Protein AF-0000000076643222 (afdb_homodimer)

Sequence (524 aa):
MELQDGIPLHKQISDWLREQIQNGSLKVNEKLPSENELSDTFEVSRVTVRRALQTLENEQLIYRCQGLGSFVSDHRTHQSFAQLKDFNEELAGSGLQTSSKVISLGQEKVSEVVASYLNVKEGGIVVRLERIRLGNGQPIAYDITWLPVFYGQLIEGFDLEETTIFKVLENEFEIPVEKGCYRLEATLTDATLASHLEVEEHTPLLLINRISYTIGDKPIYFQKRFYRNDKIVFEVRTQRGGSDRKRPENAQVNEFTARINAMELQDGIPLHKQISDWLREQIQNGSLKVNEKLPSENELSDTFEVSRVTVRRALQTLENEQLIYRCQGLGSFVSDHRTHQSFAQLKDFNEELAGSGLQTSSKVISLGQEKVSEVVASYLNVKEGGIVVRLERIRLGNGQPIAYDITWLPVFYGQLIEGFDLEETTIFKVLENEFEIPVEKGCYRLEATLTDATLASHLEVEEHTPLLLINRISYTIGDKPIYFQKRFYRNDKIVFEVRTQRGGSDRKRPENAQVNEFTARINA

Nearest PDB structures (foldseek):
  4zs8-assembly1_A  TM=6.651E-01  e=9.289E-22  Streptomyces coelicolor A3(2)
  4zsk-assembly1_B  TM=9.022E-01  e=1.334E-16  Streptomyces coelicolor A3(2)
  2ikk-assembly1_A  TM=8.897E-01  e=3.517E-13  Bacillus subtilis
  2ikk-assembly1_B  TM=8.925E-01  e=2.307E-12  Bacillus subtilis
  3hfi-assembly1_A-2  TM=8.805E-01  e=2.519E-09  Escherichia coli O6

Solvent-accessible surface area (backbone atoms only — not comparable to full-atom values): 28118 Å² total; per-residue (Å²): 133,82,86,62,86,96,50,62,65,31,55,53,51,32,50,51,52,47,49,34,44,75,72,53,76,42,44,72,59,17,45,51,77,48,60,68,56,49,13,62,76,67,68,49,54,55,66,41,42,48,52,14,52,48,53,36,36,73,69,47,52,28,45,76,40,91,97,75,46,41,24,29,36,78,72,46,37,77,34,62,55,80,40,49,64,50,73,63,64,57,38,60,83,58,78,50,53,71,41,38,46,76,76,45,75,46,74,42,73,37,53,59,42,60,15,40,67,49,74,44,58,70,64,32,66,26,22,39,40,31,34,37,33,24,43,69,82,38,59,38,31,41,36,42,35,41,20,48,48,74,57,35,61,73,50,71,83,51,64,66,35,79,47,51,71,61,53,48,35,35,72,75,65,68,42,56,69,44,35,37,41,37,36,47,45,34,34,63,28,46,71,66,53,9,60,71,51,70,51,59,65,65,39,44,19,32,34,39,37,35,42,34,19,26,79,88,74,38,51,50,34,40,33,45,34,40,32,37,52,81,43,39,40,40,33,47,73,24,42,38,71,76,64,85,61,75,69,78,83,76,75,77,81,67,68,74,74,55,57,76,74,102,133,83,86,62,87,95,49,62,66,30,55,55,51,32,49,51,53,49,49,34,45,73,72,53,76,42,42,70,59,18,47,51,77,48,58,67,56,48,14,63,74,68,69,48,53,56,65,42,42,48,52,14,51,47,52,35,34,74,69,48,52,26,45,74,40,92,97,75,46,38,24,29,34,79,70,48,38,79,33,63,56,81,41,49,63,50,72,63,62,57,38,60,84,59,78,50,54,71,40,37,45,76,74,46,75,46,76,42,74,38,54,59,42,60,16,40,67,51,75,44,58,70,64,33,70,25,22,40,39,30,34,38,32,24,42,69,83,38,59,38,32,41,37,43,34,40,20,47,47,72,57,35,61,71,50,70,84,51,65,66,36,80,48,50,72,61,52,49,35,36,73,74,64,67,43,55,67,44,35,37,41,36,37,46,43,35,36,61,28,45,71,67,53,9,61,69,50,71,50,58,66,64,40,43,20,33,33,40,38,33,43,32,21,26,80,88,74,38,52,50,33,41,31,46,34,41,31,37,51,81,44,37,40,39,33,46,76,25,41,38,71,76,66,86,62,77,70,78,80,76,76,77,84,67,67,73,75,56,57,76,76,103

Foldseek 3Di:
DADDPPDQPLQVLLVVVVVCLVVCVADFFRFDDALVVSCVVHVHDSVSPVSNLVVCQQVQQWDADPPPHITGHLLAQEFEVPDDDDPCRRCVSSNWDKWKAWPDWDKDFDDPVQCVLQVHDHRDIWIWTWMFIDTNRAGFKIKIKTFHPVLSVQPVPDDCGNDPSQCSCCVVVNWHFDDKDKDKDKDWDDPVNCVSNVHDGRQIWIWIWMWIATPPRRTGMIMIMTGDPSHYDYDYDDDDDDPPPDPPDDDCPDDPVPPVVD/DADDPPDQPLQVLLVVVVVCLVVCVADFFRFDDALVVSCVVHVHDSVSPVSNVVVCQQVQQWDADPPPHITGHLLAQEFEVPDDDDPCRRCVSSNWDKWKAWPDKDKDFDDPVQCVLQVHDHRDIWIWTWMFIDTNRAGFKIKIKTFHPVLSVQPVPDDCGNDPSQCSCCVVVNWHFDDKDKDKDKDWDDPVNCVSNVHDGRQIWIWIWMWIATPPRRTGIIMIMTGDPSHYDYDYDDDDDDPPPDPPPDDCPDDPVPPVVD

Organism: NCBI:txid1194090

Secondary structure (DSSP, 8-state):
-PPPTTS-HHHHHHHHHHHHHHTTSSPTTPBPPPHHHHHHHHT--HHHHHHHHHHHHHTTSEEEETTTEEEE--SSEEEESSSB--HHHHHGGGTPPEEEEEEEEEEEE--HHHHHHHT--TT-EEEEEEEEEEETTEEEEEEEEEEEHHHHHHHTTS-TTTS-HHHIIIIIH-----EEEEEEEEEE--HHHHHHHT--TT-EEEEEEEEEEEGGGEEEEEEEEEEETTTEEEEEEEEB--------S-----SHHHHTT-/-PPPTTS-HHHHHHHHHHHHHHTTSSPTTPBPPPHHHHHHHHT--HHHHHHHHHHHHHTTSEEEETTTEEEE--SSEEEESSSB--HHHHHGGGTPPEEEEEEEEEEEE--HHHHHHHT--TT-EEEEEEEEEEETTEEEEEEEEEEEHHHHHHHTTS-TTTS-HHHIIIIIH-----EEEEEEEEEE--HHHHHHHT--TT-EEEEEEEEEEEGGGEEEEEEEEEEETTTEEEEEEEEB--------S-----SHHHHTT-

InterPro domains:
  IPR000524 Transcription regulator HTH, GntR [PF00392] (11-72)
  IPR000524 Transcription regulator HTH, GntR [PR00035] (32-46)
  IPR000524 Transcription regulator HTH, GntR [PR00035] (46-62)
  IPR000524 Transcription regulator HTH, GntR [PS50949] (7-75)
  IPR000524 Transcription regulator HTH, GntR [SM00345] (13-72)
  IPR000524 Transcription regulator HTH, GntR [cd07377] (8-73)
  IPR011663 UbiC transcription regulator-associated [PF07702] (94-232)
  IPR011663 UbiC transcription regulator-associated [SM00866] (93-233)
  IPR028978 Chorismate pyruvate-lyase/UbiC transcription regulator-associated domain superfamily [G3DSA:3.40.1410.10] (74-241)
  IPR028978 Chorismate pyruvate-lyase/UbiC transcription regulator-associated domain superfamily [SSF64288] (61-240)
  IPR036388 Winged helix-like DNA-binding domain superfamily [G3DSA:1.10.10.10] (1-73)
  IPR036390 Winged helix DNA-binding domain superfamily [SSF46785] (2-80)
  IPR050679 Bacterial HTH-type transcriptional regulator [PTHR44846] (5-240)

Structure (mmCIF, N/CA/C/O backbone):
data_AF-0000000076643222-model_v1
#
loop_
_entity.id
_entity.type
_entity.pdbx_description
1 polymer 'Transcriptional regulator, GntR family'
#
loop_
_atom_site.group_PDB
_atom_site.id
_atom_site.type_symbol
_atom_site.label_atom_id
_atom_site.label_alt_id
_atom_site.label_comp_id
_atom_site.label_asym_id
_atom_site.label_entity_id
_atom_site.label_seq_id
_atom_site.pdbx_PDB_ins_code
_atom_site.Cartn_x
_atom_site.Cartn_y
_atom_site.Cartn_z
_atom_site.occupancy
_atom_site.B_iso_or_equiv
_atom_site.auth_seq_id
_atom_site.auth_comp_id
_atom_site.auth_asym_id
_atom_site.auth_atom_id
_atom_site.pdbx_PDB_model_num
ATOM 1 N N . MET A 1 1 ? -8.625 -33.031 -20.516 1 67.62 1 MET A N 1
ATOM 2 C CA . ME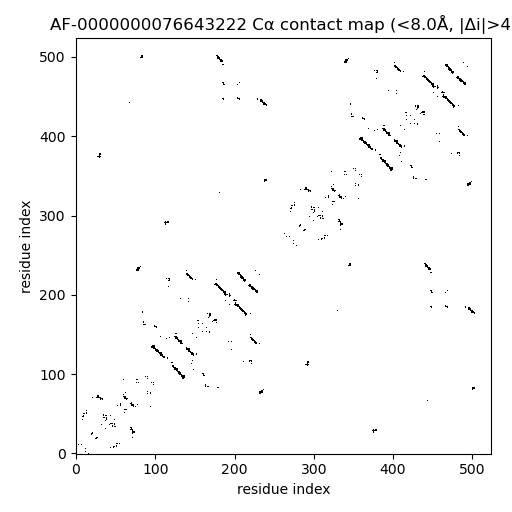T A 1 1 ? -10.078 -33.094 -20.484 1 67.62 1 MET A CA 1
ATOM 3 C C . MET A 1 1 ? -10.672 -32.938 -21.875 1 67.62 1 MET A C 1
ATOM 5 O O . MET A 1 1 ? -10.234 -32.062 -22.641 1 67.62 1 MET A O 1
ATOM 9 N N . GLU A 1 2 ? -11.43 -33.844 -22.203 1 77.12 2 GLU A N 1
ATOM 10 C CA . GLU A 1 2 ? -12.094 -33.75 -23.5 1 77.12 2 GLU A CA 1
ATOM 11 C C . GLU A 1 2 ? -13.453 -33.094 -23.375 1 77.12 2 GLU A C 1
ATOM 13 O O . GLU A 1 2 ? -14.25 -33.438 -22.5 1 77.12 2 GLU A O 1
ATOM 18 N N . LEU A 1 3 ? -13.586 -32.031 -24.219 1 82.75 3 LEU A N 1
ATOM 19 C CA . LEU A 1 3 ? -14.828 -31.281 -24.188 1 82.75 3 LEU A CA 1
ATOM 20 C C . LEU A 1 3 ? -15.953 -32.062 -24.859 1 82.75 3 LEU A C 1
ATOM 22 O O . LEU A 1 3 ? -15.711 -32.812 -25.812 1 82.75 3 LEU A O 1
ATOM 26 N N . GLN A 1 4 ? -17.062 -32.062 -24.266 1 84.56 4 GLN A N 1
ATOM 27 C CA . GLN A 1 4 ? -18.219 -32.812 -24.766 1 84.56 4 GLN A CA 1
ATOM 28 C C . GLN A 1 4 ? -19.141 -31.922 -25.578 1 84.56 4 GLN A C 1
ATOM 30 O O . GLN A 1 4 ? -19.266 -30.719 -25.312 1 84.56 4 GLN A O 1
ATOM 35 N N . ASP A 1 5 ? -19.828 -32.562 -26.469 1 84.12 5 ASP A N 1
ATOM 36 C CA . ASP A 1 5 ? -20.828 -31.859 -27.281 1 84.12 5 ASP A CA 1
ATOM 37 C C . ASP A 1 5 ? -22.109 -31.625 -26.484 1 84.12 5 ASP A C 1
ATOM 39 O O . ASP A 1 5 ? -22.422 -32.375 -25.578 1 84.12 5 ASP A O 1
ATOM 43 N N . GLY A 1 6 ? -22.859 -30.438 -26.828 1 88.06 6 GLY A N 1
ATOM 44 C CA . GLY A 1 6 ? -24.156 -30.172 -26.234 1 88.06 6 GLY A CA 1
ATOM 45 C C . GLY A 1 6 ? -24.062 -29.266 -25.016 1 88.06 6 GLY A C 1
ATOM 46 O O . GLY A 1 6 ? -25.094 -28.781 -24.531 1 88.06 6 GLY A O 1
ATOM 47 N N . ILE A 1 7 ? -22.969 -29.203 -24.469 1 89.56 7 ILE A N 1
ATOM 48 C CA . ILE A 1 7 ? -22.781 -28.297 -23.344 1 89.56 7 ILE A CA 1
ATOM 49 C C . ILE A 1 7 ? -21.922 -27.109 -23.781 1 89.56 7 ILE A C 1
ATOM 51 O O . ILE A 1 7 ? -20.906 -27.281 -24.453 1 89.56 7 ILE A O 1
ATOM 55 N N . PRO A 1 8 ? -22.344 -25.969 -23.406 1 93.62 8 PRO A N 1
ATOM 56 C CA . PRO A 1 8 ? -21.531 -24.797 -23.781 1 93.62 8 PRO A CA 1
ATOM 57 C C . PRO A 1 8 ? -20.078 -24.938 -23.359 1 93.62 8 PRO A C 1
ATOM 59 O O . PRO A 1 8 ? -19.797 -25.375 -22.234 1 93.62 8 PRO A O 1
ATOM 62 N N . LEU A 1 9 ? -19.219 -24.641 -24.234 1 94.5 9 LEU A N 1
ATOM 63 C CA . LEU A 1 9 ? -17.781 -24.828 -24.047 1 94.5 9 LEU A CA 1
ATOM 64 C C . LEU A 1 9 ? -17.297 -24.062 -22.812 1 94.5 9 LEU A C 1
ATOM 66 O O . LEU A 1 9 ? -16.484 -24.578 -22.031 1 94.5 9 LEU A O 1
ATOM 70 N N . HIS A 1 10 ? -17.734 -22.828 -22.609 1 95.25 10 HIS A N 1
ATOM 71 C CA . HIS A 1 10 ? -17.297 -22.031 -21.469 1 95.25 10 HIS A CA 1
ATOM 72 C C . HIS A 1 10 ? -17.703 -22.672 -20.156 1 95.25 10 HIS A C 1
ATOM 74 O O . HIS A 1 10 ? -16.953 -22.609 -19.172 1 95.25 10 HIS A O 1
ATOM 80 N N . LYS A 1 11 ? -18.797 -23.281 -20.141 1 95.75 11 LYS A N 1
ATOM 81 C CA . LYS A 1 11 ? -19.266 -23.953 -18.938 1 95.75 11 LYS A CA 1
ATOM 82 C C . LYS A 1 11 ? -18.391 -25.172 -18.594 1 95.75 11 LYS A C 1
ATOM 84 O O . LYS A 1 11 ? -18.078 -25.406 -17.438 1 95.75 11 LYS A O 1
ATOM 89 N N . GLN A 1 12 ? -18.047 -25.891 -19.609 1 95.25 12 GLN A N 1
ATOM 90 C CA . GLN A 1 12 ? -17.203 -27.047 -19.391 1 95.25 12 GLN A CA 1
ATOM 91 C C . GLN A 1 12 ? -15.844 -26.656 -18.828 1 95.25 12 GLN A C 1
ATOM 93 O O . GLN A 1 12 ? -15.32 -27.312 -17.922 1 95.25 12 GLN A O 1
ATOM 98 N N . ILE A 1 13 ? -15.336 -25.609 -19.359 1 95.56 13 ILE A N 1
ATOM 99 C CA . ILE A 1 13 ? -14.039 -25.141 -18.891 1 95.56 13 ILE A CA 1
ATOM 100 C C . ILE A 1 13 ? -14.156 -24.641 -17.453 1 95.56 13 ILE A C 1
ATOM 102 O O . ILE A 1 13 ? -13.32 -24.969 -16.609 1 95.56 13 ILE A O 1
ATOM 106 N N . SER A 1 14 ? -15.172 -23.844 -17.156 1 96.31 14 SER A N 1
ATOM 107 C CA . SER A 1 14 ? -15.375 -23.359 -15.789 1 96.31 14 SER A CA 1
ATOM 108 C C . SER A 1 14 ? -15.594 -24.516 -14.828 1 96.31 14 SER A C 1
ATOM 110 O O . SER A 1 14 ? -15.078 -24.516 -13.703 1 96.31 14 SER A O 1
ATOM 112 N N . ASP A 1 15 ? -16.344 -25.484 -15.289 1 95.5 15 ASP A N 1
ATOM 113 C CA . ASP A 1 15 ? -16.578 -26.641 -14.445 1 95.5 15 ASP A CA 1
ATOM 114 C C . ASP A 1 15 ? -15.281 -27.391 -14.164 1 95.5 15 ASP A C 1
ATOM 116 O O . ASP A 1 15 ? -15.047 -27.844 -13.039 1 95.5 15 ASP A O 1
ATOM 120 N N . TRP A 1 16 ? -14.586 -27.562 -15.18 1 94.62 16 TRP A N 1
ATOM 121 C CA . TRP A 1 16 ? -13.305 -28.234 -15.023 1 94.62 16 TRP A CA 1
ATOM 122 C C . TRP A 1 16 ? -12.406 -27.484 -14.047 1 94.62 16 TRP A C 1
ATOM 124 O O . TRP A 1 16 ? -11.836 -28.078 -13.125 1 94.62 16 TRP A O 1
ATOM 134 N N . LEU A 1 17 ? -12.211 -26.234 -14.18 1 95.56 17 LEU A N 1
ATOM 135 C CA . LEU A 1 17 ? -11.391 -25.406 -13.289 1 95.56 17 LEU A CA 1
ATOM 136 C C . LEU A 1 17 ? -11.938 -25.453 -11.859 1 95.56 17 LEU A C 1
ATOM 138 O O . LEU A 1 17 ? -11.164 -25.531 -10.906 1 95.56 17 LEU A O 1
ATOM 142 N N . ARG A 1 18 ? -13.227 -25.375 -11.758 1 95.75 18 ARG A N 1
ATOM 143 C CA . ARG A 1 18 ? -13.883 -25.469 -10.461 1 95.75 18 ARG A CA 1
ATOM 144 C C . ARG A 1 18 ? -13.484 -26.75 -9.742 1 95.75 18 ARG A C 1
ATOM 146 O O . ARG A 1 18 ? -13.172 -26.734 -8.547 1 95.75 18 ARG A O 1
ATOM 153 N N . GLU A 1 19 ? -13.539 -27.766 -10.438 1 95.12 19 GLU A N 1
ATOM 154 C CA . GLU A 1 19 ? -13.172 -29.062 -9.867 1 95.12 19 GLU A CA 1
ATOM 155 C C . GLU A 1 19 ? -11.719 -29.078 -9.406 1 95.12 19 GLU A C 1
ATOM 157 O O . GLU A 1 19 ? -11.406 -29.609 -8.336 1 95.12 19 GLU A O 1
ATOM 162 N N . GLN A 1 20 ? -10.836 -28.484 -10.234 1 94.69 20 GLN A N 1
ATOM 163 C CA . GLN A 1 20 ? -9.43 -28.422 -9.859 1 94.69 20 GLN A CA 1
ATOM 164 C C . GLN A 1 20 ? -9.234 -27.609 -8.578 1 94.69 20 GLN A C 1
ATOM 166 O O . GLN A 1 20 ? -8.391 -27.953 -7.75 1 94.69 20 GLN A O 1
ATOM 171 N N . ILE A 1 21 ? -9.992 -26.578 -8.359 1 94.5 21 ILE A N 1
ATOM 172 C CA . ILE A 1 21 ? -9.914 -25.719 -7.184 1 94.5 21 ILE A CA 1
ATOM 173 C C . ILE A 1 21 ? -10.477 -26.469 -5.969 1 94.5 21 ILE A C 1
ATOM 175 O O . ILE A 1 21 ? -9.859 -26.484 -4.906 1 94.5 21 ILE A O 1
ATOM 179 N N . GLN A 1 22 ? -11.609 -27.125 -6.164 1 93.75 22 GLN A N 1
ATOM 180 C CA . GLN A 1 22 ? -12.328 -27.766 -5.07 1 93.75 22 GLN A CA 1
ATOM 181 C C . GLN A 1 22 ? -11.57 -29 -4.574 1 93.75 22 GLN A C 1
ATOM 183 O O . GLN A 1 22 ? -11.602 -29.312 -3.381 1 93.75 22 GLN A O 1
ATOM 188 N N . ASN A 1 23 ? -10.945 -29.688 -5.48 1 94.38 23 ASN A N 1
ATOM 189 C CA . ASN A 1 23 ? -10.242 -30.891 -5.074 1 94.38 23 ASN A CA 1
ATOM 190 C C . ASN A 1 23 ? -8.82 -30.594 -4.609 1 94.38 23 ASN A C 1
ATOM 192 O O . ASN A 1 23 ? -8.078 -31.5 -4.254 1 94.38 23 ASN A O 1
ATOM 196 N N . GLY A 1 24 ? -8.391 -29.359 -4.738 1 92.31 24 GLY A N 1
ATOM 197 C CA . GLY A 1 24 ? -7.113 -28.938 -4.168 1 92.31 24 GLY A CA 1
ATOM 198 C C . GLY A 1 24 ? -5.965 -29.016 -5.156 1 92.31 24 GLY A C 1
ATOM 199 O O . GLY A 1 24 ? -4.816 -28.766 -4.801 1 92.31 24 GLY A O 1
ATOM 200 N N . SER A 1 25 ? -6.289 -29.484 -6.363 1 91.94 25 SER A N 1
ATOM 201 C CA . SER A 1 25 ? -5.246 -29.5 -7.387 1 91.94 25 SER A CA 1
ATOM 202 C C . SER A 1 25 ? -4.723 -28.094 -7.664 1 91.94 25 SER A C 1
ATOM 204 O O . SER A 1 25 ? -3.537 -27.922 -7.945 1 91.94 25 SER A O 1
ATOM 206 N N . LEU A 1 26 ? -5.582 -27.172 -7.648 1 93.31 26 LEU A N 1
ATOM 207 C CA . LEU A 1 26 ? -5.223 -25.75 -7.652 1 93.31 26 LEU A CA 1
ATOM 208 C C . LEU A 1 26 ? -5.355 -25.156 -6.254 1 93.31 26 LEU A C 1
ATOM 210 O O . LEU A 1 26 ? -6.43 -25.219 -5.652 1 93.31 26 LEU A O 1
ATOM 214 N N . LYS A 1 27 ? -4.312 -24.625 -5.82 1 93.94 27 LYS A N 1
ATOM 215 C CA . LYS A 1 27 ? -4.266 -24.156 -4.441 1 93.94 27 LYS A CA 1
ATOM 216 C C . LYS A 1 27 ? -4.648 -22.688 -4.348 1 93.94 27 LYS A C 1
ATOM 218 O O . LYS A 1 27 ? -4.551 -21.938 -5.332 1 93.94 27 LYS A O 1
ATOM 223 N N . VAL A 1 28 ? -4.965 -22.266 -3.166 1 93.56 28 VAL A N 1
ATOM 224 C CA . VAL A 1 28 ? -5.293 -20.875 -2.891 1 93.56 28 VAL A CA 1
ATOM 225 C C . VAL A 1 28 ? -4.125 -19.969 -3.283 1 93.56 28 VAL A C 1
ATOM 227 O O . VAL A 1 28 ? -2.971 -20.266 -2.961 1 93.56 28 VAL A O 1
ATOM 230 N N . ASN A 1 29 ? -4.414 -18.953 -4.074 1 91.94 29 ASN A N 1
ATOM 231 C CA . ASN A 1 29 ? -3.484 -17.938 -4.543 1 91.94 29 ASN A CA 1
ATOM 232 C C . ASN A 1 29 ? -2.6 -18.453 -5.676 1 91.94 29 ASN A C 1
ATOM 234 O O . ASN A 1 29 ? -1.712 -17.75 -6.152 1 91.94 29 ASN A O 1
ATOM 238 N N . GLU A 1 30 ? -2.865 -19.672 -6.074 1 93.69 30 GLU A N 1
ATOM 239 C CA . GLU A 1 30 ? -2.129 -20.172 -7.227 1 93.69 30 GLU A CA 1
ATOM 240 C C . GLU A 1 30 ? -2.576 -19.484 -8.508 1 93.69 30 GLU A C 1
ATOM 242 O O . GLU A 1 30 ? -3.77 -19.25 -8.719 1 93.69 30 GLU A O 1
ATOM 247 N N . LYS A 1 31 ? -1.592 -19.094 -9.328 1 93.38 31 LYS A N 1
ATOM 248 C CA . LYS A 1 31 ? -1.895 -18.484 -10.617 1 93.38 31 LYS A CA 1
ATOM 249 C C . LYS A 1 31 ? -2.436 -19.5 -11.609 1 93.38 31 LYS A C 1
ATOM 251 O O . LYS A 1 31 ? -1.865 -20.578 -11.766 1 93.38 31 LYS A O 1
ATOM 256 N N . LEU A 1 32 ? -3.523 -19.141 -12.211 1 94.12 32 LEU A N 1
ATOM 257 C CA . LEU A 1 32 ? -4.09 -19.984 -13.258 1 94.12 32 LEU A CA 1
ATOM 258 C C . LEU A 1 32 ? -3.322 -19.812 -14.57 1 94.12 32 LEU A C 1
ATOM 260 O O . LEU A 1 32 ? -2.68 -18.781 -14.789 1 94.12 32 LEU A O 1
ATOM 264 N N . PRO A 1 33 ? -3.439 -20.828 -15.406 1 90.06 33 PRO A N 1
ATOM 265 C CA . PRO A 1 33 ? -2.92 -20.609 -16.766 1 90.06 33 PRO A CA 1
ATOM 266 C C . PRO A 1 33 ? -3.549 -19.406 -17.453 1 90.06 33 PRO A C 1
ATOM 268 O O . PRO A 1 33 ? -4.695 -19.062 -17.156 1 90.06 33 PRO A O 1
ATOM 271 N N . SER A 1 34 ? -2.732 -18.812 -18.281 1 88.62 34 SER A N 1
ATOM 272 C CA . SER A 1 34 ? -3.223 -17.625 -19 1 88.62 34 SER A CA 1
ATOM 273 C C . SER A 1 34 ? -4.395 -17.984 -19.906 1 88.62 34 SER A C 1
ATOM 275 O O . SER A 1 34 ? -4.629 -19.156 -20.203 1 88.62 34 SER A O 1
ATOM 277 N N . GLU A 1 35 ? -5.086 -16.906 -20.281 1 91.31 35 GLU A N 1
ATOM 278 C CA . GLU A 1 35 ? -6.176 -17.109 -21.234 1 91.31 35 GLU A CA 1
ATOM 279 C C . GLU A 1 35 ? -5.684 -17.797 -22.5 1 91.31 35 GLU A C 1
ATOM 281 O O . GLU A 1 35 ? -6.348 -18.703 -23.031 1 91.31 35 GLU A O 1
ATOM 286 N N . ASN A 1 36 ? -4.504 -17.375 -22.953 1 90.56 36 ASN A N 1
ATOM 287 C CA . ASN A 1 36 ? -3.922 -17.984 -24.141 1 90.56 36 ASN A CA 1
ATOM 288 C C . ASN A 1 36 ? -3.598 -19.453 -23.922 1 90.56 36 ASN A C 1
ATOM 290 O O . ASN A 1 36 ? -3.887 -20.297 -24.781 1 90.56 36 ASN A O 1
ATOM 294 N N . GLU A 1 37 ? -3.014 -19.797 -22.859 1 91.19 37 GLU A N 1
ATOM 295 C CA . GLU A 1 37 ? -2.664 -21.188 -22.547 1 91.19 37 GLU A CA 1
ATOM 296 C C . GLU A 1 37 ? -3.91 -22.062 -22.453 1 91.19 37 GLU A C 1
ATOM 298 O O . GLU A 1 37 ? -3.918 -23.188 -22.953 1 91.19 37 GLU A O 1
ATOM 303 N N . LEU A 1 38 ? -4.922 -21.547 -21.781 1 93.94 38 LEU A N 1
ATOM 304 C CA . LEU A 1 38 ? -6.172 -22.297 -21.656 1 93.94 38 LEU A CA 1
ATOM 305 C C . LEU A 1 38 ? -6.828 -22.469 -23.031 1 93.94 38 LEU A C 1
ATOM 307 O O . LEU A 1 38 ? -7.375 -23.531 -23.312 1 93.94 38 LEU A O 1
ATOM 311 N N . SER A 1 39 ? -6.801 -21.391 -23.797 1 95.19 39 SER A N 1
ATOM 312 C CA . SER A 1 39 ? -7.324 -21.469 -25.156 1 95.19 39 SER A CA 1
ATOM 313 C C . SER A 1 39 ? -6.637 -22.578 -25.953 1 95.19 39 SER A C 1
ATOM 315 O O . SER A 1 39 ? -7.301 -23.375 -26.609 1 95.19 39 SER A O 1
ATOM 317 N N . ASP A 1 40 ? -5.352 -22.625 -25.906 1 94.06 40 ASP A N 1
ATOM 318 C CA . ASP A 1 40 ? -4.566 -23.641 -26.609 1 94.06 40 ASP A CA 1
ATOM 319 C C . ASP A 1 40 ? -4.859 -25.031 -26.062 1 94.06 40 ASP A C 1
ATOM 321 O O . ASP A 1 40 ? -5.043 -25.984 -26.844 1 94.06 40 ASP A O 1
ATOM 325 N N . THR A 1 41 ? -4.914 -25.188 -24.797 1 91.88 41 THR A N 1
ATOM 326 C CA . THR A 1 41 ? -5.117 -26.469 -24.125 1 91.88 41 THR A CA 1
ATOM 327 C C . THR A 1 41 ? -6.461 -27.078 -24.516 1 91.88 41 THR A C 1
ATOM 329 O O . THR A 1 41 ? -6.555 -28.281 -24.766 1 91.88 41 THR A O 1
ATOM 332 N N . PHE A 1 42 ? -7.453 -26.219 -24.562 1 93.88 42 PHE A N 1
ATOM 333 C CA . PHE A 1 42 ? -8.805 -26.734 -24.781 1 93.88 42 PHE A CA 1
ATOM 334 C C . PHE A 1 42 ? -9.227 -26.531 -26.234 1 93.88 42 PHE A C 1
ATOM 336 O O . PHE A 1 42 ? -10.32 -26.938 -26.641 1 93.88 42 PHE A O 1
ATOM 343 N N . GLU A 1 43 ? -8.375 -25.844 -26.984 1 94 43 GLU A N 1
ATOM 344 C CA . GLU A 1 43 ? -8.633 -25.578 -28.406 1 94 43 GLU A CA 1
ATOM 345 C C . GLU A 1 43 ? -9.945 -24.828 -28.594 1 94 43 GLU A C 1
ATOM 347 O O . GLU A 1 43 ? -10.797 -25.234 -29.391 1 94 43 GLU A O 1
ATOM 352 N N . VAL A 1 44 ? -10.07 -23.781 -27.875 1 95.38 44 VAL A N 1
ATOM 353 C CA . VAL A 1 44 ? -11.234 -22.906 -27.969 1 95.38 44 VAL A CA 1
ATOM 354 C C . VAL A 1 44 ? -10.781 -21.453 -28.094 1 95.38 44 VAL A C 1
ATOM 356 O O . VAL A 1 44 ? -9.594 -21.156 -27.953 1 95.38 44 VAL A O 1
ATOM 359 N N . SER A 1 45 ? -11.742 -20.578 -28.406 1 95.06 45 SER A N 1
ATOM 360 C CA . SER A 1 45 ? -11.422 -19.156 -28.547 1 95.06 45 SER A CA 1
ATOM 361 C C . SER A 1 45 ? -11.125 -18.516 -27.188 1 95.06 45 SER A C 1
ATOM 363 O O . SER A 1 45 ? -11.57 -19.016 -26.156 1 95.06 45 SER A O 1
ATOM 365 N N . ARG A 1 46 ? -10.414 -17.422 -27.234 1 94.69 46 ARG A N 1
ATOM 366 C CA . ARG A 1 46 ? -10.133 -16.656 -26.016 1 94.69 46 ARG A CA 1
ATOM 367 C C . ARG A 1 46 ? -11.422 -16.125 -25.406 1 94.69 46 ARG A C 1
ATOM 369 O O . ARG A 1 46 ? -11.523 -15.992 -24.172 1 94.69 46 ARG A O 1
ATOM 376 N N . VAL A 1 47 ? -12.305 -15.828 -26.203 1 95.69 47 VAL A N 1
ATOM 377 C CA . VAL A 1 47 ? -13.586 -15.312 -25.734 1 95.69 47 VAL A CA 1
ATOM 378 C C . VAL A 1 47 ? -14.281 -16.359 -24.859 1 95.69 47 VAL A C 1
ATOM 380 O O . VAL A 1 47 ? -14.828 -16.047 -23.812 1 95.69 47 VAL A O 1
ATOM 383 N N . THR A 1 48 ? -14.25 -17.531 -25.312 1 95.62 48 THR A N 1
ATOM 384 C CA . THR A 1 48 ? -14.828 -18.641 -24.578 1 95.62 48 THR A CA 1
ATOM 385 C C . THR A 1 48 ? -14.133 -18.812 -23.219 1 95.62 48 THR A C 1
ATOM 387 O O . THR A 1 48 ? -14.797 -18.984 -22.203 1 95.62 48 THR A O 1
ATOM 390 N N . VAL A 1 49 ? -12.82 -18.766 -23.25 1 96.12 49 VAL A N 1
ATOM 391 C CA . VAL A 1 49 ? -12.047 -18.891 -22.016 1 96.12 49 VAL A CA 1
ATOM 392 C C . VAL A 1 49 ? -12.383 -17.75 -21.078 1 96.12 49 VAL A C 1
ATOM 394 O O . VAL A 1 49 ? -12.586 -17.953 -19.875 1 96.12 49 VAL A O 1
ATOM 397 N N . ARG A 1 50 ? -12.453 -16.609 -21.656 1 94.75 50 ARG A N 1
ATOM 398 C CA . ARG A 1 50 ? -12.758 -15.43 -20.859 1 94.75 50 ARG A CA 1
ATOM 399 C C . ARG A 1 50 ? -14.109 -15.562 -20.172 1 94.75 50 ARG A C 1
ATOM 401 O O . ARG A 1 50 ? -14.258 -15.203 -19 1 94.75 50 ARG A O 1
ATOM 408 N N . ARG A 1 51 ? -15.008 -16.031 -20.844 1 95.81 51 ARG A N 1
ATOM 409 C CA . ARG A 1 51 ? -16.328 -16.25 -20.266 1 95.81 51 ARG A CA 1
ATOM 410 C C . ARG A 1 51 ? -16.266 -17.25 -19.125 1 95.81 51 ARG A C 1
ATOM 412 O O . ARG A 1 51 ? -16.938 -17.078 -18.094 1 95.81 51 ARG A O 1
ATOM 419 N N . ALA A 1 52 ? -15.531 -18.266 -19.312 1 96.31 52 ALA A N 1
ATOM 420 C CA . ALA A 1 52 ? -15.352 -19.266 -18.266 1 96.31 52 ALA A CA 1
ATOM 421 C C . ALA A 1 52 ? -14.734 -18.656 -17.016 1 96.31 52 ALA A C 1
ATOM 423 O O . ALA A 1 52 ? -15.203 -18.891 -15.898 1 96.31 52 ALA A O 1
ATOM 424 N N . LEU A 1 53 ? -13.719 -17.844 -17.234 1 95.19 53 LEU A N 1
ATOM 425 C CA . LEU A 1 53 ? -13.023 -17.203 -16.125 1 95.19 53 LEU A CA 1
ATOM 426 C C . LEU A 1 53 ? -13.922 -16.188 -15.43 1 95.19 53 LEU A C 1
ATOM 428 O O . LEU A 1 53 ? -13.875 -16.031 -14.211 1 95.19 53 LEU A O 1
ATOM 432 N N . GLN A 1 54 ? -14.664 -15.562 -16.219 1 93.31 54 GLN A N 1
ATOM 433 C CA . GL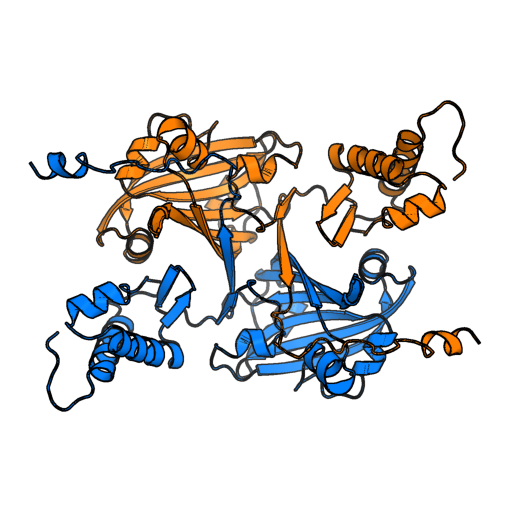N A 1 54 ? -15.609 -14.602 -15.656 1 93.31 54 GLN A CA 1
ATOM 434 C C . GLN A 1 54 ? -16.609 -15.281 -14.734 1 93.31 54 GLN A C 1
ATOM 436 O O . GLN A 1 54 ? -16.953 -14.75 -13.68 1 93.31 54 GLN A O 1
ATOM 441 N N . THR A 1 55 ? -17.094 -16.359 -15.18 1 94.19 55 THR A N 1
ATOM 442 C CA . THR A 1 55 ? -18.016 -17.141 -14.352 1 94.19 55 THR A CA 1
ATOM 443 C C . THR A 1 55 ? -17.391 -17.469 -13 1 94.19 55 THR A C 1
ATOM 445 O O . THR A 1 55 ? -18 -17.266 -11.953 1 94.19 55 THR A O 1
ATOM 448 N N . LEU A 1 56 ? -16.172 -17.922 -13.016 1 94.75 56 LEU A N 1
ATOM 449 C CA . LEU A 1 56 ? -15.484 -18.312 -11.789 1 94.75 56 LEU A CA 1
ATOM 450 C C . LEU A 1 56 ? -15.219 -17.078 -10.914 1 94.75 56 LEU A C 1
ATOM 452 O O . LEU A 1 56 ? -15.266 -17.172 -9.688 1 94.75 56 LEU A O 1
ATOM 456 N N . GLU A 1 57 ? -14.906 -15.969 -11.508 1 89.75 57 GLU A N 1
ATOM 457 C CA . GLU A 1 57 ? -14.703 -14.727 -10.789 1 89.75 57 GLU A CA 1
ATOM 458 C C . GLU A 1 57 ? -15.977 -14.281 -10.07 1 89.75 57 GLU A C 1
ATOM 460 O O . GLU A 1 57 ? -15.938 -13.898 -8.898 1 89.75 57 GLU A O 1
ATOM 465 N N . ASN A 1 58 ? -17.047 -14.422 -10.797 1 85.75 58 ASN A N 1
ATOM 466 C CA . ASN A 1 58 ? -18.328 -14.062 -10.227 1 85.75 58 ASN A CA 1
ATOM 467 C C . ASN A 1 58 ? -18.672 -14.953 -9.031 1 85.75 58 ASN A C 1
ATOM 469 O O . ASN A 1 58 ? -19.328 -14.5 -8.086 1 85.75 58 ASN A O 1
ATOM 473 N N . GLU A 1 59 ? -18.219 -16.125 -9.125 1 88.31 59 GLU A N 1
ATOM 474 C CA . GLU A 1 59 ? -18.453 -17.062 -8.039 1 88.31 59 GLU A CA 1
ATOM 475 C C . GLU A 1 59 ? -17.422 -16.906 -6.93 1 88.31 59 GLU A C 1
ATOM 477 O O . GLU A 1 59 ? -17.422 -17.672 -5.953 1 88.31 59 GLU A O 1
ATOM 482 N N . GLN A 1 60 ? -16.484 -16.062 -7.129 1 85.62 60 GLN A N 1
ATOM 483 C CA . GLN A 1 60 ? -15.445 -15.719 -6.16 1 85.62 60 GLN A CA 1
ATOM 484 C C . GLN A 1 60 ? -14.477 -16.875 -5.961 1 85.62 60 GLN A C 1
ATOM 486 O O . GLN A 1 60 ? -13.93 -17.047 -4.871 1 85.62 60 GLN A O 1
ATOM 491 N N . LEU A 1 61 ? -14.398 -17.688 -6.949 1 92.31 61 LEU A N 1
ATOM 492 C CA . LEU A 1 61 ? -13.461 -18.797 -6.879 1 92.31 61 LEU A CA 1
ATOM 493 C C . LEU A 1 61 ? -12.07 -18.375 -7.344 1 92.31 61 LEU A C 1
ATOM 495 O O . LEU A 1 61 ? -11.078 -19 -6.992 1 92.31 61 LEU A O 1
ATOM 499 N N . ILE A 1 62 ? -12.102 -17.328 -8.219 1 93 62 ILE A N 1
ATOM 500 C CA . ILE A 1 62 ? -10.828 -16.766 -8.664 1 93 62 ILE A CA 1
ATOM 501 C C . ILE A 1 62 ? -10.891 -15.234 -8.586 1 93 62 ILE A C 1
ATOM 503 O O . ILE A 1 62 ? -11.961 -14.656 -8.391 1 93 62 ILE A O 1
ATOM 507 N N . TYR A 1 63 ? -9.766 -14.617 -8.578 1 87.31 63 TYR A N 1
ATOM 508 C CA . TYR A 1 63 ? -9.68 -13.172 -8.727 1 87.31 63 TYR A CA 1
ATOM 509 C C . TYR A 1 63 ? -8.664 -12.797 -9.812 1 87.31 63 TYR A C 1
ATOM 511 O O . TYR A 1 63 ? -7.734 -13.555 -10.086 1 87.31 63 TYR A O 1
ATOM 519 N N . ARG A 1 64 ? -8.961 -11.727 -10.43 1 84 64 ARG A N 1
ATOM 520 C CA . ARG A 1 64 ? -8.109 -11.281 -11.531 1 84 64 ARG A CA 1
ATOM 521 C C . ARG A 1 64 ? -7.281 -10.07 -11.117 1 84 64 ARG A C 1
ATOM 523 O O . ARG A 1 64 ? -7.777 -9.188 -10.414 1 84 64 ARG A O 1
ATOM 530 N N . CYS A 1 65 ? -6.082 -10.117 -11.461 1 76.38 65 CYS A N 1
ATOM 531 C CA . CYS A 1 65 ? -5.195 -8.969 -11.297 1 76.38 65 CYS A CA 1
ATOM 532 C C . CYS A 1 65 ? -4.711 -8.469 -12.656 1 76.38 65 CYS A C 1
ATOM 534 O O . CYS A 1 65 ? -4.047 -9.195 -13.391 1 76.38 65 CYS A O 1
ATOM 536 N N . GLN A 1 66 ? -5.078 -7.246 -12.867 1 70.25 66 GLN A N 1
ATOM 537 C CA . GLN A 1 66 ? -4.723 -6.668 -14.156 1 70.25 66 GLN A CA 1
ATOM 538 C C . GLN A 1 66 ? -3.221 -6.758 -14.406 1 70.25 66 GLN A C 1
ATOM 540 O O . GLN A 1 66 ? -2.42 -6.375 -13.555 1 70.25 66 GLN A O 1
ATOM 545 N N . GLY A 1 67 ? -2.90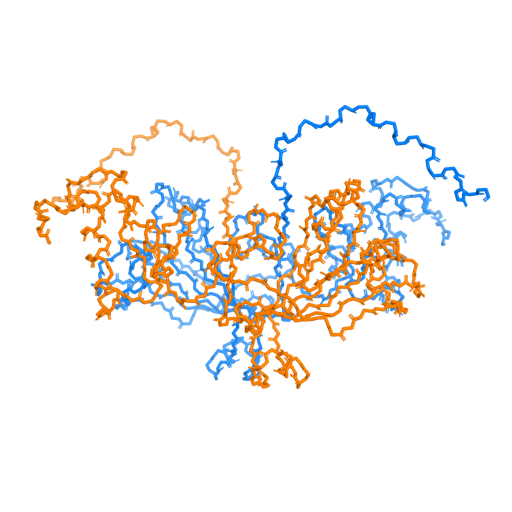6 -7.336 -15.562 1 67.19 67 GLY A N 1
ATOM 546 C CA . GLY A 1 67 ? -1.52 -7.422 -15.992 1 67.19 67 GLY A CA 1
ATOM 547 C C . GLY A 1 67 ? -0.785 -8.609 -15.398 1 67.19 67 GLY A C 1
ATOM 548 O O . GLY A 1 67 ? 0.334 -8.922 -15.812 1 67.19 67 GLY A O 1
ATOM 549 N N . LEU A 1 68 ? -1.427 -9.234 -14.477 1 73 68 LEU A N 1
ATOM 550 C CA . LEU A 1 68 ? -0.749 -10.344 -13.812 1 73 68 LEU A CA 1
ATOM 551 C C . LEU A 1 68 ? -1.417 -11.672 -14.156 1 73 68 LEU A C 1
ATOM 553 O O . LEU A 1 68 ? -0.736 -12.672 -14.383 1 73 68 LEU A O 1
ATOM 557 N N . GLY A 1 69 ? -2.756 -11.586 -14.211 1 85 69 GLY A N 1
ATOM 558 C CA . GLY A 1 69 ? -3.473 -12.812 -14.516 1 85 69 GLY A CA 1
ATOM 559 C C . GLY A 1 69 ? -4.559 -13.133 -13.508 1 85 69 GLY A C 1
ATOM 560 O O . GLY A 1 69 ? -5.082 -12.234 -12.844 1 85 69 GLY A O 1
ATOM 561 N N . SER A 1 70 ? -5.016 -14.438 -13.523 1 91.69 70 SER A N 1
ATOM 562 C CA . SER A 1 70 ? -6.066 -14.922 -12.633 1 91.69 70 SER A CA 1
ATOM 563 C C . SER A 1 70 ? -5.508 -15.859 -11.57 1 91.69 70 SER A C 1
ATOM 565 O O . SER A 1 70 ? -4.59 -16.641 -11.844 1 91.69 70 SER A O 1
ATOM 567 N N . PHE A 1 71 ? -6.09 -15.742 -10.422 1 93.75 71 PHE A N 1
ATOM 568 C CA . PHE A 1 71 ? -5.598 -16.516 -9.281 1 93.75 71 PHE A CA 1
ATOM 569 C C . PHE A 1 71 ? -6.75 -17.203 -8.555 1 93.75 71 PHE A C 1
ATOM 571 O O . PHE A 1 71 ? -7.871 -16.688 -8.531 1 93.75 71 PHE A O 1
ATOM 578 N N . VAL A 1 72 ? -6.418 -18.375 -7.973 1 95.25 72 VAL A N 1
ATOM 579 C CA . VAL A 1 72 ? -7.406 -19 -7.098 1 95.25 72 VAL A CA 1
ATOM 580 C C . VAL A 1 72 ? -7.66 -18.109 -5.887 1 95.25 72 VAL A C 1
ATOM 582 O O . VAL A 1 72 ? -6.719 -17.625 -5.25 1 95.25 72 VAL A O 1
ATOM 585 N N . SER A 1 73 ? -8.898 -17.938 -5.574 1 91.38 73 SER A N 1
ATOM 586 C CA . SER A 1 73 ? -9.32 -16.969 -4.559 1 91.38 73 SER A CA 1
ATOM 587 C C . SER A 1 73 ? -8.898 -17.422 -3.166 1 91.38 73 SER A C 1
ATOM 589 O O . SER A 1 73 ? -8.977 -18.594 -2.838 1 91.38 73 SER A O 1
ATOM 591 N N . ASP A 1 74 ? -8.445 -16.531 -2.357 1 90 74 ASP A N 1
ATOM 592 C CA . ASP A 1 74 ? -8.242 -16.75 -0.931 1 90 74 ASP A CA 1
ATOM 593 C C . ASP A 1 74 ? -9.438 -16.266 -0.119 1 90 74 ASP A C 1
ATOM 595 O O . ASP A 1 74 ? -9.352 -16.125 1.104 1 90 74 ASP A O 1
ATOM 599 N N . HIS A 1 75 ? -10.539 -15.883 -0.819 1 85.88 75 HIS A N 1
ATOM 600 C CA . HIS A 1 75 ? -11.812 -15.453 -0.25 1 85.88 75 HIS A CA 1
ATOM 601 C C . HIS A 1 75 ? -11.688 -14.078 0.39 1 85.88 75 HIS A C 1
ATOM 603 O O . HIS A 1 75 ? -12.43 -13.758 1.32 1 85.88 75 HIS A O 1
ATOM 609 N N . ARG A 1 76 ? -10.727 -13.383 -0.015 1 89.12 76 ARG A N 1
ATOM 610 C CA . ARG A 1 76 ? -10.594 -11.977 0.356 1 89.12 76 ARG A CA 1
ATOM 611 C C . ARG A 1 76 ? -10.922 -11.062 -0.825 1 89.12 76 ARG A C 1
ATOM 613 O O . ARG A 1 76 ? -10.891 -11.5 -1.978 1 89.12 76 ARG A O 1
ATOM 620 N N . THR A 1 77 ? -11.289 -9.859 -0.468 1 87.38 77 THR A N 1
ATOM 621 C CA . THR A 1 77 ? -11.43 -8.852 -1.512 1 87.38 77 THR A CA 1
ATOM 622 C C . THR A 1 77 ? -10.062 -8.289 -1.9 1 87.38 77 THR A C 1
ATOM 624 O O . THR A 1 77 ? -9.258 -7.945 -1.034 1 87.38 77 THR A O 1
ATOM 627 N N . HIS A 1 78 ? -9.82 -8.219 -3.154 1 86.44 78 HIS A N 1
ATOM 628 C CA . HIS A 1 78 ? -8.578 -7.652 -3.666 1 86.44 78 HIS A CA 1
ATOM 629 C C . HIS A 1 78 ? -8.805 -6.266 -4.254 1 86.44 78 HIS A C 1
ATOM 631 O O . HIS A 1 78 ? -9.453 -6.125 -5.293 1 86.44 78 HIS A O 1
ATOM 637 N N . GLN A 1 79 ? -8.227 -5.266 -3.586 1 85.5 79 GLN A N 1
ATOM 638 C CA . GLN A 1 79 ? -8.461 -3.885 -3.988 1 85.5 79 GLN A CA 1
ATOM 639 C C . GLN A 1 79 ? -7.203 -3.273 -4.605 1 85.5 79 GLN A C 1
ATOM 641 O O . GLN A 1 79 ? -6.098 -3.467 -4.102 1 85.5 79 GLN A O 1
ATOM 646 N N . SER A 1 80 ? -7.453 -2.51 -5.676 1 84.94 80 SER A N 1
ATOM 647 C CA . SER A 1 80 ? -6.359 -1.83 -6.367 1 84.94 80 SER A CA 1
ATOM 648 C C . SER A 1 80 ? -6.375 -0.333 -6.082 1 84.94 80 SER A C 1
ATOM 650 O O . SER A 1 80 ? -7.441 0.281 -6.004 1 84.94 80 SER A O 1
ATOM 652 N N . PHE A 1 81 ? -5.168 0.286 -6.051 1 85.06 81 PHE A N 1
ATOM 653 C CA . PHE A 1 81 ? -5.047 1.729 -5.883 1 85.06 81 PHE A CA 1
ATOM 654 C C . PHE A 1 81 ? -4.988 2.428 -7.238 1 85.06 81 PHE A C 1
ATOM 656 O O . PHE A 1 81 ? -4.633 3.605 -7.32 1 85.06 81 PHE A O 1
ATOM 663 N N . ALA A 1 82 ? -5.305 1.766 -8.219 1 79.94 82 ALA A N 1
ATOM 664 C CA . ALA A 1 82 ? -5.219 2.33 -9.562 1 79.94 82 ALA A CA 1
ATOM 665 C C . ALA A 1 82 ? -6.109 3.564 -9.695 1 79.94 82 ALA A C 1
ATOM 667 O O . ALA A 1 82 ? -5.758 4.516 -10.398 1 79.94 82 ALA A O 1
ATOM 668 N N . GLN A 1 83 ? -7.23 3.52 -9.055 1 85.5 83 GLN A N 1
ATOM 669 C CA . GLN A 1 83 ? -8.164 4.641 -9.062 1 85.5 83 GLN A CA 1
ATOM 670 C C . GLN A 1 83 ? -8.75 4.875 -7.672 1 85.5 83 GLN A C 1
ATOM 672 O O . GLN A 1 83 ? -8.961 3.926 -6.914 1 85.5 83 GLN A O 1
ATOM 677 N N . LEU A 1 84 ? -8.984 6.133 -7.512 1 90.31 84 LEU A N 1
ATOM 678 C CA . LEU A 1 84 ? -9.664 6.484 -6.266 1 90.31 84 LEU A CA 1
ATOM 679 C C . LEU A 1 84 ? -11.109 5.996 -6.273 1 90.31 84 LEU A C 1
ATOM 681 O O . LEU A 1 84 ? -11.852 6.273 -7.215 1 90.31 84 LEU A O 1
ATOM 685 N N . LYS A 1 85 ? -11.453 5.281 -5.305 1 88.56 85 LYS A N 1
ATOM 686 C CA . LYS A 1 85 ? -12.805 4.746 -5.16 1 88.56 85 LYS A CA 1
ATOM 687 C C . LYS A 1 85 ? -13.344 4.988 -3.754 1 88.56 85 LYS A C 1
ATOM 689 O O . LYS A 1 85 ? -12.57 5.105 -2.799 1 88.56 85 LYS A O 1
ATOM 694 N N . ASP A 1 86 ? -14.602 5.109 -3.67 1 89.62 86 ASP A N 1
ATOM 695 C CA . ASP A 1 86 ? -15.188 5.074 -2.334 1 89.62 86 ASP A CA 1
ATOM 696 C C . ASP A 1 86 ? -15.328 3.641 -1.832 1 89.62 86 ASP A C 1
ATOM 698 O O . ASP A 1 86 ? -15.008 2.691 -2.549 1 89.62 86 ASP A O 1
ATOM 702 N N . PHE A 1 87 ? -15.773 3.463 -0.671 1 89.88 87 PHE A N 1
ATOM 703 C CA . PHE A 1 87 ? -15.828 2.156 -0.024 1 89.88 87 PHE A CA 1
ATOM 704 C C . PHE A 1 87 ? -16.703 1.195 -0.815 1 89.88 87 PHE A C 1
ATOM 706 O O . PHE A 1 87 ? -16.312 0.049 -1.055 1 89.88 87 PHE A O 1
ATOM 713 N N . ASN A 1 88 ? -17.859 1.695 -1.209 1 87.56 88 ASN A N 1
ATOM 714 C CA . ASN A 1 88 ? -18.781 0.831 -1.94 1 87.56 88 ASN A CA 1
ATOM 715 C C . ASN A 1 88 ? -18.203 0.409 -3.289 1 87.56 88 ASN A C 1
ATOM 717 O O . ASN A 1 88 ? -18.328 -0.748 -3.691 1 87.56 88 ASN A O 1
ATOM 721 N N . GLU A 1 89 ? -17.578 1.32 -3.93 1 84.81 89 GLU A N 1
ATOM 722 C CA . GLU A 1 89 ? -16.922 1.028 -5.203 1 84.81 89 GLU A CA 1
ATOM 723 C C . GLU A 1 89 ? -15.766 0.051 -5.02 1 84.81 89 GLU A C 1
ATOM 725 O O . GLU A 1 89 ? -15.523 -0.803 -5.875 1 84.81 89 GLU A O 1
ATOM 730 N N . GLU A 1 90 ? -15.047 0.247 -3.947 1 81.81 90 GLU A N 1
ATOM 731 C CA . GLU A 1 90 ? -13.914 -0.618 -3.623 1 81.81 90 GLU A CA 1
ATOM 732 C C . GLU A 1 90 ? -14.352 -2.076 -3.518 1 81.81 90 GLU A C 1
ATOM 734 O O . GLU A 1 90 ? -13.617 -2.979 -3.936 1 81.81 90 GLU A O 1
ATOM 739 N N . LEU A 1 91 ? -15.562 -2.285 -3.051 1 82.5 91 LEU A N 1
ATOM 740 C CA . LEU A 1 91 ? -16 -3.652 -2.797 1 82.5 91 LEU A CA 1
ATOM 741 C C . LEU A 1 91 ? -16.984 -4.113 -3.867 1 82.5 91 LEU A C 1
ATOM 743 O O . LEU A 1 91 ? -17.5 -5.234 -3.807 1 82.5 91 LEU A O 1
ATOM 747 N N . ALA A 1 92 ? -17.453 -3.289 -4.809 1 74.94 92 ALA A N 1
ATOM 748 C CA . ALA A 1 92 ? -18.484 -3.586 -5.812 1 74.94 92 ALA A CA 1
ATOM 749 C C . ALA A 1 92 ? -18.156 -4.871 -6.566 1 74.94 92 ALA A C 1
ATOM 751 O O . ALA A 1 92 ? -19.047 -5.648 -6.902 1 74.94 92 ALA A O 1
ATOM 752 N N . GLY A 1 93 ? -16.859 -5.262 -6.695 1 68.69 93 GLY A N 1
ATOM 753 C CA . GLY A 1 93 ? -16.469 -6.438 -7.453 1 68.69 93 GLY A CA 1
ATOM 754 C C . GLY A 1 93 ? -16.25 -7.664 -6.59 1 68.69 93 GLY A C 1
ATOM 755 O O . GLY A 1 93 ? -16.016 -8.758 -7.102 1 68.69 93 GLY A O 1
ATOM 756 N N . SER A 1 94 ? -16.625 -7.512 -5.371 1 75.06 94 SER A N 1
ATOM 757 C CA . SER A 1 94 ? -16.328 -8.609 -4.457 1 75.06 94 SER A CA 1
ATOM 758 C C . SER A 1 94 ? -17.562 -9.492 -4.246 1 75.06 94 SER A C 1
ATOM 760 O O . SER A 1 94 ? -17.453 -10.602 -3.707 1 75.06 94 SER A O 1
ATOM 762 N N . GLY A 1 95 ? -18.781 -9.039 -4.75 1 76.94 95 GLY A N 1
ATOM 763 C CA . GLY A 1 95 ? -20.016 -9.766 -4.508 1 76.94 95 GLY A CA 1
ATOM 764 C C . GLY A 1 95 ? -20.578 -9.555 -3.111 1 76.94 95 GLY A C 1
ATOM 765 O O . GLY A 1 95 ? -21.625 -10.102 -2.762 1 76.94 95 GLY A O 1
ATOM 766 N N . LEU A 1 96 ? -19.938 -8.766 -2.332 1 83.69 96 LEU A N 1
ATOM 767 C CA . LEU A 1 96 ? -20.375 -8.5 -0.966 1 83.69 96 LEU A CA 1
ATOM 768 C C . LEU A 1 96 ? -21.391 -7.359 -0.93 1 83.69 96 LEU A C 1
ATOM 770 O O . LEU A 1 96 ? -21.266 -6.383 -1.676 1 83.69 96 LEU A O 1
ATOM 774 N N . GLN A 1 97 ? -22.359 -7.527 -0.073 1 89.25 97 GLN A N 1
ATOM 775 C CA . GLN A 1 97 ? -23.25 -6.406 0.221 1 89.25 97 GLN A CA 1
ATOM 776 C C . GLN A 1 97 ? -22.609 -5.445 1.219 1 89.25 97 GLN A C 1
ATOM 778 O O . GLN A 1 97 ? -22.406 -5.797 2.381 1 89.25 97 GLN A O 1
ATOM 783 N N . THR A 1 98 ? -22.438 -4.258 0.764 1 92.69 98 THR A N 1
ATOM 784 C CA . THR A 1 98 ? -21.719 -3.295 1.59 1 92.69 98 THR A CA 1
ATOM 785 C C . THR A 1 98 ? -22.703 -2.48 2.438 1 92.69 98 THR A C 1
ATOM 787 O O . THR A 1 98 ? -23.797 -2.154 1.987 1 92.69 98 THR A O 1
ATOM 790 N N . SER A 1 99 ? -22.344 -2.209 3.688 1 94.88 99 SER A N 1
ATOM 791 C CA . SER A 1 99 ? -23.047 -1.318 4.609 1 94.88 99 SER A CA 1
ATOM 792 C C . SER A 1 99 ? -22.094 -0.786 5.684 1 94.88 99 SER A C 1
ATOM 794 O O . SER A 1 99 ? -20.891 -1.016 5.621 1 94.88 99 SER A O 1
ATOM 796 N N . SER A 1 100 ? -22.625 0.06 6.562 1 97.19 100 SER A N 1
ATOM 797 C CA . SER A 1 100 ? -21.844 0.579 7.672 1 97.19 100 SER A CA 1
ATOM 798 C C . SER A 1 100 ? -22.656 0.659 8.953 1 97.19 100 SER A C 1
ATOM 800 O O . SER A 1 100 ? -23.891 0.631 8.906 1 97.19 100 SER A O 1
ATOM 802 N N . LYS A 1 101 ? -22.062 0.604 10.023 1 97.94 101 LYS A N 1
ATOM 803 C CA . LYS A 1 101 ? -22.609 0.959 11.32 1 97.94 101 LYS A CA 1
ATOM 804 C C . LYS A 1 101 ? -21.953 2.219 11.875 1 97.94 101 LYS A C 1
ATOM 806 O O . LYS A 1 101 ? -20.75 2.236 12.117 1 97.94 101 LYS A O 1
ATOM 811 N N . VAL A 1 102 ? -22.734 3.244 12.07 1 98.12 102 VAL A N 1
ATOM 812 C CA . VAL A 1 102 ? -22.203 4.484 12.625 1 98.12 102 VAL A CA 1
ATOM 813 C C . VAL A 1 102 ? -22.062 4.355 14.141 1 98.12 102 VAL A C 1
ATOM 815 O O . VAL A 1 102 ? -23.047 4.09 14.836 1 98.12 102 VAL A O 1
ATOM 818 N N . ILE A 1 103 ? -20.906 4.5 14.609 1 97.88 103 ILE A N 1
ATOM 819 C CA . ILE A 1 103 ? -20.609 4.426 16.031 1 97.88 103 ILE A CA 1
ATOM 820 C C . ILE A 1 103 ? -20.812 5.801 16.672 1 97.88 103 ILE A C 1
ATOM 822 O O . ILE A 1 103 ? -21.391 5.91 17.766 1 97.88 103 ILE A O 1
ATOM 826 N N . SER A 1 104 ? -20.328 6.824 16.031 1 97.12 104 SER A N 1
ATOM 827 C CA . SER A 1 104 ? -20.469 8.188 16.531 1 97.12 104 SER A CA 1
ATOM 828 C C . SER A 1 104 ? -20.328 9.203 15.406 1 97.12 104 SER A C 1
ATO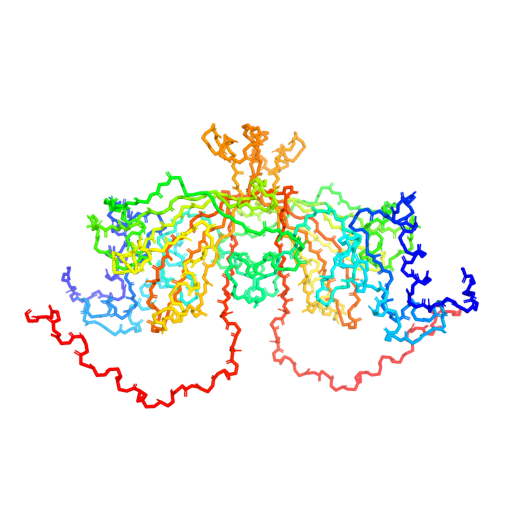M 830 O O . SER A 1 104 ? -19.656 8.953 14.406 1 97.12 104 SER A O 1
ATOM 832 N N . LEU A 1 105 ? -21.047 10.258 15.516 1 96.88 105 LEU A N 1
ATOM 833 C CA . LEU A 1 105 ? -20.984 11.445 14.656 1 96.88 105 LEU A CA 1
ATOM 834 C C . LEU A 1 105 ? -21.172 12.719 15.477 1 96.88 105 LEU A C 1
ATOM 836 O O . LEU A 1 105 ? -22.188 12.883 16.156 1 96.88 105 LEU A O 1
ATOM 840 N N . GLY A 1 106 ? -20.125 13.586 15.43 1 96.56 106 GLY A N 1
ATOM 841 C CA . GLY A 1 106 ? -20.25 14.812 16.203 1 96.56 106 GLY A CA 1
ATOM 842 C C . GLY A 1 106 ? -19.078 15.758 16.016 1 96.56 106 GLY A C 1
ATOM 843 O O . GLY A 1 106 ? -18.094 15.406 15.367 1 96.56 106 GLY A O 1
ATOM 844 N N . GLN A 1 107 ? -19.234 16.875 16.641 1 96.69 107 GLN A N 1
ATOM 845 C CA . GLN A 1 107 ? -18.188 17.891 16.547 1 96.69 107 GLN A CA 1
ATOM 846 C C . GLN A 1 107 ? -17.203 17.75 17.703 1 96.69 107 GLN A C 1
ATOM 848 O O . GLN A 1 107 ? -17.578 17.344 18.812 1 96.69 107 GLN A O 1
ATOM 853 N N . GLU A 1 108 ? -15.953 18.094 17.438 1 96.12 108 GLU A N 1
ATOM 854 C CA . GLU A 1 108 ? -14.922 18.109 18.469 1 96.12 108 GLU A CA 1
ATOM 855 C C . GLU A 1 108 ? -13.789 19.062 18.109 1 96.12 108 GLU A C 1
ATOM 857 O O . GLU A 1 108 ? -13.672 19.484 16.953 1 96.12 108 GLU A O 1
ATOM 862 N N . LYS A 1 109 ? -13.039 19.375 19.188 1 95.5 109 LYS A N 1
ATOM 863 C CA . LYS A 1 109 ? -11.789 20.078 18.906 1 95.5 109 LYS A CA 1
ATOM 864 C C . LYS A 1 109 ? -10.742 19.141 18.312 1 95.5 109 LYS A C 1
ATOM 866 O O . LYS A 1 109 ? -10.641 17.984 18.703 1 95.5 109 LYS A O 1
ATOM 871 N N . VAL A 1 110 ? -10.016 19.688 17.375 1 90.69 110 VAL A N 1
ATOM 872 C CA . VAL A 1 110 ? -9.109 18.812 16.656 1 90.69 110 VAL A CA 1
ATOM 873 C C . VAL A 1 110 ? -7.672 19.062 17.109 1 90.69 110 VAL A C 1
ATOM 875 O O . VAL A 1 110 ? -7.324 20.172 17.516 1 90.69 110 VAL A O 1
ATOM 878 N N . SER A 1 111 ? -6.867 17.984 17.031 1 90.31 111 SER A N 1
ATOM 879 C CA . SER A 1 111 ? -5.445 18.094 17.328 1 90.31 111 SER A CA 1
ATOM 880 C C . SER A 1 111 ? -4.723 18.922 16.281 1 90.31 111 SER A C 1
ATOM 882 O O . SER A 1 111 ? -5.223 19.109 15.172 1 90.31 111 SER A O 1
ATOM 884 N N . GLU A 1 112 ? -3.539 19.375 16.609 1 89.44 112 GLU A N 1
ATOM 885 C CA . GLU A 1 112 ? -2.742 20.203 15.711 1 89.44 112 GLU A CA 1
ATOM 886 C C . GLU A 1 112 ? -2.391 19.438 14.438 1 89.44 112 GLU A C 1
ATOM 888 O O . GLU A 1 112 ? -2.432 20 13.344 1 89.44 112 GLU A O 1
ATOM 893 N N . VAL A 1 113 ? -2.154 18.234 14.586 1 91.81 113 VAL A N 1
ATOM 894 C CA . VAL A 1 113 ? -1.731 17.422 13.453 1 91.81 113 VAL A CA 1
ATOM 895 C C . VAL A 1 113 ? -2.891 17.25 12.469 1 91.81 113 VAL A C 1
ATOM 897 O O . VAL A 1 113 ? -2.756 17.562 11.281 1 91.81 113 VAL A O 1
ATOM 900 N N . VAL A 1 114 ? -3.961 16.875 12.945 1 93.31 114 VAL A N 1
ATOM 901 C CA . VAL A 1 114 ? -5.113 16.672 12.07 1 93.31 114 VAL A CA 1
ATOM 902 C C . VAL A 1 114 ? -5.566 18.016 11.492 1 93.31 114 VAL A C 1
ATOM 904 O O . VAL A 1 114 ? -5.957 18.094 10.328 1 93.31 114 VAL A O 1
ATOM 907 N N . ALA A 1 115 ? -5.508 19.078 12.281 1 93.88 115 ALA A N 1
ATOM 908 C CA . ALA A 1 115 ? -5.859 20.422 11.812 1 93.88 115 ALA A CA 1
ATOM 909 C C . ALA A 1 115 ? -5.012 20.812 10.602 1 93.88 115 ALA A C 1
ATOM 911 O O . ALA A 1 115 ? -5.52 21.406 9.648 1 93.88 115 ALA A O 1
ATOM 912 N N . SER A 1 116 ? -3.789 20.469 10.688 1 91.5 116 SER A N 1
ATOM 913 C CA . SER A 1 116 ? -2.865 20.828 9.617 1 91.5 116 SER A CA 1
ATOM 914 C C . SER A 1 116 ? -3.213 20.094 8.328 1 91.5 116 SER A C 1
ATOM 916 O O . SER A 1 116 ? -2.953 20.594 7.23 1 91.5 116 SER A O 1
ATOM 918 N N . TYR A 1 117 ? -3.791 18.828 8.43 1 92.44 117 TYR A N 1
ATOM 919 C CA . TYR A 1 117 ? -4.203 18.062 7.258 1 92.44 117 TYR A CA 1
ATOM 920 C C . TYR A 1 117 ? -5.43 18.688 6.602 1 92.44 117 TYR A C 1
ATOM 922 O O . TYR A 1 117 ? -5.602 18.609 5.383 1 92.44 117 TYR A O 1
ATOM 930 N N . LEU A 1 118 ? -6.207 19.328 7.379 1 94.69 118 LEU A N 1
ATOM 931 C CA . LEU A 1 118 ? -7.516 19.781 6.93 1 94.69 118 LEU A CA 1
ATOM 932 C C . LEU A 1 118 ? -7.5 21.281 6.664 1 94.69 118 LEU A C 1
ATOM 934 O O . LEU A 1 118 ? -8.516 21.859 6.266 1 94.69 118 LEU A O 1
ATOM 938 N N . ASN A 1 119 ? -6.398 21.906 6.91 1 89.44 119 ASN A N 1
ATOM 939 C CA . ASN A 1 119 ? -6.25 23.344 6.773 1 89.44 119 ASN A CA 1
ATOM 940 C C . ASN A 1 119 ? -7.23 24.094 7.664 1 89.44 119 ASN A C 1
ATOM 942 O O . ASN A 1 119 ? -7.898 25.031 7.215 1 89.44 119 ASN A O 1
ATOM 946 N N . VAL A 1 120 ? -7.379 23.609 8.859 1 91.44 120 VAL A N 1
ATOM 947 C CA . VAL A 1 120 ? -8.18 24.281 9.883 1 91.44 120 VAL A CA 1
ATOM 948 C C . VAL A 1 120 ? -7.266 24.812 10.984 1 91.44 120 VAL A C 1
ATOM 950 O O . VAL A 1 120 ? -6.141 24.344 11.156 1 91.44 120 VAL A O 1
ATOM 953 N N . LYS A 1 121 ? -7.762 25.859 11.625 1 87.94 121 LYS A N 1
ATOM 954 C CA . LYS A 1 121 ? -6.973 26.438 12.703 1 87.94 121 LYS A CA 1
ATOM 955 C C . LYS A 1 121 ? -6.797 25.453 13.859 1 87.94 121 LYS A C 1
ATOM 957 O O . LYS A 1 121 ? -7.699 24.672 14.156 1 87.94 121 LYS A O 1
ATOM 962 N N . GLU A 1 122 ? -5.629 25.562 14.422 1 84.44 122 GLU A N 1
ATOM 963 C CA . GLU A 1 122 ? -5.391 24.734 15.602 1 84.44 122 GLU A CA 1
ATOM 964 C C . GLU A 1 122 ? -6.484 24.953 16.656 1 84.44 122 GLU A C 1
ATOM 966 O O . GLU A 1 122 ? -6.863 26.094 16.938 1 84.44 122 GLU A O 1
ATOM 971 N N . GLY A 1 123 ? -6.832 23.891 17.188 1 86.31 123 GLY A N 1
ATOM 972 C CA . GLY A 1 123 ? -7.887 23.969 18.172 1 86.31 123 GLY A CA 1
ATOM 973 C C . GLY A 1 123 ? -9.25 24.266 17.578 1 86.31 123 GLY A C 1
ATOM 974 O O . GLY A 1 123 ? -10.219 24.453 18.312 1 86.31 123 GLY A O 1
ATOM 975 N N . GLY A 1 124 ? -9.32 24.312 16.297 1 92.06 124 GLY A N 1
ATOM 976 C CA . GLY A 1 124 ? -10.602 24.531 15.641 1 92.06 124 GLY A CA 1
ATOM 977 C C . GLY A 1 124 ? -11.539 23.344 15.773 1 92.06 124 GLY A C 1
ATOM 978 O O . GLY A 1 124 ? -11.156 22.281 16.281 1 92.06 124 GLY A O 1
ATOM 979 N N . ILE A 1 125 ? -12.758 23.578 15.367 1 96.31 125 ILE A N 1
ATOM 980 C CA . ILE A 1 125 ? -13.789 22.547 15.469 1 96.31 125 ILE A CA 1
ATOM 981 C C . ILE A 1 125 ? -13.875 21.766 14.164 1 96.31 125 ILE A C 1
ATOM 983 O O . ILE A 1 125 ? -13.828 22.344 13.078 1 96.31 125 ILE A O 1
ATOM 987 N N . VAL A 1 126 ? -13.945 20.438 14.297 1 97.38 126 VAL A N 1
ATOM 988 C CA . VAL A 1 126 ? -14.156 19.562 13.156 1 97.38 126 VAL A CA 1
ATOM 989 C C . VAL A 1 126 ? -15.289 18.578 13.453 1 97.38 126 VAL A C 1
ATOM 991 O O . VAL A 1 126 ? -15.781 18.516 14.586 1 97.38 126 VAL A O 1
ATOM 994 N N . VAL A 1 127 ? -15.719 17.969 12.398 1 97.88 127 VAL A N 1
ATOM 995 C CA . VAL A 1 127 ? -16.672 16.875 12.547 1 97.88 127 VAL A CA 1
ATOM 996 C C . VAL A 1 127 ? -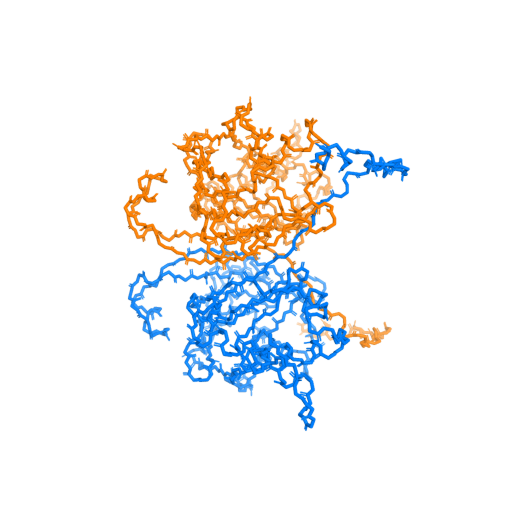15.938 15.539 12.508 1 97.88 127 VAL A C 1
ATOM 998 O O . VAL A 1 127 ? -15.086 15.312 11.641 1 97.88 127 VAL A O 1
ATOM 1001 N N . ARG A 1 128 ? -16.188 14.711 13.469 1 97.94 128 ARG A N 1
ATOM 1002 C CA . ARG A 1 128 ? -15.586 13.383 13.531 1 97.94 128 ARG A CA 1
ATOM 1003 C C . ARG A 1 128 ? -16.641 12.297 13.344 1 97.94 128 ARG A C 1
ATOM 1005 O O . ARG A 1 128 ? -17.688 12.312 14 1 97.94 128 ARG A O 1
ATOM 1012 N N . LEU A 1 129 ? -16.422 11.406 12.422 1 98.12 129 LEU A N 1
ATOM 1013 C CA . LEU A 1 129 ? -17.297 10.289 12.109 1 98.12 129 LEU A CA 1
ATOM 1014 C C . LEU A 1 129 ? -16.578 8.961 12.328 1 98.12 129 LEU A C 1
ATOM 1016 O O . LEU A 1 129 ? -15.492 8.742 11.805 1 98.12 129 LEU A O 1
ATOM 1020 N N . GLU A 1 130 ? -17.141 8.117 13.156 1 97.94 130 GLU A N 1
ATOM 1021 C CA . GLU A 1 130 ? -16.641 6.758 13.375 1 97.94 130 GLU A CA 1
ATOM 1022 C C . GLU A 1 130 ? -17.625 5.719 12.852 1 97.94 130 GLU A C 1
ATOM 1024 O O . GLU A 1 130 ? -18.812 5.75 13.18 1 97.94 130 GLU A O 1
ATOM 1029 N N . ARG A 1 131 ? -17.125 4.82 12.078 1 98.25 131 ARG A N 1
ATOM 1030 C CA . ARG A 1 131 ? -18 3.805 11.492 1 98.25 131 ARG A CA 1
ATOM 1031 C C . ARG A 1 131 ? -17.312 2.449 11.453 1 98.25 131 ARG A C 1
ATOM 1033 O O . ARG A 1 131 ? -16.094 2.375 11.289 1 98.25 131 ARG A O 1
ATOM 1040 N N . ILE A 1 132 ? -18.078 1.406 11.602 1 98.56 132 ILE A N 1
ATOM 1041 C CA . ILE A 1 132 ? -17.672 0.06 11.219 1 98.56 132 ILE A CA 1
ATOM 1042 C C . ILE A 1 132 ? -18.156 -0.245 9.805 1 98.56 132 ILE A C 1
ATOM 1044 O O . ILE A 1 132 ? -19.344 -0.079 9.508 1 98.56 132 ILE A O 1
ATOM 1048 N N . ARG A 1 133 ? -17.281 -0.567 8.938 1 97.5 133 ARG A N 1
ATOM 1049 C CA . ARG A 1 133 ? -17.641 -0.931 7.57 1 97.5 133 ARG A CA 1
ATOM 1050 C C . ARG A 1 133 ? -17.906 -2.426 7.457 1 97.5 133 ARG A C 1
ATOM 1052 O O . ARG A 1 133 ? -17.109 -3.248 7.914 1 97.5 133 ARG A O 1
ATOM 1059 N N . LEU A 1 134 ? -18.984 -2.717 6.809 1 96.75 134 LEU A N 1
ATOM 1060 C CA . LEU A 1 134 ? -19.453 -4.102 6.816 1 96.75 134 LEU A CA 1
ATOM 1061 C C . LEU A 1 134 ? -19.531 -4.656 5.398 1 96.75 134 LEU A C 1
ATOM 1063 O O . LEU A 1 134 ? -19.875 -3.928 4.465 1 96.75 134 LEU A O 1
ATOM 1067 N N . GLY A 1 135 ? -19.203 -5.855 5.234 1 93.19 135 GLY A N 1
ATOM 1068 C CA . GLY A 1 135 ? -19.484 -6.695 4.082 1 93.19 135 GLY A CA 1
ATOM 1069 C C . GLY A 1 135 ? -20.312 -7.926 4.434 1 93.19 135 GLY A C 1
ATOM 1070 O O . GLY A 1 135 ? -19.844 -8.789 5.184 1 93.19 135 GLY A O 1
ATOM 1071 N N . ASN A 1 136 ? -21.453 -8.062 3.877 1 91.56 136 ASN A N 1
ATOM 1072 C CA . ASN A 1 136 ? -22.375 -9.117 4.246 1 91.56 136 ASN A CA 1
ATOM 1073 C C . ASN A 1 136 ? -22.578 -9.18 5.758 1 91.56 136 ASN A C 1
ATOM 1075 O O . ASN A 1 136 ? -22.547 -10.266 6.352 1 91.56 136 ASN A O 1
ATOM 1079 N N . GLY A 1 137 ? -22.594 -8.07 6.344 1 93.38 137 GLY A N 1
ATOM 1080 C CA . GLY A 1 137 ? -22.906 -7.961 7.758 1 93.38 137 GLY A CA 1
ATOM 1081 C C . GLY A 1 137 ? -21.703 -8.211 8.656 1 93.38 137 GLY A C 1
ATOM 1082 O O . GLY A 1 137 ? -21.797 -8.07 9.875 1 93.38 137 GLY A O 1
ATOM 1083 N N . GLN A 1 138 ? -20.609 -8.555 8.094 1 95.56 138 GLN A N 1
ATOM 1084 C CA . GLN A 1 138 ? -19.391 -8.805 8.867 1 95.56 138 GLN A CA 1
ATOM 1085 C C . GLN A 1 138 ? -18.438 -7.629 8.789 1 95.56 138 GLN A C 1
ATOM 1087 O O . GLN A 1 138 ? -18.266 -7.031 7.723 1 95.56 138 GLN A O 1
ATOM 1092 N N . PRO A 1 139 ? -17.781 -7.316 9.891 1 97.81 139 PRO A N 1
ATOM 1093 C CA . PRO A 1 139 ? -16.844 -6.188 9.867 1 97.81 139 PRO A CA 1
ATOM 1094 C C . PRO A 1 139 ? -15.664 -6.422 8.93 1 97.81 139 PRO A C 1
ATOM 1096 O O . PRO A 1 139 ? -15.016 -7.469 9 1 97.81 139 PRO A O 1
ATOM 1099 N N . ILE A 1 140 ? -15.43 -5.434 8.125 1 96.38 140 ILE A N 1
ATOM 1100 C CA . ILE A 1 140 ? -14.289 -5.449 7.211 1 96.38 140 ILE A CA 1
ATOM 1101 C C . ILE A 1 140 ? -13.25 -4.43 7.664 1 96.38 140 ILE A C 1
ATOM 1103 O O . ILE A 1 140 ? -12.047 -4.68 7.57 1 96.38 140 ILE A O 1
ATOM 1107 N N . ALA A 1 141 ? -13.758 -3.314 8.141 1 97.81 141 ALA A N 1
ATOM 1108 C CA . ALA A 1 141 ? -12.875 -2.217 8.523 1 97.81 141 ALA A CA 1
ATOM 1109 C C . ALA A 1 141 ? -13.547 -1.312 9.555 1 97.81 141 ALA A C 1
ATOM 1111 O O . ALA A 1 141 ? -14.758 -1.396 9.773 1 97.81 141 ALA A O 1
ATOM 1112 N N . TYR A 1 142 ? -12.719 -0.588 10.258 1 98.25 142 TYR A N 1
ATOM 1113 C CA . TYR A 1 142 ? -13.125 0.489 11.156 1 98.25 142 TYR A CA 1
ATOM 1114 C C . TYR A 1 142 ? -12.5 1.814 10.727 1 98.25 142 TYR A C 1
ATOM 1116 O O . TYR A 1 142 ? -11.297 1.896 10.492 1 98.25 142 TYR A O 1
ATOM 1124 N N . ASP A 1 143 ? -13.305 2.836 10.508 1 96.5 143 ASP A N 1
ATOM 1125 C CA . ASP A 1 143 ? -12.727 4.09 10.039 1 96.5 143 ASP A CA 1
ATOM 1126 C C . ASP A 1 143 ? -13.07 5.238 10.984 1 96.5 143 ASP A C 1
ATOM 1128 O O . ASP A 1 143 ? -14.148 5.262 11.578 1 96.5 143 ASP A O 1
ATOM 1132 N N . ILE A 1 144 ? -12.18 6.074 11.195 1 97.69 144 ILE A N 1
ATOM 1133 C CA . ILE A 1 144 ? -12.312 7.387 11.828 1 97.69 144 ILE A CA 1
ATOM 1134 C C . ILE A 1 144 ? -12.055 8.477 10.789 1 97.69 144 ILE A C 1
ATOM 1136 O O . ILE A 1 144 ? -10.984 8.523 10.18 1 97.69 144 ILE A O 1
ATOM 1140 N N . THR A 1 145 ? -13.039 9.352 10.617 1 98 145 THR A N 1
ATOM 1141 C CA . THR A 1 145 ? -12.953 10.406 9.617 1 98 145 THR A CA 1
ATOM 1142 C C . THR A 1 145 ? -13.125 11.781 10.258 1 98 145 THR A C 1
ATOM 1144 O O . THR A 1 145 ? -14.062 12 11.031 1 98 145 THR A O 1
ATOM 1147 N N . TRP A 1 146 ? -12.227 12.648 10.016 1 97.88 146 TRP A N 1
ATOM 1148 C CA . TRP A 1 146 ? -12.328 14.039 10.438 1 97.88 146 TRP A CA 1
ATOM 1149 C C . TRP A 1 146 ? -12.594 14.953 9.242 1 97.88 146 TRP A C 1
ATOM 1151 O O . TRP A 1 146 ? -11.883 14.883 8.234 1 97.88 146 TRP A O 1
ATOM 1161 N N . LEU A 1 147 ? -13.57 15.797 9.359 1 98.06 147 LEU A N 1
ATOM 1162 C CA . LEU A 1 147 ? -13.961 16.734 8.305 1 98.06 147 LEU A CA 1
ATOM 1163 C C . LEU A 1 147 ? -14.031 18.156 8.844 1 98.06 147 LEU A C 1
ATOM 1165 O O . LEU A 1 147 ? -14.516 18.391 9.953 1 98.06 147 LEU A O 1
ATOM 1169 N N . PRO A 1 148 ? -13.602 19.094 7.965 1 97.31 148 PRO A N 1
ATOM 1170 C CA . PRO A 1 148 ? -14 20.453 8.305 1 97.31 148 PRO A CA 1
ATOM 1171 C C . PRO A 1 148 ? -15.508 20.594 8.5 1 97.31 148 PRO A C 1
ATOM 1173 O O . PRO A 1 148 ? -16.281 19.891 7.859 1 97.31 148 PRO A O 1
ATOM 1176 N N . VAL A 1 149 ? -15.859 21.547 9.305 1 96.88 149 VAL A N 1
ATOM 1177 C CA . VAL A 1 149 ? -17.266 21.719 9.68 1 96.88 149 VAL A CA 1
ATOM 1178 C C . VAL A 1 149 ? -18.109 21.875 8.422 1 96.88 149 VAL A C 1
ATOM 1180 O O . VAL A 1 149 ? -19.234 21.359 8.352 1 96.88 149 VAL A O 1
ATOM 1183 N N . PHE A 1 150 ? -17.625 22.547 7.48 1 95.94 150 PHE A N 1
ATOM 1184 C CA . PHE A 1 150 ? -18.344 22.781 6.238 1 95.94 150 PHE A CA 1
ATOM 1185 C C . PHE A 1 150 ? -18.812 21.453 5.629 1 95.94 150 PHE A C 1
ATOM 1187 O O . PHE A 1 150 ? -20 21.266 5.395 1 95.94 150 PHE A O 1
ATOM 1194 N N . TYR A 1 151 ? -17.953 20.547 5.422 1 97.19 151 TYR A N 1
ATOM 1195 C CA . TYR A 1 151 ? -18.297 19.266 4.812 1 97.19 151 TYR A CA 1
ATOM 1196 C C . TYR A 1 151 ? -19.094 18.406 5.777 1 97.19 151 TYR A C 1
ATOM 1198 O O . TYR A 1 151 ? -19.969 17.641 5.355 1 97.19 151 TYR A O 1
ATOM 1206 N N . GLY A 1 152 ? -18.734 18.469 7.043 1 97.31 152 GLY A N 1
ATOM 1207 C CA . GLY A 1 152 ? -19.484 17.734 8.047 1 97.31 152 GLY A CA 1
ATOM 1208 C C . GLY A 1 152 ? -20.969 18.062 8.031 1 97.31 152 GLY A C 1
ATOM 1209 O O . GLY A 1 152 ? -21.812 17.172 8.172 1 97.31 152 GLY A O 1
ATOM 1210 N N . GLN A 1 153 ? -21.234 19.297 7.902 1 96.19 153 GLN A N 1
ATOM 1211 C CA . GLN A 1 153 ? -22.625 19.75 7.875 1 96.19 153 GLN A CA 1
ATOM 1212 C C . GLN A 1 153 ? -23.359 19.203 6.648 1 96.19 153 GLN A C 1
ATOM 1214 O O . GLN A 1 153 ? -24.547 18.906 6.707 1 96.19 153 GLN A O 1
ATOM 1219 N N . LEU A 1 154 ? -22.672 19.078 5.582 1 96.44 154 LEU A N 1
ATOM 1220 C CA . LEU A 1 154 ? -23.281 18.609 4.344 1 96.44 154 LEU A CA 1
ATOM 1221 C C . LEU A 1 154 ? -23.719 17.141 4.48 1 96.44 154 LEU A C 1
ATOM 1223 O O . LEU A 1 154 ? -24.703 16.734 3.871 1 96.44 154 LEU A O 1
ATOM 1227 N N . ILE A 1 155 ? -23.047 16.359 5.324 1 96.38 155 ILE A N 1
ATOM 1228 C CA . ILE A 1 155 ? -23.344 14.922 5.34 1 96.38 155 ILE A CA 1
ATOM 1229 C C . ILE A 1 155 ? -24.266 14.602 6.508 1 96.38 155 ILE A C 1
ATOM 1231 O O . ILE A 1 155 ? -24.828 13.5 6.574 1 96.38 155 ILE A O 1
ATOM 1235 N N . GLU A 1 156 ? -24.469 15.391 7.629 1 92.19 156 GLU A N 1
ATOM 1236 C CA . GLU A 1 156 ? -25.219 15.148 8.859 1 92.19 156 GLU A CA 1
ATOM 1237 C C . GLU A 1 156 ? -26.656 14.742 8.547 1 92.19 156 GLU A C 1
ATOM 1239 O O . GLU A 1 156 ? -27.234 13.922 9.266 1 92.19 156 GLU A O 1
ATOM 1244 N N . GLY A 1 157 ? -27.25 14.953 7.473 1 91 157 GLY A N 1
ATOM 1245 C CA . GLY A 1 157 ? -28.641 14.648 7.156 1 91 157 GLY A CA 1
ATOM 1246 C C . GLY A 1 157 ? -28.797 13.383 6.336 1 91 157 GLY A C 1
ATOM 1247 O O . GLY A 1 157 ? -29.922 12.93 6.098 1 91 157 GLY A O 1
ATOM 1248 N N . PHE A 1 158 ? -27.812 12.758 6.141 1 96 158 PHE A N 1
ATOM 1249 C CA . PHE A 1 158 ? -27.875 11.578 5.293 1 96 158 PHE A CA 1
ATOM 1250 C C . PHE A 1 158 ? -27.656 10.312 6.117 1 96 158 PHE A C 1
ATOM 1252 O O . PHE A 1 158 ? -27.094 10.359 7.211 1 96 158 PHE A O 1
ATOM 1259 N N . ASP A 1 159 ? -28.188 9.211 5.609 1 96.31 159 ASP A N 1
ATOM 1260 C CA . ASP A 1 159 ? -27.969 7.914 6.242 1 96.31 159 ASP A CA 1
ATOM 1261 C C . ASP A 1 159 ? -26.609 7.344 5.871 1 96.31 159 ASP A C 1
ATOM 1263 O O . ASP A 1 159 ? -26.484 6.582 4.906 1 96.31 159 ASP A O 1
ATOM 1267 N N . LEU A 1 160 ? -25.656 7.609 6.684 1 96.06 160 LEU A N 1
ATOM 1268 C CA . LEU A 1 160 ? -24.266 7.266 6.395 1 96.06 160 LEU A CA 1
ATOM 1269 C C . LEU A 1 160 ? -24.016 5.777 6.617 1 96.06 160 LEU A C 1
ATOM 1271 O O . LEU A 1 160 ? -22.891 5.297 6.434 1 96.06 160 LEU A O 1
ATOM 1275 N N . GLU A 1 161 ? -25 5.043 6.965 1 95.81 161 GLU A N 1
ATOM 1276 C CA . GLU A 1 161 ? -24.906 3.59 7.039 1 95.81 161 GLU A CA 1
ATOM 1277 C C . GLU A 1 161 ? -25.219 2.945 5.695 1 95.81 161 GLU A C 1
ATOM 1279 O O . GLU A 1 161 ? -24.875 1.782 5.461 1 95.81 161 GLU A O 1
ATOM 1284 N N . GLU A 1 162 ? -25.859 3.74 4.836 1 92.88 162 GLU A N 1
ATOM 1285 C CA . GLU A 1 162 ? -26.281 3.184 3.553 1 92.88 162 GLU A CA 1
ATOM 1286 C C . GLU A 1 162 ? -25.641 3.934 2.389 1 92.88 162 GLU A C 1
ATOM 1288 O O . GLU A 1 162 ? -25.828 3.561 1.229 1 92.88 162 GLU A O 1
ATOM 1293 N N . THR A 1 163 ? -24.984 4.984 2.721 1 94.38 163 THR A N 1
ATOM 1294 C CA . THR A 1 163 ? -24.297 5.754 1.69 1 94.38 163 THR A CA 1
ATOM 1295 C C . THR A 1 163 ? -22.891 6.141 2.15 1 94.38 163 THR A C 1
ATOM 1297 O O . THR A 1 163 ? -22.5 5.816 3.27 1 94.38 163 THR A O 1
ATOM 1300 N N . THR A 1 164 ? -22.109 6.684 1.261 1 95.31 164 THR A N 1
ATOM 1301 C CA . THR A 1 164 ? -20.734 7.109 1.563 1 95.31 164 THR A CA 1
ATOM 1302 C C . THR A 1 164 ? -20.625 8.625 1.49 1 95.31 164 THR A C 1
ATOM 1304 O O . THR A 1 164 ? -21.438 9.289 0.859 1 95.31 164 THR A O 1
ATOM 1307 N N . ILE A 1 165 ? -19.594 9.164 2.127 1 96.56 165 ILE A N 1
ATOM 1308 C CA . ILE A 1 165 ? -19.297 10.594 2.059 1 96.56 165 ILE A CA 1
ATOM 1309 C C . ILE A 1 165 ? -19.094 11.008 0.604 1 96.56 165 ILE A C 1
ATOM 1311 O O . ILE A 1 165 ? -19.594 12.039 0.167 1 96.56 165 ILE A O 1
ATOM 1315 N N . PHE A 1 166 ? -18.438 10.148 -0.112 1 94.25 166 PHE A N 1
ATOM 1316 C CA . PHE A 1 166 ? -18.172 10.367 -1.528 1 94.25 166 PHE A CA 1
ATOM 1317 C C . PHE A 1 166 ? -19.469 10.602 -2.297 1 94.25 166 PHE A C 1
ATOM 1319 O O . PHE A 1 166 ? -19.609 11.602 -2.996 1 94.25 166 PHE A O 1
ATOM 1326 N N . LYS A 1 167 ? -20.359 9.727 -2.148 1 94.44 167 LYS A N 1
ATOM 1327 C CA . LYS A 1 167 ? -21.609 9.773 -2.889 1 94.44 167 LYS A CA 1
ATOM 1328 C C . LYS A 1 167 ? -22.438 11.008 -2.508 1 94.44 167 LYS A C 1
ATOM 1330 O O . LYS A 1 167 ? -23.016 11.656 -3.373 1 94.44 167 LYS A O 1
ATOM 1335 N N . VAL A 1 168 ? -22.469 11.289 -1.242 1 96.75 168 VAL A N 1
ATOM 1336 C CA . VAL A 1 168 ? -23.219 12.453 -0.784 1 96.75 168 VAL A CA 1
ATOM 1337 C C . VAL A 1 168 ? -22.641 13.719 -1.408 1 96.75 168 VAL A C 1
ATOM 1339 O O . VAL A 1 168 ? -23.375 14.516 -2.004 1 96.75 168 VAL A O 1
ATOM 1342 N N . LEU A 1 169 ? -21.312 13.891 -1.348 1 97.06 169 LEU A N 1
ATOM 1343 C CA . LEU A 1 169 ? -20.672 15.109 -1.844 1 97.06 169 LEU A CA 1
ATOM 1344 C C . LEU A 1 169 ? -20.812 15.219 -3.357 1 97.06 169 LEU A C 1
ATOM 1346 O O . LEU A 1 169 ? -21.172 16.281 -3.877 1 97.06 169 LEU A O 1
ATOM 1350 N N . GLU A 1 170 ? -20.641 14.156 -4.012 1 95.25 170 GLU A N 1
ATOM 1351 C CA . GLU A 1 170 ? -20.641 14.18 -5.469 1 95.25 170 GLU A CA 1
ATOM 1352 C C . GLU A 1 170 ? -22.062 14.266 -6.02 1 95.25 170 GLU A C 1
ATOM 1354 O O . GLU A 1 170 ? -22.344 15.086 -6.895 1 95.25 170 GLU A O 1
ATOM 1359 N N . ASN A 1 171 ? -22.953 13.484 -5.504 1 94.5 171 ASN A N 1
ATOM 1360 C CA . ASN A 1 171 ? -24.297 13.352 -6.086 1 94.5 171 ASN A CA 1
ATOM 1361 C C . ASN A 1 171 ? -25.234 14.438 -5.582 1 94.5 171 ASN A C 1
ATOM 1363 O O . ASN A 1 171 ? -26.078 14.93 -6.332 1 94.5 171 ASN A O 1
ATOM 1367 N N . GLU A 1 172 ? -25.109 14.844 -4.375 1 95.75 172 GLU A N 1
ATOM 1368 C CA . GLU A 1 172 ? -26.078 15.773 -3.789 1 95.75 172 GLU A CA 1
ATOM 1369 C C . GLU A 1 172 ? -25.562 17.203 -3.848 1 95.75 172 GLU A C 1
ATOM 1371 O O . GLU A 1 172 ? -26.359 18.156 -3.932 1 95.75 172 GLU A O 1
ATOM 1376 N N . PHE A 1 173 ? -24.266 17.375 -3.871 1 96.94 173 PHE A N 1
ATOM 1377 C CA . PHE A 1 173 ? -23.766 18.734 -3.764 1 96.94 173 PHE A CA 1
ATOM 1378 C C . PHE A 1 173 ? -22.812 19.062 -4.918 1 96.94 173 PHE A C 1
ATOM 1380 O O . PHE A 1 173 ? -22.25 20.156 -4.977 1 96.94 173 PHE A O 1
ATOM 1387 N N . GLU A 1 174 ? -22.5 18.109 -5.797 1 96.19 174 GLU A N 1
ATOM 1388 C CA . GLU A 1 174 ? -21.656 18.281 -6.969 1 96.19 174 GLU A CA 1
ATOM 1389 C C . GLU A 1 174 ? -20.25 18.719 -6.566 1 96.19 174 GLU A C 1
ATOM 1391 O O . GLU A 1 174 ? -19.641 19.562 -7.23 1 96.19 174 GLU A O 1
ATOM 1396 N N . ILE A 1 175 ? -19.844 18.297 -5.48 1 96.69 175 ILE A N 1
ATOM 1397 C CA . ILE A 1 175 ? -18.469 18.484 -5.043 1 96.69 175 ILE A CA 1
ATOM 1398 C C . ILE A 1 175 ? -17.656 17.234 -5.367 1 96.69 175 ILE A C 1
ATOM 1400 O O . ILE A 1 175 ? -17.812 16.203 -4.719 1 96.69 175 ILE A O 1
ATOM 1404 N N . PRO A 1 176 ? -16.797 17.312 -6.297 1 95.88 176 PRO A N 1
ATOM 1405 C CA . PRO A 1 176 ? -16.047 16.125 -6.688 1 95.88 176 PRO A CA 1
ATOM 1406 C C . PRO A 1 176 ? -14.914 15.797 -5.715 1 95.88 176 PRO A C 1
ATOM 1408 O O . PRO A 1 176 ? -14.273 16.703 -5.18 1 95.88 176 PRO A O 1
ATOM 1411 N N . VAL A 1 177 ? -14.695 14.555 -5.434 1 95.12 177 VAL A N 1
ATOM 1412 C CA . VAL A 1 177 ? -13.469 14.07 -4.801 1 95.12 177 VAL A CA 1
ATOM 1413 C C . VAL A 1 177 ? -12.438 13.711 -5.871 1 95.12 177 VAL A C 1
ATOM 1415 O O . VAL A 1 177 ? -12.602 12.719 -6.586 1 95.12 177 VAL A O 1
ATOM 1418 N N . GLU A 1 178 ? -11.398 14.406 -5.938 1 93.06 178 GLU A N 1
ATOM 1419 C CA . GLU A 1 178 ? -10.523 14.344 -7.102 1 93.06 178 GLU A CA 1
ATOM 1420 C C . GLU A 1 178 ? -9.328 13.422 -6.848 1 93.06 178 GLU A C 1
ATOM 1422 O O . GLU A 1 178 ? -8.891 12.703 -7.75 1 93.06 178 GLU A O 1
ATOM 1427 N N . LYS A 1 179 ? -8.836 13.547 -5.715 1 92.06 179 LYS A N 1
ATOM 1428 C CA . LYS A 1 179 ? -7.625 12.773 -5.469 1 92.06 179 LYS A CA 1
ATOM 1429 C C . LYS A 1 179 ? -7.531 12.352 -4.008 1 92.06 179 LYS A C 1
ATOM 1431 O O . LYS A 1 179 ? -8.219 12.906 -3.148 1 92.06 179 LYS A O 1
ATOM 1436 N N . GLY A 1 180 ? -6.816 11.344 -3.791 1 92 180 GLY A N 1
ATOM 1437 C CA . GLY A 1 180 ? -6.512 10.836 -2.463 1 92 180 GLY A CA 1
ATOM 1438 C C . GLY A 1 180 ? -5.043 10.516 -2.271 1 92 180 GLY A C 1
ATOM 1439 O O . GLY A 1 180 ? -4.383 10.031 -3.193 1 92 180 GLY A O 1
ATOM 1440 N N . CYS A 1 181 ? -4.555 10.844 -1.11 1 90.12 181 CYS A N 1
ATOM 1441 C CA . CYS A 1 181 ? -3.197 10.492 -0.7 1 90.12 181 CYS A CA 1
ATOM 1442 C C . CYS A 1 181 ? -3.219 9.508 0.46 1 90.12 181 CYS A C 1
ATOM 1444 O O . CYS A 1 181 ? -3.83 9.773 1.496 1 90.12 181 CYS A O 1
ATOM 1446 N N . TYR A 1 182 ? -2.463 8.445 0.231 1 92.44 182 TYR A N 1
ATOM 1447 C CA . TYR A 1 182 ? -2.562 7.328 1.165 1 92.44 182 TYR A CA 1
ATOM 1448 C C . TYR A 1 182 ? -1.218 7.051 1.828 1 92.44 182 TYR A C 1
ATOM 1450 O O . TYR A 1 182 ? -0.171 7.137 1.183 1 92.44 182 TYR A O 1
ATOM 1458 N N . ARG A 1 183 ? -1.251 6.77 3.037 1 91.38 183 ARG A N 1
ATOM 1459 C CA . ARG A 1 183 ? -0.133 6.168 3.756 1 91.38 183 ARG A CA 1
ATOM 1460 C C . ARG A 1 183 ? -0.53 4.82 4.355 1 91.38 183 ARG A C 1
ATOM 1462 O O . ARG A 1 183 ? -1.531 4.727 5.07 1 91.38 183 ARG A O 1
ATOM 1469 N N . LEU A 1 184 ? 0.254 3.814 4.051 1 94.12 184 LEU A N 1
ATOM 1470 C CA . LEU A 1 184 ? -0.047 2.455 4.488 1 94.12 184 LEU A CA 1
ATOM 1471 C C . LEU A 1 184 ? 0.898 2.021 5.602 1 94.12 184 LEU A C 1
ATOM 1473 O O . LEU A 1 184 ? 2.117 2.162 5.48 1 94.12 184 LEU A O 1
ATOM 1477 N N . GLU A 1 185 ? 0.308 1.492 6.648 1 94.25 185 GLU A N 1
ATOM 1478 C CA . GLU A 1 185 ? 1.039 1.008 7.812 1 94.25 185 GLU A CA 1
ATOM 1479 C C . GLU A 1 185 ? 0.413 -0.27 8.367 1 94.25 185 GLU A C 1
ATOM 1481 O O . GLU A 1 185 ? -0.717 -0.615 8.016 1 94.25 185 GLU A O 1
ATOM 1486 N N . ALA A 1 186 ? 1.236 -0.934 9.141 1 96.12 186 ALA A N 1
ATOM 1487 C CA . ALA A 1 186 ? 0.707 -2.064 9.898 1 96.12 186 ALA A CA 1
ATOM 1488 C C . ALA A 1 186 ? 0.514 -1.695 11.367 1 96.12 186 ALA A C 1
ATOM 1490 O O . ALA A 1 186 ? 1.294 -0.921 11.93 1 96.12 186 ALA A O 1
ATOM 1491 N N . THR A 1 187 ? -0.507 -2.203 11.922 1 94.94 187 THR A N 1
ATOM 1492 C CA . THR A 1 187 ? -0.777 -1.956 13.336 1 94.94 187 THR A CA 1
ATOM 1493 C C . THR A 1 187 ? -1.438 -3.172 13.984 1 94.94 187 THR A C 1
ATOM 1495 O O . THR A 1 187 ? -1.613 -4.207 13.336 1 94.94 187 THR A O 1
ATOM 1498 N N . LEU A 1 188 ? -1.747 -3.008 15.352 1 95.69 188 LEU A N 1
ATOM 1499 C CA . LEU A 1 188 ? -2.396 -4.055 16.125 1 95.69 188 LEU A CA 1
ATOM 1500 C C . LEU A 1 188 ? -3.719 -3.561 16.703 1 95.69 188 LEU A C 1
ATOM 1502 O O . LEU A 1 188 ? -3.867 -2.371 17 1 95.69 188 LEU A O 1
ATOM 1506 N N . THR A 1 189 ? -4.594 -4.547 16.781 1 95.25 189 THR A N 1
ATOM 1507 C CA . THR A 1 189 ? -5.812 -4.203 17.5 1 95.25 189 THR A CA 1
ATOM 1508 C C . THR A 1 189 ? -5.527 -4.039 19 1 95.25 189 THR A C 1
ATOM 1510 O O . THR A 1 189 ? -4.836 -4.863 19.594 1 95.25 189 THR A O 1
ATOM 1513 N N . ASP A 1 190 ? -6.059 -2.955 19.531 1 94.88 190 ASP A N 1
ATOM 1514 C CA . ASP A 1 190 ? -6.254 -2.906 20.969 1 94.88 190 ASP A CA 1
ATOM 1515 C C . ASP A 1 190 ? -7.617 -3.471 21.359 1 94.88 190 ASP A C 1
ATOM 1517 O O . ASP A 1 190 ? -8.32 -4.047 20.516 1 94.88 190 ASP A O 1
ATOM 1521 N N . ALA A 1 191 ? -7.953 -3.365 22.562 1 95.81 191 ALA A N 1
ATOM 1522 C CA . ALA A 1 191 ? -9.203 -3.951 23.047 1 95.81 191 ALA A CA 1
ATOM 1523 C C . ALA A 1 191 ? -10.406 -3.342 22.328 1 95.81 191 ALA A C 1
ATOM 1525 O O . ALA A 1 191 ? -11.312 -4.059 21.906 1 95.81 191 ALA A O 1
ATOM 1526 N N . THR A 1 192 ? -10.383 -2.059 22.156 1 96.06 192 THR A N 1
ATOM 1527 C CA . THR A 1 192 ? -11.5 -1.351 21.531 1 96.06 192 THR A CA 1
ATOM 1528 C C . THR A 1 192 ? -11.641 -1.732 20.062 1 96.06 192 THR A C 1
ATOM 1530 O O . THR A 1 192 ? -12.719 -2.105 19.609 1 96.06 192 THR A O 1
ATOM 1533 N N . LEU A 1 193 ? -10.586 -1.679 19.375 1 96.44 193 LEU A N 1
ATOM 1534 C CA . LEU A 1 193 ? -10.578 -2.025 17.953 1 96.44 193 LEU A CA 1
ATOM 1535 C C . LEU A 1 193 ? -10.961 -3.486 17.75 1 96.44 193 LEU A C 1
ATOM 1537 O O . LEU A 1 193 ? -11.711 -3.812 16.828 1 96.44 193 LEU A O 1
ATOM 1541 N N . ALA A 1 194 ? -10.43 -4.336 18.594 1 97.56 194 ALA A N 1
ATOM 1542 C CA . ALA A 1 194 ? -10.734 -5.762 18.516 1 97.56 194 ALA A CA 1
ATOM 1543 C C . ALA A 1 194 ? -12.234 -6.004 18.656 1 97.56 194 ALA A C 1
ATOM 1545 O O . ALA A 1 194 ? -12.812 -6.824 17.938 1 97.56 194 ALA A O 1
ATOM 1546 N N . SER A 1 195 ? -12.797 -5.332 19.547 1 97.5 195 SER A N 1
ATOM 1547 C CA . SER A 1 195 ? -14.227 -5.457 19.781 1 97.5 195 SER A CA 1
ATOM 1548 C C . SER A 1 195 ? -15.023 -4.977 18.562 1 97.5 195 SER A C 1
ATOM 1550 O O . SER A 1 195 ? -15.938 -5.66 18.109 1 97.5 195 SER A O 1
ATOM 1552 N N . HIS A 1 196 ? -14.648 -3.799 17.984 1 97.38 196 HIS A N 1
ATOM 1553 C CA . HIS A 1 196 ? -15.336 -3.242 16.828 1 97.38 196 HIS A CA 1
ATOM 1554 C C . HIS A 1 196 ? -15.242 -4.184 15.625 1 97.38 196 HIS A C 1
ATOM 1556 O O . HIS A 1 196 ? -16.203 -4.34 14.883 1 97.38 196 HIS A O 1
ATOM 1562 N N . LEU A 1 197 ? -14.102 -4.836 15.492 1 98.31 197 LEU A N 1
ATOM 1563 C CA . LEU A 1 197 ? -13.836 -5.629 14.297 1 98.31 197 LEU A CA 1
ATOM 1564 C C . LEU A 1 197 ? -14.125 -7.105 14.539 1 98.31 197 LEU A C 1
ATOM 1566 O O . LEU A 1 197 ? -14.008 -7.93 13.633 1 98.31 197 LEU A O 1
ATOM 1570 N N . GLU A 1 198 ? -14.477 -7.422 15.805 1 97.62 198 GLU A N 1
ATOM 1571 C CA . GLU A 1 198 ? -14.82 -8.781 16.188 1 97.62 198 GLU A CA 1
ATOM 1572 C C . GLU A 1 198 ? -13.664 -9.742 15.922 1 97.62 198 GLU A C 1
ATOM 1574 O O . GLU A 1 198 ? -13.859 -10.789 15.305 1 97.62 198 GLU A O 1
ATOM 1579 N N . VAL A 1 199 ? -12.523 -9.344 16.375 1 97.38 199 VAL A N 1
ATOM 1580 C CA . VAL A 1 199 ? -11.32 -10.164 16.281 1 97.38 199 VAL A CA 1
ATOM 1581 C C . VAL A 1 199 ? -10.602 -10.164 17.641 1 97.38 199 VAL A C 1
ATOM 1583 O O . VAL A 1 199 ? -11.016 -9.469 18.562 1 97.38 199 VAL A O 1
ATOM 1586 N N . GLU A 1 200 ? -9.555 -10.93 17.75 1 96.31 200 GLU A N 1
ATOM 1587 C CA . GLU A 1 200 ? -8.773 -10.984 18.984 1 96.31 200 GLU A CA 1
ATOM 1588 C C . GLU A 1 200 ? -7.879 -9.758 19.125 1 96.31 200 GLU A C 1
ATOM 1590 O O . GLU A 1 200 ? -7.516 -9.133 18.125 1 96.31 200 GLU A O 1
ATOM 1595 N N . GLU A 1 201 ? -7.57 -9.477 20.359 1 95.81 201 GLU A N 1
ATOM 1596 C CA . GLU A 1 201 ? -6.562 -8.445 20.594 1 95.81 201 GLU A CA 1
ATOM 1597 C C . GLU A 1 201 ? -5.219 -8.836 19.984 1 95.81 201 GLU A C 1
ATOM 1599 O O . GLU A 1 201 ? -4.887 -10.023 19.906 1 95.81 201 GLU A O 1
ATOM 1604 N N . HIS A 1 202 ? -4.523 -7.871 19.484 1 94.19 202 HIS A N 1
ATOM 1605 C CA . HIS A 1 202 ? -3.205 -8.047 18.875 1 94.19 202 HIS A CA 1
ATOM 1606 C C . HIS A 1 202 ? -3.301 -8.719 17.516 1 94.19 202 HIS A C 1
ATOM 1608 O O . HIS A 1 202 ? -2.361 -9.391 17.078 1 94.19 202 HIS A O 1
ATOM 1614 N N . THR A 1 203 ? -4.445 -8.625 16.891 1 96.25 203 THR A N 1
ATOM 1615 C CA . THR A 1 203 ? -4.582 -9.008 15.492 1 96.25 203 THR A CA 1
ATOM 1616 C C . THR A 1 203 ? -3.965 -7.953 14.578 1 96.25 203 THR A C 1
ATOM 1618 O O . THR A 1 203 ? -4.207 -6.758 14.75 1 96.25 203 THR A O 1
ATOM 1621 N N . PRO A 1 204 ? -3.092 -8.359 13.695 1 96.5 204 PRO A N 1
ATOM 1622 C CA . PRO A 1 204 ? -2.52 -7.367 12.781 1 96.5 204 PRO A CA 1
ATOM 1623 C C . PRO A 1 204 ? -3.555 -6.785 11.82 1 96.5 204 PRO A C 1
ATOM 1625 O O . PRO A 1 204 ? -4.41 -7.512 11.32 1 96.5 204 PRO A O 1
ATOM 1628 N N . LEU A 1 205 ? -3.502 -5.48 11.617 1 97.44 205 LEU A N 1
ATOM 1629 C CA . LEU A 1 205 ? -4.375 -4.758 10.695 1 97.44 205 LEU A CA 1
ATOM 1630 C C . LEU A 1 205 ? -3.561 -3.887 9.742 1 97.44 205 LEU A C 1
ATOM 1632 O O . LEU A 1 205 ? -2.469 -3.434 10.094 1 97.44 205 LEU A O 1
ATOM 1636 N N . LEU A 1 206 ? -4.051 -3.725 8.617 1 97.06 206 LEU A N 1
ATOM 1637 C CA . LEU A 1 206 ? -3.539 -2.68 7.734 1 97.06 206 LEU A CA 1
ATOM 1638 C C . LEU A 1 206 ? -4.203 -1.34 8.039 1 97.06 206 LEU A C 1
ATOM 1640 O O . LEU A 1 206 ? -5.426 -1.219 7.969 1 97.06 206 LEU A O 1
ATOM 1644 N N . LEU A 1 207 ? -3.416 -0.418 8.438 1 96.88 207 LEU A N 1
ATOM 1645 C CA . LEU A 1 207 ? -3.877 0.945 8.68 1 96.88 207 LEU A CA 1
ATOM 1646 C C . LEU A 1 207 ? -3.604 1.833 7.465 1 96.88 207 LEU A C 1
ATOM 1648 O O . LEU A 1 207 ? -2.451 1.995 7.059 1 96.88 207 LEU A O 1
ATOM 1652 N N . ILE A 1 208 ? -4.648 2.395 6.926 1 95.81 208 ILE A N 1
ATOM 1653 C CA . ILE A 1 208 ? -4.523 3.309 5.797 1 95.81 208 ILE A CA 1
ATOM 1654 C C . ILE A 1 208 ? -4.969 4.707 6.215 1 95.81 208 ILE A C 1
ATOM 1656 O O . ILE A 1 208 ? -6.133 4.918 6.566 1 95.81 208 ILE A O 1
ATOM 1660 N N . ASN A 1 209 ? -4.031 5.621 6.219 1 94.12 209 ASN A N 1
ATOM 1661 C CA . ASN A 1 209 ? -4.312 7.043 6.379 1 94.12 209 ASN A CA 1
ATOM 1662 C C . ASN A 1 209 ? -4.531 7.727 5.031 1 94.12 209 ASN A C 1
ATOM 1664 O O . ASN A 1 209 ? -3.721 7.578 4.117 1 94.12 209 ASN A O 1
ATOM 1668 N N . ARG A 1 210 ? -5.621 8.43 4.996 1 93.88 210 ARG A N 1
ATOM 1669 C CA . ARG A 1 210 ? -5.941 9.031 3.707 1 93.88 210 ARG A CA 1
ATOM 1670 C C . ARG A 1 210 ? -6.367 10.484 3.875 1 93.88 210 ARG A C 1
ATOM 1672 O O . ARG A 1 210 ? -7.141 10.812 4.777 1 93.88 210 ARG A O 1
ATOM 1679 N N . ILE A 1 211 ? -5.82 11.32 3.076 1 93.88 211 ILE A N 1
ATOM 1680 C CA . ILE A 1 211 ? -6.371 12.656 2.873 1 93.88 211 ILE A CA 1
ATOM 1681 C C . ILE A 1 211 ? -7.02 12.742 1.494 1 93.88 211 ILE A C 1
ATOM 1683 O O . ILE A 1 211 ? -6.395 12.406 0.485 1 93.88 211 ILE A O 1
ATOM 1687 N N . SER A 1 212 ? -8.266 13.141 1.473 1 95.25 212 SER A N 1
ATOM 1688 C CA . SER A 1 212 ? -8.992 13.297 0.217 1 95.25 212 SER A CA 1
ATOM 1689 C C . SER A 1 212 ? -9.172 14.773 -0.134 1 95.25 212 SER A C 1
ATOM 1691 O O . SER A 1 212 ? -9.445 15.594 0.742 1 95.25 212 SER A O 1
ATOM 1693 N N . TYR A 1 213 ? -9.078 15.008 -1.4 1 94.31 213 TYR A N 1
ATOM 1694 C CA . TYR A 1 213 ? -9.102 16.391 -1.854 1 94.31 213 TYR A CA 1
ATOM 1695 C C . TYR A 1 213 ? -10.172 16.594 -2.922 1 94.31 213 TYR A C 1
ATOM 1697 O O . TYR A 1 213 ? -10.461 15.688 -3.701 1 94.31 213 TYR A O 1
ATOM 1705 N N . THR A 1 214 ? -10.711 17.781 -2.936 1 95.44 214 THR A N 1
ATOM 1706 C CA . THR A 1 214 ? -11.547 18.234 -4.039 1 95.44 214 THR A CA 1
ATOM 1707 C C . THR A 1 214 ? -10.805 19.234 -4.91 1 95.44 214 THR A C 1
ATOM 1709 O O . THR A 1 214 ? -9.57 19.297 -4.879 1 95.44 214 THR A O 1
ATOM 1712 N N . ILE A 1 215 ? -11.492 19.922 -5.723 1 91.38 215 ILE A N 1
ATOM 1713 C CA . ILE A 1 215 ? -10.93 20.875 -6.668 1 91.38 215 ILE A CA 1
ATOM 1714 C C . ILE A 1 215 ? -10.102 21.922 -5.914 1 91.38 215 ILE A C 1
ATOM 1716 O O . ILE A 1 215 ? -10.508 22.375 -4.848 1 91.38 215 ILE A O 1
ATOM 1720 N N . GLY A 1 216 ? -8.961 22.25 -6.5 1 87.56 216 GLY A N 1
ATOM 1721 C CA . GLY A 1 216 ? -8.109 23.266 -5.922 1 87.56 216 GLY A CA 1
ATOM 1722 C C . GLY A 1 216 ? -7.266 22.766 -4.762 1 87.56 216 GLY A C 1
ATOM 1723 O O . GLY A 1 216 ? -6.883 23.547 -3.885 1 87.56 216 GLY A O 1
ATOM 1724 N N . ASP A 1 217 ? -7.188 21.484 -4.625 1 87.44 217 ASP A N 1
ATOM 1725 C CA . ASP A 1 217 ? -6.398 20.828 -3.586 1 87.44 217 ASP A CA 1
ATOM 1726 C C . ASP A 1 217 ? -6.926 21.188 -2.195 1 87.44 217 ASP A C 1
ATOM 1728 O O . ASP A 1 217 ? -6.148 21.359 -1.258 1 87.44 217 ASP A O 1
ATOM 1732 N N . LYS A 1 218 ? -8.156 21.391 -2.125 1 92.31 218 LYS A N 1
ATOM 1733 C CA . LYS A 1 218 ? -8.805 21.609 -0.833 1 92.31 218 LYS A CA 1
ATOM 1734 C C . LYS A 1 218 ? -9.102 20.281 -0.147 1 92.31 218 LYS A C 1
ATOM 1736 O O . LYS A 1 218 ? -9.789 19.422 -0.712 1 92.31 218 LYS A O 1
ATOM 1741 N N . PRO A 1 219 ? -8.625 20.141 1.062 1 94.88 219 PRO A N 1
ATOM 1742 C CA . PRO A 1 219 ? -8.898 18.875 1.74 1 94.88 219 PRO A CA 1
ATOM 1743 C C . PRO A 1 219 ? -10.359 18.734 2.15 1 94.88 219 PRO A C 1
ATOM 1745 O O . PRO A 1 219 ? -10.953 19.672 2.684 1 94.88 219 PRO A O 1
ATOM 1748 N N . ILE A 1 220 ? -10.93 17.609 1.904 1 96.94 220 ILE A N 1
ATOM 1749 C CA . ILE A 1 220 ? -12.297 17.297 2.293 1 96.94 220 ILE A CA 1
ATOM 1750 C C . ILE A 1 220 ? -12.305 16.625 3.668 1 96.94 220 ILE A C 1
ATOM 1752 O O . ILE A 1 220 ? -13.078 17.016 4.547 1 96.94 220 ILE A O 1
ATOM 1756 N N . TYR A 1 221 ? -11.453 15.617 3.807 1 96.94 221 TYR A N 1
ATOM 1757 C CA . TYR A 1 221 ? -11.367 14.938 5.098 1 96.94 221 TYR A CA 1
ATOM 1758 C C . TYR A 1 221 ? -10.047 14.18 5.223 1 96.94 221 TYR A C 1
ATOM 1760 O O . TYR A 1 221 ? -9.352 13.961 4.23 1 96.94 221 TYR A O 1
ATOM 1768 N N . PHE A 1 222 ? -9.711 13.938 6.445 1 96.38 222 PHE A N 1
ATOM 1769 C CA . PHE A 1 222 ? -8.688 12.969 6.828 1 96.38 222 PHE A CA 1
ATOM 1770 C C . PHE A 1 222 ? -9.328 11.727 7.438 1 96.38 222 PHE A C 1
ATOM 1772 O O . PHE A 1 222 ? -10.25 11.828 8.242 1 96.38 222 PHE A O 1
ATOM 1779 N N . GLN A 1 223 ? -8.82 10.578 6.98 1 97.62 223 GLN A N 1
ATOM 1780 C CA . GLN A 1 223 ? -9.43 9.328 7.422 1 97.62 223 GLN A CA 1
ATOM 1781 C C . GLN A 1 223 ? -8.367 8.305 7.82 1 97.62 223 GLN A C 1
ATOM 1783 O O . GLN A 1 223 ? -7.367 8.141 7.121 1 97.62 223 GLN A O 1
ATOM 1788 N N . LYS A 1 224 ? -8.516 7.734 9.008 1 96.81 224 LYS A N 1
ATOM 1789 C CA . LYS A 1 224 ? -7.828 6.508 9.406 1 96.81 224 LYS A CA 1
ATOM 1790 C C . LYS A 1 224 ? -8.734 5.293 9.242 1 96.81 224 LYS A C 1
ATOM 1792 O O . LYS A 1 224 ? -9.812 5.223 9.844 1 96.81 224 LYS A O 1
ATOM 1797 N N . ARG A 1 225 ? -8.328 4.395 8.445 1 97.44 225 ARG A N 1
ATOM 1798 C CA . ARG A 1 225 ? -9.102 3.174 8.273 1 97.44 225 ARG A CA 1
ATOM 1799 C C . ARG A 1 225 ? -8.281 1.943 8.633 1 97.44 225 ARG A C 1
ATOM 1801 O O . ARG A 1 225 ? -7.18 1.748 8.109 1 97.44 225 ARG A O 1
ATOM 1808 N N . PHE A 1 226 ? -8.805 1.15 9.5 1 98 226 PHE A N 1
ATOM 1809 C CA . PHE A 1 226 ? -8.195 -0.095 9.961 1 98 226 PHE A CA 1
ATOM 1810 C C . PHE A 1 226 ? -8.852 -1.295 9.281 1 98 226 PHE A C 1
ATOM 1812 O O . PHE A 1 226 ? -10.008 -1.618 9.555 1 98 226 PHE A O 1
ATOM 1819 N N . TYR A 1 227 ? -8.141 -2.006 8.469 1 97.44 227 TYR A N 1
ATOM 1820 C CA . TYR A 1 227 ? -8.688 -3.092 7.664 1 97.44 227 TYR A CA 1
ATOM 1821 C C . TYR A 1 227 ? -8.312 -4.449 8.25 1 97.44 227 TYR A C 1
ATOM 1823 O O . TYR A 1 227 ? -7.16 -4.668 8.625 1 97.44 227 TYR A O 1
ATOM 1831 N N . ARG A 1 228 ? -9.312 -5.262 8.227 1 96.69 228 ARG A N 1
ATOM 1832 C CA . ARG A 1 228 ? -9.039 -6.664 8.523 1 96.69 228 ARG A CA 1
ATOM 1833 C C . ARG A 1 228 ? -8.305 -7.336 7.371 1 96.69 228 ARG A C 1
ATOM 1835 O O . ARG A 1 228 ? -8.797 -7.355 6.238 1 96.69 228 ARG A O 1
ATOM 1842 N N . ASN A 1 229 ? -7.219 -7.961 7.77 1 93.31 229 ASN A N 1
ATOM 1843 C CA . ASN A 1 229 ? -6.371 -8.602 6.766 1 93.31 229 ASN A CA 1
ATOM 1844 C C . ASN A 1 229 ? -7.023 -9.852 6.195 1 93.31 229 ASN A C 1
ATOM 1846 O O . ASN A 1 229 ? -6.695 -10.281 5.086 1 93.31 229 ASN A O 1
ATOM 1850 N N . ASP A 1 230 ? -7.824 -10.492 6.957 1 93.44 230 ASP A N 1
ATOM 1851 C CA . ASP A 1 230 ? -8.453 -11.734 6.508 1 93.44 230 ASP A CA 1
ATOM 1852 C C . ASP A 1 230 ? -9.633 -11.453 5.586 1 93.44 230 ASP A C 1
ATOM 1854 O O . ASP A 1 230 ? -10.211 -12.383 5.008 1 93.44 230 ASP A O 1
ATOM 1858 N N . LYS A 1 231 ? -9.969 -10.18 5.359 1 92.62 231 LYS A N 1
ATOM 1859 C CA . LYS A 1 231 ? -11.133 -9.828 4.551 1 92.62 231 LYS A CA 1
ATOM 1860 C C . LYS A 1 231 ? -10.719 -9.109 3.273 1 92.62 231 LYS A C 1
ATOM 1862 O O . LYS A 1 231 ? -11.352 -9.266 2.229 1 92.62 231 LYS A O 1
ATOM 1867 N N . ILE A 1 232 ? -9.672 -8.367 3.34 1 90.06 232 ILE A N 1
ATOM 1868 C CA . ILE A 1 232 ? -9.328 -7.543 2.186 1 90.06 232 ILE A CA 1
ATOM 1869 C C . ILE A 1 232 ? -7.809 -7.387 2.1 1 90.06 232 ILE A C 1
ATOM 1871 O O . ILE A 1 232 ? -7.129 -7.312 3.125 1 90.06 232 ILE A O 1
ATOM 1875 N N . VAL A 1 233 ? -7.297 -7.328 0.868 1 89.44 233 VAL A N 1
ATOM 1876 C CA . VAL A 1 233 ? -5.895 -7.039 0.587 1 89.44 233 VAL A CA 1
ATOM 1877 C C . VAL A 1 233 ? -5.797 -5.938 -0.466 1 89.44 233 VAL A C 1
ATOM 1879 O O . VAL A 1 233 ? -6.742 -5.707 -1.224 1 89.44 233 VAL A O 1
ATOM 1882 N N . PHE A 1 234 ? -4.641 -5.297 -0.461 1 90.56 234 PHE A N 1
ATOM 1883 C CA . PHE A 1 234 ? -4.453 -4.168 -1.364 1 90.56 234 PHE A CA 1
ATOM 1884 C C . PHE A 1 234 ? -3.326 -4.449 -2.352 1 90.56 234 PHE A C 1
ATOM 1886 O O . PHE A 1 234 ? -2.299 -5.023 -1.983 1 90.56 234 PHE A O 1
ATOM 1893 N N . GLU A 1 235 ? -3.588 -3.988 -3.555 1 89.81 235 GLU A N 1
ATOM 1894 C CA . GLU A 1 235 ? -2.637 -4.266 -4.625 1 89.81 235 GLU A CA 1
ATOM 1895 C C . GLU A 1 235 ? -2.266 -2.992 -5.379 1 89.81 235 GLU A C 1
ATOM 1897 O O . GLU A 1 235 ? -3.092 -2.09 -5.527 1 89.81 235 GLU A O 1
ATOM 1902 N N . VAL A 1 236 ? -1.012 -2.943 -5.848 1 89.31 236 VAL A N 1
ATOM 1903 C CA . VAL A 1 236 ? -0.481 -1.824 -6.617 1 89.31 236 VAL A CA 1
ATOM 1904 C C . VAL A 1 236 ? 0.379 -2.348 -7.766 1 89.31 236 VAL A C 1
ATOM 1906 O O . VAL A 1 236 ? 1.11 -3.326 -7.605 1 89.31 236 VAL A O 1
ATOM 1909 N N . ARG A 1 237 ? 0.251 -1.71 -8.859 1 88.44 237 ARG A N 1
ATOM 1910 C CA . ARG A 1 237 ? 1.131 -1.966 -10 1 88.44 237 ARG A CA 1
ATOM 1911 C C . ARG A 1 237 ? 1.99 -0.746 -10.312 1 88.44 237 ARG A C 1
ATOM 1913 O O . ARG A 1 237 ? 1.493 0.383 -10.328 1 88.44 237 ARG A O 1
ATOM 1920 N N . THR A 1 238 ? 3.236 -1.018 -10.5 1 88.69 238 THR A N 1
ATOM 1921 C CA . THR A 1 238 ? 4.156 0.082 -10.766 1 88.69 238 THR A CA 1
ATOM 1922 C C . THR A 1 238 ? 5.066 -0.249 -11.945 1 88.69 238 THR A C 1
ATOM 1924 O O . THR A 1 238 ? 5.363 -1.418 -12.195 1 88.69 238 THR A O 1
ATOM 1927 N N . GLN A 1 239 ? 5.402 0.723 -12.695 1 88.88 239 GLN A N 1
ATOM 1928 C CA . GLN A 1 239 ? 6.32 0.59 -13.82 1 88.88 239 GLN A CA 1
ATOM 1929 C C . GLN A 1 239 ? 7.652 1.275 -13.531 1 88.88 239 GLN A C 1
ATOM 1931 O O . GLN A 1 239 ? 7.715 2.199 -12.719 1 88.88 239 GLN A O 1
ATOM 1936 N N . ARG A 1 240 ? 8.617 0.741 -14.188 1 85.81 240 ARG A N 1
ATOM 1937 C CA . ARG A 1 240 ? 9.953 1.327 -14.039 1 85.81 240 ARG A CA 1
ATOM 1938 C C . ARG A 1 240 ? 10.039 2.67 -14.758 1 85.81 240 ARG A C 1
ATOM 1940 O O . ARG A 1 240 ? 9.492 2.834 -15.852 1 85.81 240 ARG A O 1
ATOM 1947 N N . GLY A 1 241 ? 10.289 3.795 -14.195 1 71.81 241 GLY A N 1
ATOM 1948 C CA . GLY A 1 241 ? 10.422 5.094 -14.844 1 71.81 241 GLY A CA 1
ATOM 1949 C C . GLY A 1 241 ? 11.406 5.094 -15.992 1 71.81 241 GLY A C 1
ATOM 1950 O O . GLY A 1 241 ? 12.32 4.266 -16.031 1 71.81 241 GLY A O 1
ATOM 1951 N N . GLY A 1 242 ? 11.094 5.336 -17.484 1 55.06 242 GLY A N 1
ATOM 1952 C CA . GLY A 1 242 ? 11.898 5.453 -18.672 1 55.06 242 GLY A CA 1
ATOM 1953 C C . GLY A 1 242 ? 13.266 6.062 -18.422 1 55.06 242 GLY A C 1
ATOM 1954 O O . GLY A 1 242 ? 13.367 7.148 -17.844 1 55.06 242 GLY A O 1
ATOM 1955 N N . SER A 1 243 ? 14.281 5.43 -18.062 1 43.75 243 SER A N 1
ATOM 1956 C CA . SER A 1 243 ? 15.484 6.07 -18.594 1 43.75 243 SER A CA 1
ATOM 1957 C C . SER A 1 243 ? 15.273 6.559 -20.016 1 43.75 243 SER A C 1
ATOM 1959 O O . SER A 1 243 ? 14.641 5.875 -20.828 1 43.75 243 SER A O 1
ATOM 1961 N N . ASP A 1 244 ? 15.07 7.812 -20.359 1 36.62 244 ASP A N 1
ATOM 1962 C CA . ASP A 1 244 ? 15.383 8.242 -21.719 1 36.62 244 ASP A CA 1
ATOM 1963 C C . ASP A 1 244 ? 16.391 7.297 -22.375 1 36.62 244 ASP A C 1
ATOM 1965 O O . ASP A 1 244 ? 17.422 7.738 -22.891 1 36.62 244 ASP A O 1
ATOM 1969 N N . ARG A 1 245 ? 16.891 6.352 -21.969 1 36 245 ARG A N 1
ATOM 1970 C CA . ARG A 1 245 ? 17.75 5.656 -22.922 1 36 245 ARG A CA 1
ATOM 1971 C C . ARG A 1 245 ? 16.969 5.273 -24.188 1 36 245 ARG A C 1
ATOM 1973 O O . ARG A 1 245 ? 15.844 4.758 -24.094 1 36 245 ARG A O 1
ATOM 1980 N N . LYS A 1 246 ? 17.328 5.707 -25.344 1 34 246 LYS A N 1
ATOM 1981 C CA . LYS A 1 246 ? 17.016 5.352 -26.719 1 34 246 LYS A CA 1
ATOM 1982 C C . LYS A 1 246 ? 16.641 3.875 -26.828 1 34 246 LYS A C 1
ATOM 1984 O O . LYS A 1 246 ? 17.375 3.004 -26.359 1 34 246 LYS A O 1
ATOM 1989 N N . ARG A 1 247 ? 15.492 3.5 -26.906 1 32.62 247 ARG A N 1
ATOM 1990 C CA . ARG A 1 247 ? 15.07 2.156 -27.297 1 32.62 247 ARG A CA 1
ATOM 1991 C C . ARG A 1 247 ? 16.062 1.528 -28.266 1 32.62 247 ARG A C 1
ATOM 1993 O O . ARG A 1 247 ? 16.312 2.062 -29.344 1 32.62 247 ARG A O 1
ATOM 2000 N N . PRO A 1 248 ? 17.031 0.852 -27.891 1 29.7 248 PRO A N 1
ATOM 2001 C CA . PRO A 1 248 ? 17.656 0.319 -29.094 1 29.7 248 PRO A CA 1
ATOM 2002 C C . PRO A 1 248 ? 16.641 -0.27 -30.078 1 29.7 248 PRO A C 1
ATOM 2004 O O . PRO A 1 248 ? 15.656 -0.888 -29.656 1 29.7 248 PRO A O 1
ATOM 2007 N N . GLU A 1 249 ? 16.359 0.417 -31.281 1 28.86 249 GLU A N 1
ATOM 2008 C CA . GLU A 1 249 ? 15.648 -0.18 -32.406 1 28.86 249 GLU A CA 1
ATOM 2009 C C . GLU A 1 249 ? 15.742 -1.703 -32.375 1 28.86 249 GLU A C 1
ATOM 2011 O O . GLU A 1 249 ? 14.719 -2.395 -32.438 1 28.86 249 GLU A O 1
ATOM 2016 N N . ASN A 1 250 ? 16.609 -2.295 -33.312 1 27.98 250 ASN A N 1
ATOM 2017 C CA . ASN A 1 250 ? 16.766 -3.57 -34 1 27.98 250 ASN A CA 1
ATOM 2018 C C . ASN A 1 250 ? 17.312 -4.648 -33.094 1 27.98 250 ASN A C 1
ATOM 2020 O O . ASN A 1 250 ? 18.469 -5.078 -33.219 1 27.98 250 ASN A O 1
ATOM 2024 N N . ALA A 1 251 ? 17.25 -4.68 -31.953 1 30.84 251 ALA A N 1
ATOM 2025 C CA . ALA A 1 251 ? 18.031 -5.828 -31.484 1 30.84 251 ALA A CA 1
ATOM 2026 C C . ALA A 1 251 ? 17.422 -7.137 -31.984 1 30.84 251 ALA A C 1
ATOM 2028 O O . ALA A 1 251 ? 16.266 -7.438 -31.688 1 30.84 251 ALA A O 1
ATOM 2029 N N . GLN A 1 252 ? 17.938 -7.797 -32.938 1 24.55 252 GLN A N 1
ATOM 2030 C CA . GLN A 1 252 ? 17.859 -9.188 -33.375 1 24.55 252 GLN A CA 1
ATOM 2031 C C . GLN A 1 252 ? 17.953 -10.141 -32.188 1 24.55 252 GLN A C 1
ATOM 2033 O O . GLN A 1 252 ? 19.016 -10.258 -31.578 1 24.55 252 GLN A O 1
ATOM 2038 N N . VAL A 1 253 ? 17.188 -10.242 -31.391 1 28.66 253 VAL A N 1
ATOM 2039 C CA . VAL A 1 253 ? 17.047 -11.383 -30.484 1 28.66 253 VAL A CA 1
ATOM 2040 C C . VAL A 1 253 ? 17.188 -12.68 -31.281 1 28.66 253 VAL A C 1
ATOM 2042 O O . VAL A 1 253 ? 16.234 -13.156 -31.891 1 28.66 253 VAL A O 1
ATOM 2045 N N . ASN A 1 254 ? 18.031 -12.711 -32.312 1 25.3 254 ASN A N 1
ATOM 2046 C CA . ASN A 1 254 ? 18.203 -13.953 -33.062 1 25.3 254 ASN A CA 1
ATOM 2047 C C . ASN A 1 254 ? 18.359 -15.148 -32.125 1 25.3 254 ASN A C 1
ATOM 2049 O O . ASN A 1 254 ? 17.406 -15.898 -31.906 1 25.3 254 ASN A O 1
ATOM 2053 N N . GLU A 1 255 ? 19.766 -15.828 -32.125 1 25.33 255 GLU A N 1
ATOM 2054 C CA . GLU A 1 255 ? 20.328 -17.172 -32.188 1 25.33 255 GLU A CA 1
ATOM 2055 C C . GLU A 1 255 ? 20.469 -17.781 -30.797 1 25.33 255 GLU A C 1
ATOM 2057 O O . GLU A 1 255 ? 20.969 -18.891 -30.656 1 25.33 255 GLU A O 1
ATOM 2062 N N . PHE A 1 256 ? 20.359 -17.031 -29.781 1 25.61 256 PHE A N 1
ATOM 2063 C CA . PHE A 1 256 ? 20.828 -17.734 -28.594 1 25.61 256 PHE A CA 1
ATOM 2064 C C . PHE A 1 256 ? 19.844 -18.812 -28.172 1 25.61 256 PHE A C 1
ATOM 2066 O O . PHE A 1 256 ? 20.203 -19.75 -27.469 1 25.61 256 PHE A O 1
ATOM 2073 N N . THR A 1 257 ? 18.625 -18.703 -28.547 1 25.47 257 THR A N 1
ATOM 2074 C CA . THR A 1 257 ? 17.719 -19.797 -28.219 1 25.47 257 THR A CA 1
ATOM 2075 C C . THR A 1 257 ? 18.109 -21.062 -28.969 1 25.47 257 THR A C 1
ATOM 2077 O O . THR A 1 257 ? 17.516 -22.125 -28.766 1 25.47 257 THR A O 1
ATOM 2080 N N . ALA A 1 258 ? 18.891 -20.984 -30.094 1 26.62 258 ALA A N 1
ATOM 2081 C CA . ALA A 1 258 ? 19.125 -22.203 -30.859 1 26.62 258 ALA A CA 1
ATOM 2082 C C . ALA A 1 258 ? 19.969 -23.203 -30.062 1 26.62 258 ALA A C 1
ATOM 2084 O O . ALA A 1 258 ? 19.844 -24.406 -30.25 1 26.62 258 ALA A O 1
ATOM 2085 N N . ARG A 1 259 ? 21.016 -22.734 -29.328 1 26.34 259 ARG A N 1
ATOM 2086 C CA . ARG A 1 259 ? 21.984 -23.766 -28.984 1 26.34 259 ARG A CA 1
ATOM 2087 C C . ARG A 1 259 ? 21.469 -24.625 -27.844 1 26.34 259 ARG A C 1
ATOM 2089 O O . ARG A 1 259 ? 22.047 -25.688 -27.547 1 26.34 259 ARG A O 1
ATOM 2096 N N . ILE A 1 260 ? 20.656 -24.094 -27.031 1 24.2 260 ILE A N 1
ATOM 2097 C CA . ILE A 1 260 ? 20.469 -25.109 -26 1 24.2 260 ILE A CA 1
ATOM 2098 C C . ILE A 1 260 ? 19.578 -26.234 -26.531 1 24.2 260 ILE A C 1
ATOM 2100 O O . ILE A 1 260 ? 19.359 -27.219 -25.828 1 24.2 260 ILE A O 1
ATOM 2104 N N . ASN A 1 261 ? 18.859 -25.938 -27.641 1 23.92 261 ASN A N 1
ATOM 2105 C CA . ASN A 1 261 ? 18.172 -27.141 -28.094 1 23.92 261 ASN A CA 1
ATOM 2106 C C . ASN A 1 261 ? 19.141 -28.125 -28.75 1 23.92 261 ASN A C 1
ATOM 2108 O O . ASN A 1 261 ? 18.734 -29.188 -29.203 1 23.92 261 ASN A O 1
ATOM 2112 N N . ALA A 1 262 ? 20.375 -27.641 -29.203 1 25.33 262 ALA A N 1
ATOM 2113 C CA . ALA A 1 262 ? 21.172 -28.719 -29.797 1 25.33 262 ALA A CA 1
ATOM 2114 C C . ALA A 1 262 ? 21.875 -29.547 -28.719 1 25.33 262 ALA A C 1
ATOM 2116 O O . ALA A 1 262 ? 22.359 -29 -27.719 1 25.33 262 ALA A O 1
ATOM 2117 N N . MET B 1 1 ? 8.508 36.5 12.805 1 67.56 1 MET B N 1
ATOM 2118 C CA . MET B 1 1 ? 9.969 36.531 12.82 1 67.56 1 MET B CA 1
ATOM 2119 C C . MET B 1 1 ? 10.492 37.531 11.805 1 67.56 1 MET B C 1
ATOM 2121 O O . MET B 1 1 ? 10.008 37.594 10.672 1 67.56 1 MET B O 1
ATOM 2125 N N . GLU B 1 2 ? 11.266 38.375 12.305 1 76.94 2 GLU B N 1
ATOM 2126 C CA . GLU B 1 2 ? 11.875 39.344 11.398 1 76.94 2 GLU B CA 1
ATOM 2127 C C . GLU B 1 2 ? 13.219 38.844 10.883 1 76.94 2 GLU B C 1
ATOM 2129 O O . GLU B 1 2 ? 14.062 38.406 11.656 1 76.94 2 GLU B O 1
ATOM 2134 N N . LEU B 1 3 ? 13.289 38.875 9.539 1 82.62 3 LEU B N 1
ATOM 2135 C CA . LEU B 1 3 ? 14.516 38.406 8.906 1 82.62 3 LEU B CA 1
ATOM 2136 C C . LEU B 1 3 ? 15.633 39.438 9.039 1 82.62 3 LEU B C 1
ATOM 2138 O O . LEU B 1 3 ? 15.375 40.656 9.039 1 82.62 3 LEU B O 1
ATOM 2142 N N . GLN B 1 4 ? 16.781 39 9.367 1 84.69 4 GLN B N 1
ATOM 2143 C CA . GLN B 1 4 ? 17.922 39.875 9.609 1 84.69 4 GLN B CA 1
ATOM 2144 C C . GLN B 1 4 ? 18.797 39.969 8.359 1 84.69 4 GLN B C 1
ATOM 2146 O O . GLN B 1 4 ? 18.906 39.031 7.586 1 84.69 4 GLN B O 1
ATOM 2151 N N . ASP B 1 5 ? 19.453 41.094 8.273 1 83.94 5 ASP B N 1
ATOM 2152 C CA . ASP B 1 5 ? 20.391 41.312 7.184 1 83.94 5 ASP B CA 1
ATOM 2153 C C . ASP B 1 5 ? 21.703 40.562 7.43 1 83.94 5 ASP B C 1
ATOM 2155 O O . ASP B 1 5 ? 22.078 40.312 8.578 1 83.94 5 ASP B O 1
ATOM 2159 N N . GLY B 1 6 ? 22.406 40.125 6.273 1 87.81 6 GLY B N 1
ATOM 2160 C CA . GLY B 1 6 ? 23.719 39.5 6.383 1 87.81 6 GLY B CA 1
ATOM 2161 C C . GLY B 1 6 ? 23.672 37.969 6.418 1 87.81 6 GLY B C 1
ATOM 2162 O O . GLY B 1 6 ? 24.703 37.312 6.281 1 87.81 6 GLY B O 1
ATOM 2163 N N . ILE B 1 7 ? 22.594 37.5 6.75 1 89.44 7 ILE B N 1
ATOM 2164 C CA . ILE B 1 7 ? 22.422 36.031 6.75 1 89.44 7 ILE B CA 1
ATOM 2165 C C . ILE B 1 7 ? 21.531 35.625 5.582 1 89.44 7 ILE B C 1
ATOM 2167 O O . ILE B 1 7 ? 20.484 36.25 5.348 1 89.44 7 ILE B O 1
ATOM 2171 N N . PRO B 1 8 ? 21.938 34.656 4.898 1 93.5 8 PRO B N 1
ATOM 2172 C CA . PRO B 1 8 ? 21.094 34.219 3.785 1 93.5 8 PRO B CA 1
ATOM 2173 C C . PRO B 1 8 ? 19.656 33.938 4.215 1 93.5 8 PRO B C 1
ATOM 2175 O O . PRO B 1 8 ? 19.422 33.312 5.262 1 93.5 8 PRO B O 1
ATOM 2178 N N . LEU B 1 9 ? 18.75 34.438 3.469 1 94.44 9 LEU B N 1
ATOM 2179 C CA . LEU B 1 9 ? 17.328 34.375 3.803 1 94.44 9 LEU B CA 1
ATOM 2180 C C . LEU B 1 9 ? 16.875 32.938 3.979 1 94.44 9 LEU B C 1
ATOM 2182 O O . LEU B 1 9 ? 16.125 32.625 4.902 1 94.44 9 LEU B O 1
ATOM 2186 N N . HIS B 1 10 ? 17.281 32 3.113 1 95.19 10 HIS B N 1
ATOM 2187 C CA . HIS B 1 10 ? 16.875 30.609 3.203 1 95.19 10 HIS B CA 1
ATOM 2188 C C . HIS B 1 10 ? 17.359 29.984 4.508 1 95.19 10 HIS B C 1
ATOM 2190 O O . HIS B 1 10 ? 16.656 29.156 5.094 1 95.19 10 HIS B O 1
ATOM 2196 N N . LYS B 1 11 ? 18.484 30.375 4.957 1 95.75 11 LYS B N 1
ATOM 2197 C CA . LYS B 1 11 ? 19.016 29.844 6.211 1 95.75 11 LYS B CA 1
ATOM 2198 C C . LYS B 1 11 ? 18.172 30.312 7.402 1 95.75 11 LYS B C 1
ATOM 2200 O O . LYS B 1 11 ? 17.922 29.547 8.328 1 95.75 11 LYS B O 1
ATOM 2205 N N . GLN B 1 12 ? 17.812 31.562 7.359 1 95.25 12 GLN B N 1
ATOM 2206 C CA . GLN B 1 12 ? 17 32.094 8.445 1 95.25 12 GLN B CA 1
ATOM 2207 C C . GLN B 1 12 ? 15.656 31.375 8.531 1 95.25 12 GLN B C 1
ATOM 2209 O O . GLN B 1 12 ? 15.188 31.062 9.633 1 95.25 12 GLN B O 1
ATOM 2214 N N . ILE B 1 13 ? 15.109 31.125 7.418 1 95.56 13 ILE B N 1
ATOM 2215 C CA . ILE B 1 13 ? 13.82 30.438 7.383 1 95.56 13 ILE B CA 1
ATOM 2216 C C . ILE B 1 13 ? 13.992 29 7.883 1 95.56 13 ILE B C 1
ATOM 2218 O O . ILE B 1 13 ? 13.203 28.531 8.703 1 95.56 13 ILE B O 1
ATOM 2222 N N . SER B 1 14 ? 15 28.297 7.387 1 96.31 14 SER B N 1
ATOM 2223 C CA . SER B 1 14 ? 15.25 26.938 7.848 1 96.31 14 SER B CA 1
ATOM 2224 C C . SER B 1 14 ? 15.531 26.906 9.344 1 96.31 14 SER B C 1
ATOM 2226 O O . SER B 1 14 ? 15.07 26 10.047 1 96.31 14 SER B O 1
ATOM 2228 N N . ASP B 1 15 ? 16.281 27.875 9.789 1 95.44 15 ASP B N 1
ATOM 2229 C CA . ASP B 1 15 ? 16.594 27.938 11.219 1 95.44 15 ASP B CA 1
ATOM 2230 C C . ASP B 1 15 ? 15.312 28.156 12.039 1 95.44 15 ASP B C 1
ATOM 2232 O O . ASP B 1 15 ? 15.141 27.547 13.086 1 95.44 15 ASP B O 1
ATOM 2236 N N . TRP B 1 16 ? 14.562 29.031 11.555 1 94.62 16 TRP B N 1
ATOM 2237 C CA . TRP B 1 16 ? 13.305 29.297 12.242 1 94.62 16 TRP B CA 1
ATOM 2238 C C . TRP B 1 16 ? 12.438 28.047 12.289 1 94.62 16 TRP B C 1
ATOM 2240 O O . TRP B 1 16 ? 11.922 27.688 13.352 1 94.62 16 TRP B O 1
ATOM 2250 N N . LEU B 1 17 ? 12.211 27.391 11.242 1 95.56 17 LEU B N 1
ATOM 2251 C CA . LEU B 1 17 ? 11.422 26.156 11.18 1 95.56 17 LEU B CA 1
ATOM 2252 C C . LEU B 1 17 ? 12.023 25.078 12.07 1 95.56 17 LEU B C 1
ATOM 2254 O O . LEU B 1 17 ? 11.289 24.359 12.758 1 95.56 17 LEU B O 1
ATOM 2258 N N . ARG B 1 18 ? 13.312 24.984 12.008 1 95.75 18 ARG B N 1
ATOM 2259 C CA . ARG B 1 18 ? 14.031 24.031 12.859 1 95.75 18 ARG B CA 1
ATOM 2260 C C . ARG B 1 18 ? 13.688 24.266 14.336 1 95.75 18 ARG B C 1
ATOM 2262 O O . ARG B 1 18 ? 13.43 23.297 15.07 1 95.75 18 ARG B O 1
ATOM 2269 N N . GLU B 1 19 ? 13.727 25.422 14.703 1 95.06 19 GLU B N 1
ATOM 2270 C CA . GLU B 1 19 ? 13.414 25.766 16.078 1 95.06 19 GLU B CA 1
ATOM 2271 C C . GLU B 1 19 ? 11.984 25.375 16.438 1 95.06 19 GLU B C 1
ATOM 2273 O O . GLU B 1 19 ? 11.727 24.875 17.531 1 95.06 19 GLU B O 1
ATOM 2278 N N . GLN B 1 20 ? 11.062 25.656 15.516 1 94.69 20 GLN B N 1
ATOM 2279 C CA . GLN B 1 20 ? 9.672 25.297 15.75 1 94.69 20 GLN B CA 1
ATOM 2280 C C . GLN B 1 20 ? 9.516 23.781 15.922 1 94.69 20 GLN B C 1
ATOM 2282 O O . GLN B 1 20 ? 8.711 23.328 16.734 1 94.69 20 GLN B O 1
ATOM 2287 N N . ILE B 1 21 ? 10.25 22.984 15.203 1 94.38 21 ILE B N 1
ATOM 2288 C CA . ILE B 1 21 ? 10.211 21.531 15.258 1 94.38 21 ILE B CA 1
ATOM 2289 C C . ILE B 1 21 ? 10.836 21.047 16.562 1 94.38 21 ILE B C 1
ATOM 2291 O O . ILE B 1 21 ? 10.258 20.219 17.266 1 94.38 21 ILE B O 1
ATOM 2295 N N . GLN B 1 22 ? 11.969 21.625 16.922 1 93.69 22 GLN B N 1
ATOM 2296 C CA . GLN B 1 22 ? 12.742 21.188 18.078 1 93.69 22 GLN B CA 1
ATOM 2297 C C . GLN B 1 22 ? 12.031 21.547 19.375 1 93.69 22 GLN B C 1
ATOM 2299 O O . GLN B 1 22 ? 12.117 20.812 20.359 1 93.69 22 GLN B O 1
ATOM 2304 N N . ASN B 1 23 ? 11.383 22.672 19.375 1 94.31 23 ASN B N 1
ATOM 2305 C CA . ASN B 1 23 ? 10.727 23.094 20.609 1 94.31 23 ASN B CA 1
ATOM 2306 C C . ASN B 1 23 ? 9.32 22.5 20.719 1 94.31 23 ASN B C 1
ATOM 2308 O O . ASN B 1 23 ? 8.609 22.781 21.688 1 94.31 23 ASN B O 1
ATOM 2312 N N . GLY B 1 24 ? 8.859 21.844 19.703 1 92.25 24 GLY B N 1
ATOM 2313 C CA . GLY B 1 24 ? 7.605 21.109 19.781 1 92.25 24 GLY B CA 1
ATOM 2314 C C . GLY B 1 24 ? 6.418 21.906 19.281 1 92.25 24 GLY B C 1
ATOM 2315 O O . GLY B 1 24 ? 5.277 21.438 19.344 1 92.25 24 GLY B O 1
ATOM 2316 N N . SER B 1 25 ? 6.703 23.141 18.875 1 91.94 25 SER B N 1
ATOM 2317 C CA . SER B 1 25 ? 5.621 23.938 18.297 1 91.94 25 SER B CA 1
ATOM 2318 C C . SER B 1 25 ? 5.055 23.281 17.047 1 91.94 25 SER B C 1
ATOM 2320 O O . SER B 1 25 ? 3.855 23.359 16.781 1 91.94 25 SER B O 1
ATOM 2322 N N . LEU B 1 26 ? 5.891 22.703 16.297 1 93.25 26 LEU B N 1
ATOM 2323 C CA . LEU B 1 26 ? 5.504 21.812 15.203 1 93.25 26 LEU B CA 1
ATOM 2324 C C . LEU B 1 26 ? 5.68 20.359 15.586 1 93.25 26 LEU B C 1
ATOM 2326 O O . LEU B 1 26 ? 6.777 19.938 15.953 1 93.25 26 LEU B O 1
ATOM 2330 N N . LYS B 1 27 ? 4.645 19.672 15.484 1 94 27 LYS B N 1
ATOM 2331 C CA . LYS B 1 27 ? 4.645 18.297 15.969 1 94 27 LYS B CA 1
ATOM 2332 C C . LYS B 1 27 ? 5 17.312 14.852 1 94 27 LYS B C 1
ATOM 2334 O O . LYS B 1 27 ? 4.84 17.641 13.672 1 94 27 LYS B O 1
ATOM 2339 N N . VAL B 1 28 ? 5.355 16.141 15.242 1 93.56 28 VAL B N 1
ATOM 2340 C CA . VAL B 1 28 ? 5.672 15.062 14.305 1 93.56 28 VAL B CA 1
ATOM 2341 C C . VAL B 1 28 ? 4.465 14.797 13.406 1 93.56 28 VAL B C 1
ATOM 2343 O O . VAL B 1 28 ? 3.334 14.695 13.883 1 93.56 28 VAL B O 1
ATOM 2346 N N . ASN B 1 29 ? 4.695 14.805 12.109 1 91.88 29 ASN B N 1
ATOM 2347 C CA . ASN B 1 29 ? 3.725 14.523 11.055 1 91.88 29 ASN B CA 1
ATOM 2348 C C . ASN B 1 29 ? 2.807 15.711 10.805 1 91.88 29 ASN B C 1
ATOM 2350 O O . ASN B 1 29 ? 1.891 15.641 9.984 1 91.88 29 ASN B O 1
ATOM 2354 N N . GLU B 1 30 ? 3.082 16.781 11.492 1 93.62 30 GLU B N 1
ATOM 2355 C CA . GLU B 1 30 ? 2.307 17.984 11.203 1 93.62 30 GLU B CA 1
ATOM 2356 C C . GLU B 1 30 ? 2.684 18.578 9.852 1 93.62 30 GLU B C 1
ATOM 2358 O O . GLU B 1 30 ? 3.861 18.625 9.492 1 93.62 30 GLU B O 1
ATOM 2363 N N . LYS B 1 31 ? 1.66 18.953 9.094 1 93.25 31 LYS B N 1
ATOM 2364 C CA . LYS B 1 31 ? 1.895 19.594 7.797 1 93.25 31 LYS B CA 1
ATOM 2365 C C . LYS B 1 31 ? 2.416 21.016 7.965 1 93.25 31 LYS B C 1
ATOM 2367 O O . LYS B 1 31 ? 1.864 21.797 8.742 1 93.25 31 LYS B O 1
ATOM 2372 N N . LEU B 1 32 ? 3.469 21.281 7.254 1 94.12 32 LEU B N 1
ATOM 2373 C CA . LEU B 1 32 ? 4.008 22.641 7.25 1 94.12 32 LEU B CA 1
ATOM 2374 C C . LEU B 1 32 ? 3.188 23.547 6.34 1 94.12 32 LEU B C 1
ATOM 2376 O O . LEU B 1 32 ? 2.516 23.062 5.422 1 94.12 32 LEU B O 1
ATOM 2380 N N . PRO B 1 33 ? 3.297 24.828 6.621 1 89.94 33 PRO B N 1
ATOM 2381 C CA . PRO B 1 33 ? 2.713 25.75 5.641 1 89.94 33 PRO B CA 1
ATOM 2382 C C . PRO B 1 33 ? 3.285 25.562 4.238 1 89.94 33 PRO B C 1
ATOM 2384 O O . PRO B 1 33 ? 4.434 25.141 4.09 1 89.94 33 PRO B O 1
ATOM 2387 N N . SER B 1 34 ? 2.428 25.844 3.27 1 88.5 34 SER B N 1
ATOM 2388 C CA . SER B 1 34 ? 2.859 25.672 1.886 1 88.5 34 SER B CA 1
ATOM 2389 C C . SER B 1 34 ? 3.998 26.625 1.548 1 88.5 34 SER B C 1
ATOM 2391 O O . SER B 1 34 ? 4.246 27.594 2.275 1 88.5 34 SER B O 1
ATOM 2393 N N . GLU B 1 35 ? 4.645 26.281 0.443 1 91.31 35 GLU B N 1
ATOM 2394 C CA . GLU B 1 35 ? 5.695 27.172 -0.039 1 91.31 35 GLU B CA 1
ATOM 2395 C C . GLU B 1 35 ? 5.164 28.594 -0.258 1 91.31 35 GLU B C 1
ATOM 2397 O O . GLU B 1 35 ? 5.824 29.562 0.097 1 91.31 35 GLU B O 1
ATOM 2402 N N . ASN B 1 36 ? 3.963 28.656 -0.81 1 90.44 36 ASN B N 1
ATOM 2403 C CA . ASN B 1 36 ? 3.342 29.953 -1.044 1 90.44 36 ASN B CA 1
ATOM 2404 C C . ASN B 1 36 ? 3.059 30.688 0.266 1 90.44 36 ASN B C 1
ATOM 2406 O O . ASN B 1 36 ? 3.328 31.875 0.386 1 90.44 36 ASN B O 1
ATOM 2410 N N . GLU B 1 37 ? 2.533 30.047 1.211 1 91 37 GLU B N 1
ATOM 2411 C CA . GLU B 1 37 ? 2.227 30.641 2.508 1 91 37 GLU B CA 1
ATOM 2412 C C . GLU B 1 37 ? 3.492 31.141 3.199 1 91 37 GLU B C 1
ATOM 2414 O O . GLU B 1 37 ? 3.502 32.219 3.779 1 91 37 GLU B O 1
ATOM 2419 N N . LEU B 1 38 ? 4.516 30.328 3.17 1 93.88 38 LEU B N 1
ATOM 2420 C CA . LEU B 1 38 ? 5.785 30.719 3.771 1 93.88 38 LEU B CA 1
ATOM 2421 C C . LEU B 1 38 ? 6.383 31.922 3.043 1 93.88 38 LEU B C 1
ATOM 2423 O O . LEU B 1 38 ? 6.941 32.812 3.676 1 93.88 38 LEU B O 1
ATOM 2427 N N . SER B 1 39 ? 6.297 31.844 1.724 1 95.19 39 SER B N 1
ATOM 2428 C CA . SER B 1 39 ? 6.766 32.969 0.924 1 95.19 39 SER B CA 1
ATOM 2429 C C . SER B 1 39 ? 6.066 34.281 1.333 1 95.19 39 SER B C 1
ATOM 2431 O O . SER B 1 39 ? 6.719 35.312 1.526 1 95.19 39 SER B O 1
ATOM 2433 N N . ASP B 1 40 ? 4.793 34.25 1.453 1 94 40 ASP B N 1
ATOM 2434 C CA . ASP B 1 40 ? 4 35.406 1.847 1 94 40 ASP B CA 1
ATOM 2435 C C . ASP B 1 40 ? 4.344 35.844 3.268 1 94 40 ASP B C 1
ATOM 2437 O O . ASP B 1 40 ? 4.516 37.031 3.527 1 94 40 ASP B O 1
ATOM 2441 N N . THR B 1 41 ? 4.453 34.938 4.16 1 91.75 41 THR B N 1
ATOM 2442 C CA . THR B 1 41 ? 4.711 35.219 5.57 1 91.75 41 THR B CA 1
ATOM 2443 C C . THR B 1 41 ? 6.051 35.906 5.746 1 91.75 41 THR B C 1
ATOM 2445 O O . THR B 1 41 ? 6.16 36.875 6.527 1 91.75 41 THR B O 1
ATOM 2448 N N . PHE B 1 42 ? 7.023 35.438 5.004 1 93.81 42 PHE B N 1
ATOM 2449 C CA . PHE B 1 42 ? 8.375 35.938 5.207 1 93.81 42 PHE B CA 1
ATOM 2450 C C . PHE B 1 42 ? 8.734 36.969 4.133 1 93.81 42 PHE B C 1
ATOM 2452 O O . PHE B 1 42 ? 9.82 37.562 4.156 1 93.81 42 PHE B O 1
ATOM 2459 N N . GLU B 1 43 ? 7.844 37.125 3.17 1 94 43 GLU B N 1
ATOM 2460 C CA . GLU B 1 43 ? 8.039 38.062 2.078 1 94 43 GLU B CA 1
ATOM 2461 C C . GLU B 1 43 ? 9.328 37.781 1.312 1 94 43 GLU B C 1
ATOM 2463 O O . GLU B 1 43 ? 10.148 38.656 1.104 1 94 43 GLU B O 1
ATOM 2468 N N . VAL B 1 44 ? 9.461 36.562 0.938 1 95.31 44 VAL B N 1
ATOM 2469 C CA . VAL B 1 44 ? 10.602 36.125 0.148 1 95.31 44 VAL B CA 1
ATOM 2470 C C . VAL B 1 44 ? 10.109 35.312 -1.053 1 95.31 44 VAL B C 1
ATOM 2472 O O . VAL B 1 44 ? 8.922 35 -1.147 1 95.31 44 VAL B O 1
ATOM 2475 N N . SER B 1 45 ? 11.039 35.031 -1.974 1 95.06 45 SER B N 1
ATOM 2476 C CA . SER B 1 45 ? 10.68 34.281 -3.162 1 95.06 45 SER B CA 1
ATOM 2477 C C . SER B 1 45 ? 10.422 32.812 -2.822 1 95.06 45 SER B C 1
ATOM 2479 O O . SER B 1 45 ? 10.914 32.312 -1.811 1 95.06 45 SER B O 1
ATOM 2481 N N . ARG B 1 46 ? 9.68 32.156 -3.68 1 94.69 46 ARG B N 1
ATOM 2482 C CA . ARG B 1 46 ? 9.438 30.719 -3.523 1 94.69 46 ARG B CA 1
ATOM 2483 C C . ARG B 1 46 ? 10.734 29.922 -3.615 1 94.69 46 ARG B C 1
ATOM 2485 O O . ARG B 1 46 ? 10.883 28.891 -2.967 1 94.69 46 ARG B O 1
ATOM 2492 N N . VAL B 1 47 ? 11.586 30.406 -4.367 1 95.69 47 VAL B N 1
ATOM 2493 C CA . VAL B 1 47 ? 12.867 29.734 -4.531 1 95.69 47 VAL B CA 1
ATOM 2494 C C . VAL B 1 47 ? 13.617 29.719 -3.201 1 95.69 47 VAL B C 1
ATOM 2496 O O . VAL B 1 47 ? 14.211 28.703 -2.826 1 95.69 47 VAL B O 1
ATOM 2499 N N . THR B 1 48 ? 13.594 30.797 -2.553 1 95.56 48 THR B N 1
ATOM 2500 C CA . THR B 1 48 ? 14.219 30.922 -1.242 1 95.56 48 THR B CA 1
ATOM 2501 C C . THR B 1 48 ? 13.594 29.938 -0.25 1 95.56 48 THR B C 1
ATOM 2503 O O . THR B 1 48 ? 14.305 29.25 0.486 1 95.56 48 THR B O 1
ATOM 2506 N N . VAL B 1 49 ? 12.289 29.906 -0.25 1 96.06 49 VAL B N 1
ATOM 2507 C CA . VAL B 1 49 ? 11.562 29 0.639 1 96.06 49 VAL B CA 1
ATOM 2508 C C . VAL B 1 49 ? 11.914 27.562 0.306 1 96.06 49 VAL B C 1
ATOM 2510 O O . VAL B 1 49 ? 12.172 26.75 1.205 1 96.06 49 VAL B O 1
ATOM 2513 N N . ARG B 1 50 ? 11.938 27.312 -0.952 1 94.75 50 ARG B N 1
ATOM 2514 C CA . ARG B 1 50 ? 12.25 25.969 -1.401 1 94.75 50 ARG B CA 1
ATOM 2515 C C . ARG B 1 50 ? 13.625 25.531 -0.925 1 94.75 50 ARG B C 1
ATOM 2517 O O . ARG B 1 50 ? 13.812 24.391 -0.488 1 94.75 50 ARG B O 1
ATOM 2524 N N . ARG B 1 51 ? 14.516 26.359 -1.01 1 95.75 51 ARG B N 1
ATOM 2525 C CA . ARG B 1 51 ? 15.859 26.078 -0.54 1 95.75 51 ARG B CA 1
ATOM 2526 C C . ARG B 1 51 ? 15.875 25.797 0.96 1 95.75 51 ARG B C 1
ATOM 2528 O O . ARG B 1 51 ? 16.578 24.891 1.427 1 95.75 51 ARG B O 1
ATOM 2535 N N . ALA B 1 52 ? 15.141 26.562 1.664 1 96.25 52 ALA B N 1
ATOM 2536 C CA . ALA B 1 52 ? 15.031 26.359 3.105 1 96.25 52 ALA B CA 1
ATOM 2537 C C . ALA B 1 52 ? 14.453 24.984 3.422 1 96.25 52 ALA B C 1
ATOM 2539 O O . ALA B 1 52 ? 14.969 24.266 4.281 1 96.25 52 ALA B O 1
ATOM 2540 N N . LEU B 1 53 ? 13.414 24.641 2.703 1 95.19 53 LEU B N 1
ATOM 2541 C CA . LEU B 1 53 ? 12.75 23.359 2.92 1 95.19 53 LEU B CA 1
ATOM 2542 C C . LEU B 1 53 ? 13.656 22.203 2.498 1 95.19 53 LEU B C 1
ATOM 2544 O O . LEU B 1 53 ? 13.656 21.141 3.135 1 95.19 53 LEU B O 1
ATOM 2548 N N . GLN B 1 54 ? 14.344 22.453 1.503 1 93.25 54 GLN B N 1
ATOM 2549 C CA . GLN B 1 54 ? 15.289 21.438 1.045 1 93.25 54 GLN B CA 1
ATOM 2550 C C . GLN B 1 54 ? 16.344 21.141 2.109 1 93.25 54 GLN B C 1
ATOM 2552 O O . GLN B 1 54 ? 16.719 19.984 2.324 1 93.25 54 GLN B O 1
ATOM 2557 N N . THR B 1 55 ? 16.844 22.172 2.664 1 94.19 55 THR B N 1
ATOM 2558 C CA . THR B 1 55 ? 17.812 22.016 3.738 1 94.19 55 THR B CA 1
ATOM 2559 C C . THR B 1 55 ? 17.25 21.141 4.859 1 94.19 55 THR B C 1
ATOM 2561 O O . THR B 1 55 ? 17.906 20.203 5.316 1 94.19 55 THR B O 1
ATOM 2564 N N . LEU B 1 56 ? 16.047 21.422 5.262 1 94.75 56 LEU B N 1
ATOM 2565 C CA . LEU B 1 56 ? 15.422 20.672 6.344 1 94.75 56 LEU B CA 1
ATOM 2566 C C . LEU B 1 56 ? 15.172 19.219 5.934 1 94.75 56 LEU B C 1
ATOM 2568 O O . LEU B 1 56 ? 15.273 18.312 6.758 1 94.75 56 LEU B O 1
ATOM 2572 N N . GLU B 1 57 ? 14.805 19 4.707 1 89.69 57 GLU B N 1
ATOM 2573 C CA . GLU B 1 57 ? 14.594 17.656 4.184 1 89.69 57 GLU B CA 1
ATOM 2574 C C . GLU B 1 57 ? 15.891 16.844 4.215 1 89.69 57 GLU B C 1
ATOM 2576 O O . GLU B 1 57 ? 15.891 15.688 4.641 1 89.69 57 GLU B O 1
ATOM 2581 N N . ASN B 1 58 ? 16.922 17.516 3.832 1 85.56 58 ASN B N 1
ATOM 2582 C CA . ASN B 1 58 ? 18.234 16.875 3.85 1 85.56 58 ASN B CA 1
ATOM 2583 C C . ASN B 1 58 ? 18.656 16.484 5.266 1 85.56 58 ASN B C 1
ATOM 2585 O O . ASN B 1 58 ? 19.328 15.484 5.465 1 85.56 58 ASN B O 1
ATOM 2589 N N . GLU B 1 59 ? 18.203 17.281 6.164 1 88.25 59 GLU B N 1
ATOM 2590 C CA . GLU B 1 59 ? 18.516 17.016 7.566 1 88.25 59 GLU B CA 1
ATOM 2591 C C . GLU B 1 59 ? 17.531 16.031 8.172 1 88.25 59 GLU B C 1
ATOM 2593 O O . GLU B 1 59 ? 17.594 15.734 9.367 1 88.25 59 GLU B O 1
ATOM 2598 N N . GLN B 1 60 ? 16.562 15.641 7.422 1 85.44 60 GLN B N 1
ATOM 2599 C CA . GLN B 1 60 ? 15.562 14.648 7.797 1 85.44 60 GLN B CA 1
ATOM 2600 C C . GLN B 1 60 ? 14.625 15.188 8.875 1 85.44 60 GLN B C 1
ATOM 2602 O O . GLN B 1 60 ? 14.125 14.43 9.703 1 85.44 60 GLN B O 1
ATOM 2607 N N . LEU B 1 61 ? 14.516 16.469 8.891 1 92.25 61 LEU B N 1
ATOM 2608 C CA . LEU B 1 61 ? 13.609 17.094 9.852 1 92.25 61 LEU B CA 1
ATOM 2609 C C . LEU B 1 61 ? 12.195 17.172 9.289 1 92.25 61 LEU B C 1
ATOM 2611 O O . LEU B 1 61 ? 11.227 17.266 10.047 1 92.25 61 LEU B O 1
ATOM 2615 N N . ILE B 1 62 ? 12.172 17.188 7.922 1 92.94 62 ILE B N 1
ATOM 2616 C CA . ILE B 1 62 ? 10.867 17.172 7.258 1 92.94 62 ILE B CA 1
ATOM 2617 C C . ILE B 1 62 ? 10.898 16.172 6.105 1 92.94 62 ILE B C 1
ATOM 2619 O O . ILE B 1 62 ? 11.961 15.672 5.73 1 92.94 62 ILE B O 1
ATOM 2623 N N . TYR B 1 63 ? 9.758 15.766 5.676 1 87.12 63 TYR B N 1
ATOM 2624 C CA . TYR B 1 63 ? 9.625 14.984 4.449 1 87.12 63 TYR B CA 1
ATOM 2625 C C . TYR B 1 63 ? 8.562 15.586 3.533 1 87.12 63 TYR B C 1
ATOM 2627 O O . TYR B 1 63 ? 7.633 16.25 4 1 87.12 63 TYR B O 1
ATOM 2635 N N . ARG B 1 64 ? 8.828 15.414 2.293 1 83.75 64 ARG B N 1
ATOM 2636 C CA . ARG B 1 64 ? 7.914 15.984 1.304 1 83.75 64 ARG B CA 1
ATOM 2637 C C . ARG B 1 64 ? 7.082 14.891 0.637 1 83.75 64 ARG B C 1
ATOM 2639 O O . ARG B 1 64 ? 7.586 13.805 0.35 1 83.75 64 ARG B O 1
ATOM 2646 N N . CYS B 1 65 ? 5.863 15.164 0.525 1 76.19 65 CYS B N 1
ATOM 2647 C CA . CYS B 1 65 ? 4.965 14.312 -0.241 1 76.19 65 CYS B CA 1
ATOM 2648 C C . CYS B 1 65 ? 4.406 15.047 -1.449 1 76.19 65 CYS B C 1
ATOM 2650 O O . CYS B 1 65 ? 3.727 16.062 -1.3 1 76.19 65 CYS B O 1
ATOM 2652 N N . GLN B 1 66 ? 4.75 14.477 -2.559 1 70.19 66 GLN B N 1
ATOM 2653 C CA . GLN B 1 66 ? 4.32 15.125 -3.793 1 70.19 66 GLN B CA 1
ATOM 2654 C C . GLN B 1 66 ? 2.811 15.344 -3.807 1 70.19 66 GLN B C 1
ATOM 2656 O O . GLN B 1 66 ? 2.043 14.414 -3.539 1 70.19 66 GLN B O 1
ATOM 2661 N N . GLY B 1 67 ? 2.455 16.609 -4.055 1 66.94 67 GLY B N 1
ATOM 2662 C CA . GLY B 1 67 ? 1.052 16.953 -4.191 1 66.94 67 GLY B CA 1
ATOM 2663 C C . GLY B 1 67 ? 0.37 17.219 -2.859 1 66.94 67 GLY B C 1
ATOM 2664 O O . GLY B 1 67 ? -0.763 17.703 -2.82 1 66.94 67 GLY B O 1
ATOM 2665 N N . LEU B 1 68 ? 1.066 16.891 -1.825 1 72.69 68 LEU B N 1
ATOM 2666 C CA . LEU B 1 68 ? 0.442 17.047 -0.516 1 72.69 68 LEU B CA 1
ATOM 2667 C C . LEU B 1 68 ? 1.123 18.141 0.289 1 72.69 68 LEU B C 1
ATOM 2669 O O . LEU B 1 68 ? 0.455 18.922 0.97 1 72.69 68 LEU B O 1
ATOM 2673 N N . GLY B 1 69 ? 2.455 18.172 0.122 1 84.62 69 GLY B N 1
ATOM 2674 C CA . GLY B 1 69 ? 3.184 19.188 0.873 1 84.62 69 GLY B CA 1
ATOM 2675 C C . GLY B 1 69 ? 4.32 18.609 1.699 1 84.62 69 GLY B C 1
ATOM 2676 O O . GLY B 1 69 ? 4.848 17.547 1.381 1 84.62 69 GLY B O 1
ATOM 2677 N N . SER B 1 70 ? 4.797 19.438 2.691 1 91.62 70 SER B N 1
ATOM 2678 C CA . SER B 1 70 ? 5.895 19.047 3.57 1 91.62 70 SER B CA 1
ATOM 2679 C C . SER B 1 70 ? 5.398 18.781 4.988 1 91.62 70 SER B C 1
ATOM 2681 O O . SER B 1 70 ? 4.492 19.453 5.473 1 91.62 70 SER B O 1
ATOM 2683 N N . PHE B 1 71 ? 6.035 17.828 5.59 1 93.56 71 PHE B N 1
ATOM 2684 C CA . PHE B 1 71 ? 5.609 17.391 6.918 1 93.56 71 PHE B CA 1
ATOM 2685 C C . PHE B 1 71 ? 6.809 17.281 7.855 1 93.56 71 PHE B C 1
ATOM 2687 O O . PHE B 1 71 ? 7.918 16.969 7.418 1 93.56 71 PHE B O 1
ATOM 2694 N N . VAL B 1 72 ? 6.52 17.547 9.156 1 95.25 72 VAL B N 1
ATOM 2695 C CA . VAL B 1 72 ? 7.559 17.266 10.141 1 95.25 72 VAL B CA 1
ATOM 2696 C C . VAL B 1 72 ? 7.844 15.758 10.18 1 95.25 72 VAL B C 1
ATOM 2698 O O . VAL B 1 72 ? 6.918 14.945 10.234 1 95.25 72 VAL B O 1
ATOM 2701 N N . SER B 1 73 ? 9.086 15.43 10.18 1 91.31 73 SER B N 1
ATOM 2702 C CA . SER B 1 73 ? 9.523 14.047 10.031 1 91.31 73 SER B CA 1
ATOM 2703 C C . SER B 1 73 ? 9.172 13.219 11.266 1 91.31 73 SER B C 1
ATOM 2705 O O . SER B 1 73 ? 9.289 13.695 12.391 1 91.31 73 SER B O 1
ATOM 2707 N N . ASP B 1 74 ? 8.742 12.023 11.078 1 90 74 ASP B N 1
ATOM 2708 C CA . ASP B 1 74 ? 8.602 11.039 12.141 1 90 74 ASP B CA 1
ATOM 2709 C C . ASP B 1 74 ? 9.82 10.125 12.211 1 90 74 ASP B C 1
ATOM 2711 O O . ASP B 1 74 ? 9.781 9.086 12.867 1 90 74 ASP B O 1
ATOM 2715 N N . HIS B 1 75 ? 10.875 10.469 11.453 1 85.81 75 HIS B N 1
ATOM 2716 C CA . HIS B 1 75 ? 12.164 9.781 11.414 1 85.81 75 HIS B CA 1
ATOM 2717 C C . HIS B 1 75 ? 12.047 8.422 10.742 1 85.81 75 HIS B C 1
ATOM 2719 O O . HIS B 1 75 ? 12.82 7.508 11.039 1 85.81 75 HIS B O 1
ATOM 2725 N N . ARG B 1 76 ? 11.062 8.281 9.961 1 89 76 ARG B N 1
ATOM 2726 C CA . ARG B 1 76 ? 10.93 7.117 9.094 1 89 76 ARG B CA 1
ATOM 2727 C C . ARG B 1 76 ? 11.188 7.492 7.637 1 89 76 ARG B C 1
ATOM 2729 O O . ARG B 1 76 ? 11.109 8.664 7.27 1 89 76 ARG B O 1
ATOM 2736 N N . THR B 1 77 ? 11.547 6.473 6.91 1 87.38 77 THR B N 1
ATOM 2737 C CA . THR B 1 77 ? 11.625 6.676 5.465 1 87.38 77 THR B CA 1
ATOM 2738 C C . THR B 1 77 ? 10.234 6.598 4.836 1 87.38 77 THR B C 1
ATOM 2740 O O . THR B 1 77 ? 9.461 5.691 5.137 1 87.38 77 THR B O 1
ATOM 2743 N N . HIS B 1 78 ? 9.945 7.535 4.012 1 86.25 78 HIS B N 1
ATOM 2744 C CA . HIS B 1 78 ? 8.672 7.562 3.303 1 86.25 78 HIS B CA 1
ATOM 2745 C C . HIS B 1 78 ? 8.844 7.172 1.839 1 86.25 78 HIS B C 1
ATOM 2747 O O . HIS B 1 78 ? 9.469 7.906 1.067 1 86.25 78 HIS B O 1
ATOM 2753 N N . GLN B 1 79 ? 8.258 6.031 1.49 1 85.44 79 GLN B N 1
ATOM 2754 C CA . GLN B 1 79 ? 8.438 5.5 0.144 1 85.44 79 GLN B CA 1
ATOM 2755 C C . GLN B 1 79 ? 7.148 5.582 -0.662 1 85.44 79 GLN B C 1
ATOM 2757 O O . GLN B 1 79 ? 6.066 5.293 -0.142 1 85.44 79 GLN B O 1
ATOM 2762 N N . SER B 1 80 ? 7.336 5.957 -1.942 1 84.62 80 SER B N 1
ATOM 2763 C CA . SER B 1 80 ? 6.199 6.055 -2.854 1 84.62 80 SER B CA 1
ATOM 2764 C C . SER B 1 80 ? 6.195 4.906 -3.855 1 84.62 80 SER B C 1
ATOM 2766 O O . SER B 1 80 ? 7.25 4.488 -4.336 1 84.62 80 SER B O 1
ATOM 2768 N N . PHE B 1 81 ? 4.977 4.469 -4.262 1 85.12 81 PHE B N 1
ATOM 2769 C CA . PHE B 1 81 ? 4.828 3.443 -5.289 1 85.12 81 PHE B CA 1
ATOM 2770 C C . PHE B 1 81 ? 4.691 4.078 -6.668 1 85.12 81 PHE B C 1
ATOM 2772 O O . PHE B 1 81 ? 4.301 3.41 -7.625 1 85.12 81 PHE B O 1
ATOM 2779 N N . ALA B 1 82 ? 4.992 5.262 -6.773 1 79.94 82 ALA B N 1
ATOM 2780 C CA . ALA B 1 82 ? 4.836 5.965 -8.039 1 79.94 82 ALA B CA 1
ATOM 2781 C C . ALA B 1 82 ? 5.688 5.328 -9.133 1 79.94 82 ALA B C 1
ATOM 2783 O O . ALA B 1 82 ? 5.281 5.281 -10.297 1 79.94 82 ALA B O 1
ATOM 2784 N N . GLN B 1 83 ? 6.84 4.879 -8.758 1 85.44 83 GLN B N 1
ATOM 2785 C CA . GLN B 1 83 ? 7.75 4.211 -9.68 1 85.44 83 GLN B CA 1
ATOM 2786 C C . GLN B 1 83 ? 8.391 2.984 -9.039 1 85.44 83 GLN B C 1
ATOM 2788 O O . GLN B 1 83 ? 8.648 2.979 -7.832 1 85.44 83 GLN B O 1
ATOM 2793 N N . LEU B 1 84 ? 8.609 2.084 -9.938 1 90.19 84 LEU B N 1
ATOM 2794 C CA . LEU B 1 84 ? 9.328 0.903 -9.477 1 90.19 84 LEU B CA 1
ATOM 2795 C C . LEU B 1 84 ? 10.781 1.243 -9.164 1 90.19 84 LEU B C 1
ATOM 2797 O O . LEU B 1 84 ? 11.484 1.829 -9.992 1 90.19 84 LEU B O 1
ATOM 2801 N N . LYS B 1 85 ? 11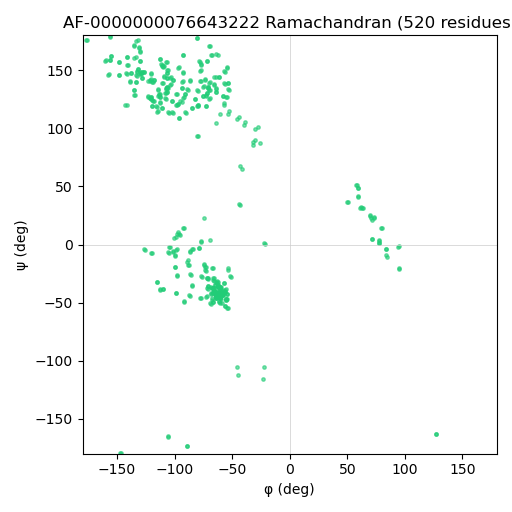.188 0.941 -8.016 1 88.56 85 LYS B N 1
ATOM 2802 C CA . LYS B 1 85 ? 12.555 1.187 -7.566 1 88.56 85 LYS B CA 1
ATOM 2803 C C . LYS B 1 85 ? 13.148 -0.057 -6.914 1 88.56 85 LYS B C 1
ATOM 2805 O O . LYS B 1 85 ? 12.422 -0.893 -6.375 1 88.56 85 LYS B O 1
ATOM 2810 N N . ASP B 1 86 ? 14.398 -0.166 -7.004 1 89.75 86 ASP B N 1
ATOM 2811 C CA . ASP B 1 86 ? 15.039 -1.187 -6.18 1 89.75 86 ASP B CA 1
ATOM 2812 C C . ASP B 1 86 ? 15.227 -0.696 -4.746 1 89.75 86 ASP B C 1
ATOM 2814 O O . ASP B 1 86 ? 14.891 0.446 -4.426 1 89.75 86 ASP B O 1
ATOM 2818 N N . PHE B 1 87 ? 15.727 -1.503 -3.92 1 89.88 87 PHE B N 1
ATOM 2819 C CA . PHE B 1 87 ? 15.836 -1.208 -2.496 1 89.88 87 PHE B CA 1
ATOM 2820 C C . PHE B 1 87 ? 16.703 0.026 -2.26 1 89.88 87 PHE B C 1
ATOM 2822 O O . PHE B 1 87 ? 16.328 0.914 -1.491 1 89.88 87 PHE B O 1
ATOM 2829 N N . ASN B 1 88 ? 17.812 0.066 -2.941 1 87.56 88 ASN B N 1
ATOM 2830 C CA . ASN B 1 88 ? 18.734 1.192 -2.746 1 87.56 88 ASN B CA 1
ATOM 2831 C C . ASN B 1 88 ? 18.109 2.502 -3.223 1 87.56 88 ASN B C 1
ATOM 2833 O O . ASN B 1 88 ? 18.25 3.535 -2.568 1 87.56 88 ASN B O 1
ATOM 2837 N N . GLU B 1 89 ? 17.438 2.424 -4.309 1 84.81 89 GLU B N 1
ATOM 2838 C CA . GLU B 1 89 ? 16.734 3.594 -4.836 1 84.81 89 GLU B CA 1
ATOM 2839 C C . GLU B 1 89 ? 15.609 4.027 -3.91 1 84.81 89 GLU B C 1
ATOM 2841 O O . GLU B 1 89 ? 15.352 5.223 -3.758 1 84.81 89 GLU B O 1
ATOM 2846 N N . GLU B 1 90 ? 14.93 3.049 -3.379 1 81.81 90 GLU B N 1
ATOM 2847 C CA . GLU B 1 90 ? 13.828 3.303 -2.455 1 81.81 90 GLU B CA 1
ATOM 2848 C C . GLU B 1 90 ? 14.289 4.129 -1.258 1 81.81 90 GLU B C 1
ATOM 2850 O O . GLU B 1 90 ? 13.562 4.996 -0.777 1 81.81 90 GLU B O 1
ATOM 2855 N N . LEU B 1 91 ? 15.531 3.916 -0.855 1 82.31 91 LEU B N 1
ATOM 2856 C CA . LEU B 1 91 ? 16.016 4.57 0.359 1 82.31 91 LEU B CA 1
ATOM 2857 C C . LEU B 1 91 ? 16.953 5.715 0.024 1 82.31 91 LEU B C 1
ATOM 2859 O O . LEU B 1 91 ? 17.5 6.367 0.924 1 82.31 91 LEU B O 1
ATOM 2863 N N . ALA B 1 92 ? 17.375 5.957 -1.229 1 74.88 92 ALA B N 1
ATOM 2864 C CA . ALA B 1 92 ? 18.359 6.953 -1.653 1 74.88 92 ALA B CA 1
ATOM 2865 C C . ALA B 1 92 ? 18.016 8.328 -1.091 1 74.88 92 ALA B C 1
ATOM 2867 O O . ALA B 1 92 ? 18.922 9.086 -0.717 1 74.88 92 ALA B O 1
ATOM 2868 N N . GLY B 1 93 ? 16.734 8.656 -0.825 1 68.88 93 GLY B N 1
ATOM 2869 C CA . GLY B 1 93 ? 16.344 9.969 -0.354 1 68.88 93 GLY B CA 1
ATOM 2870 C C . GLY B 1 93 ? 16.172 10.039 1.153 1 68.88 93 GLY B C 1
ATOM 2871 O O . GLY B 1 93 ? 15.938 11.117 1.707 1 68.88 93 GLY B O 1
ATOM 2872 N N . SER B 1 94 ? 16.609 8.984 1.784 1 75.12 94 SER B N 1
ATOM 2873 C CA . SER B 1 94 ? 16.375 8.938 3.223 1 75.12 94 SER B CA 1
ATOM 2874 C C . SER B 1 94 ? 17.625 9.344 4 1 75.12 94 SER B C 1
ATOM 2876 O O . SER B 1 94 ? 17.547 9.602 5.203 1 75.12 94 SER B O 1
ATOM 2878 N N . GLY B 1 95 ? 18.828 9.492 3.275 1 77.06 95 GLY B N 1
ATOM 2879 C CA . GLY B 1 95 ? 20.078 9.773 3.949 1 77.06 95 GLY B CA 1
ATOM 2880 C C . GLY B 1 95 ? 20.688 8.555 4.617 1 77.06 95 GLY B C 1
ATOM 2881 O O . GLY B 1 95 ? 21.766 8.641 5.215 1 77.06 95 GLY B O 1
ATOM 2882 N N . LEU B 1 96 ? 20.078 7.445 4.508 1 83.81 96 LEU B N 1
ATOM 2883 C CA . LEU B 1 96 ? 20.562 6.219 5.125 1 83.81 96 LEU B CA 1
ATOM 2884 C C . LEU B 1 96 ? 21.547 5.504 4.207 1 83.81 96 LEU B C 1
ATOM 2886 O O . LEU B 1 96 ? 21.375 5.484 2.988 1 83.81 96 LEU B O 1
ATOM 2890 N N . GLN B 1 97 ? 22.562 4.961 4.828 1 89.38 97 GLN B N 1
ATOM 2891 C CA . GLN B 1 97 ? 23.438 4.059 4.09 1 89.38 97 GLN B CA 1
ATOM 2892 C C . GLN B 1 97 ? 22.828 2.668 3.971 1 89.38 97 GLN B C 1
ATOM 2894 O O . GLN B 1 97 ? 22.672 1.964 4.973 1 89.38 97 GLN B O 1
ATOM 2899 N N . THR B 1 98 ? 22.609 2.279 2.768 1 92.75 98 THR B N 1
ATOM 2900 C CA . THR B 1 98 ? 21.906 1.021 2.545 1 92.75 98 THR B CA 1
ATOM 2901 C C . THR B 1 98 ? 22.906 -0.128 2.383 1 92.75 98 THR B C 1
ATOM 2903 O O . THR B 1 98 ? 23.969 0.048 1.798 1 92.75 98 THR B O 1
ATOM 2906 N N . SER B 1 99 ? 22.594 -1.284 2.959 1 94.88 99 SER B N 1
ATOM 2907 C CA . SER B 1 99 ? 23.312 -2.545 2.793 1 94.88 99 SER B CA 1
ATOM 2908 C C . SER B 1 99 ? 22.406 -3.736 3.076 1 94.88 99 SER B C 1
ATOM 2910 O O . SER B 1 99 ? 21.188 -3.574 3.256 1 94.88 99 SER B O 1
ATOM 2912 N N . SER B 1 100 ? 22.953 -4.941 2.945 1 97.25 100 SER B N 1
ATOM 2913 C CA . SER B 1 100 ? 22.203 -6.148 3.254 1 97.25 100 SER B CA 1
ATOM 2914 C C . SER B 1 100 ? 23.078 -7.188 3.943 1 97.25 100 SER B C 1
ATOM 2916 O O . SER B 1 100 ? 24.297 -7.113 3.883 1 97.25 100 SER B O 1
ATOM 2918 N N . LYS B 1 101 ? 22.516 -8.008 4.676 1 97.94 101 LYS B N 1
ATOM 2919 C CA . LYS B 1 101 ? 23.109 -9.242 5.176 1 97.94 101 LYS B CA 1
ATOM 2920 C C . LYS B 1 101 ? 22.453 -10.469 4.547 1 97.94 101 LYS B C 1
ATOM 2922 O O . LYS B 1 101 ? 21.266 -10.695 4.727 1 97.94 101 LYS B O 1
ATOM 2927 N N . VAL B 1 102 ? 23.234 -11.227 3.836 1 98.12 102 VAL B N 1
ATOM 2928 C CA . VAL B 1 102 ? 22.703 -12.445 3.221 1 98.12 102 VAL B CA 1
ATOM 2929 C C . VAL B 1 102 ? 22.625 -13.562 4.258 1 98.12 102 VAL B C 1
ATOM 2931 O O . VAL B 1 102 ? 23.641 -13.93 4.855 1 98.12 102 VAL B O 1
ATOM 2934 N N . ILE B 1 103 ? 21.484 -14.039 4.477 1 97.88 103 ILE B N 1
ATOM 2935 C CA . ILE B 1 103 ? 21.266 -15.125 5.426 1 97.88 103 ILE B CA 1
ATOM 2936 C C . ILE B 1 103 ? 21.453 -16.469 4.727 1 97.88 103 ILE B C 1
ATOM 2938 O O . ILE B 1 103 ? 22.078 -17.391 5.285 1 97.88 103 ILE B O 1
ATOM 2942 N N . SER B 1 104 ? 20.922 -16.609 3.547 1 97.12 104 SER B N 1
ATOM 2943 C CA . SER B 1 104 ? 21.047 -17.844 2.779 1 97.12 104 SER B CA 1
ATOM 2944 C C . SER B 1 104 ? 20.859 -17.578 1.288 1 97.12 104 SER B C 1
ATOM 2946 O O . SER B 1 104 ? 20.141 -16.656 0.901 1 97.12 104 SER B O 1
ATOM 2948 N N . LEU B 1 105 ? 21.547 -18.312 0.503 1 96.88 105 LEU B N 1
ATOM 2949 C CA . LEU B 1 105 ? 21.422 -18.375 -0.95 1 96.88 105 LEU B CA 1
ATOM 2950 C C . LEU B 1 105 ? 21.625 -19.797 -1.454 1 96.88 105 LEU B C 1
ATOM 2952 O O . LEU B 1 105 ? 22.656 -20.406 -1.209 1 96.88 105 LEU B O 1
ATOM 2956 N N . GLY B 1 106 ? 20.562 -20.312 -2.131 1 96.62 106 GLY B N 1
ATOM 2957 C CA . GLY B 1 106 ? 20.703 -21.688 -2.621 1 96.62 106 GLY B CA 1
ATOM 2958 C C . GLY B 1 106 ? 19.5 -22.141 -3.43 1 96.62 106 GLY B C 1
ATOM 2959 O O . GLY B 1 106 ? 18.5 -21.438 -3.521 1 96.62 106 GLY B O 1
ATOM 2960 N N . GLN B 1 107 ? 19.656 -23.328 -3.936 1 96.69 107 GLN B N 1
ATOM 2961 C CA . GLN B 1 107 ? 18.594 -23.906 -4.738 1 96.69 107 GLN B CA 1
ATOM 2962 C C . GLN B 1 107 ? 17.656 -24.75 -3.877 1 96.69 107 GLN B C 1
ATOM 2964 O O . GLN B 1 107 ? 18.078 -25.344 -2.889 1 96.69 107 GLN B O 1
ATOM 2969 N N . GLU B 1 108 ? 16.391 -24.766 -4.258 1 96.19 108 GLU B N 1
ATOM 2970 C CA . GLU B 1 108 ? 15.406 -25.609 -3.59 1 96.19 108 GLU B CA 1
ATOM 2971 C C . GLU B 1 108 ? 14.234 -25.938 -4.516 1 96.19 108 GLU B C 1
ATOM 2973 O O . GLU B 1 108 ? 14.07 -25.297 -5.559 1 96.19 108 GLU B O 1
ATOM 2978 N N . LYS B 1 109 ? 13.523 -26.984 -4.078 1 95.62 109 LYS B N 1
ATOM 2979 C CA . LYS B 1 109 ? 12.25 -27.234 -4.742 1 95.62 109 LYS B CA 1
ATOM 2980 C C . LYS B 1 109 ? 11.203 -26.203 -4.332 1 95.62 109 LYS B C 1
ATOM 2982 O O . LYS B 1 109 ? 11.141 -25.812 -3.168 1 95.62 109 LYS B O 1
ATOM 2987 N N . VAL B 1 110 ? 10.422 -25.844 -5.305 1 90.75 110 VAL B N 1
ATOM 2988 C CA . VAL B 1 110 ? 9.5 -24.734 -5.02 1 90.75 110 VAL B CA 1
ATOM 2989 C C . VAL B 1 110 ? 8.078 -25.281 -4.867 1 90.75 110 VAL B C 1
ATOM 2991 O O . VAL B 1 110 ? 7.727 -26.297 -5.48 1 90.75 110 VAL B O 1
ATOM 2994 N N . SER B 1 111 ? 7.289 -24.578 -4.035 1 90.38 111 SER B N 1
ATOM 2995 C CA . SER B 1 111 ? 5.879 -24.906 -3.879 1 90.38 111 SER B CA 1
ATOM 2996 C C . SER B 1 111 ? 5.094 -24.609 -5.156 1 90.38 111 SER B C 1
ATOM 2998 O O . SER B 1 111 ? 5.547 -23.844 -6.004 1 90.38 111 SER B O 1
ATOM 3000 N N . GLU B 1 112 ? 3.918 -25.172 -5.262 1 89.56 112 GLU B N 1
ATOM 3001 C CA . GLU B 1 112 ? 3.068 -24.984 -6.434 1 89.56 112 GLU B CA 1
ATOM 3002 C C . GLU B 1 112 ? 2.678 -23.516 -6.605 1 89.56 112 GLU B C 1
ATOM 3004 O O . GLU B 1 112 ? 2.662 -23 -7.727 1 89.56 112 GLU B O 1
ATOM 3009 N N . VAL B 1 113 ? 2.469 -22.906 -5.551 1 91.94 113 VAL B N 1
ATOM 3010 C CA . VAL B 1 113 ? 2.012 -21.516 -5.59 1 91.94 113 VAL B CA 1
ATOM 3011 C C . VAL B 1 113 ? 3.131 -20.625 -6.113 1 91.94 113 VAL B C 1
ATOM 3013 O O . VAL B 1 113 ? 2.939 -19.875 -7.082 1 91.94 113 VAL B O 1
ATOM 3016 N N . VAL B 1 114 ? 4.227 -20.734 -5.574 1 93.38 114 VAL B N 1
ATOM 3017 C CA . VAL B 1 114 ? 5.344 -19.891 -6 1 93.38 114 VAL B CA 1
ATOM 3018 C C . VAL B 1 114 ? 5.746 -20.25 -7.426 1 93.38 114 VAL B C 1
ATOM 3020 O O . VAL B 1 114 ? 6.086 -19.375 -8.227 1 93.38 114 VAL B O 1
ATOM 3023 N N . ALA B 1 115 ? 5.703 -21.547 -7.777 1 93.94 115 ALA B N 1
ATOM 3024 C CA . ALA B 1 115 ? 6.008 -21.984 -9.133 1 93.94 115 ALA B CA 1
ATOM 3025 C C . ALA B 1 115 ? 5.105 -21.297 -10.156 1 93.94 115 ALA B C 1
ATOM 3027 O O . ALA B 1 115 ? 5.559 -20.906 -11.227 1 93.94 115 ALA B O 1
ATOM 3028 N N . SER B 1 116 ? 3.893 -21.188 -9.781 1 91.69 116 SER B N 1
ATOM 3029 C CA . SER B 1 116 ? 2.916 -20.578 -10.68 1 91.69 116 SER B CA 1
ATOM 3030 C C . SER B 1 116 ? 3.225 -19.094 -10.914 1 91.69 116 SER B C 1
ATOM 3032 O O . SER B 1 116 ? 2.91 -18.547 -11.969 1 91.69 116 SER B O 1
ATOM 3034 N N . TYR B 1 117 ? 3.83 -18.391 -9.891 1 92.56 117 TYR B N 1
ATOM 3035 C CA . TYR B 1 117 ? 4.207 -16.984 -10.023 1 92.56 117 TYR B CA 1
ATOM 3036 C C . TYR B 1 117 ? 5.391 -16.828 -10.969 1 92.56 117 TYR B C 1
ATOM 3038 O O . TYR B 1 117 ? 5.512 -15.82 -11.664 1 92.56 117 TYR B O 1
ATOM 3046 N N . LEU B 1 118 ? 6.191 -17.812 -11.016 1 94.69 118 LEU B N 1
ATOM 3047 C CA . LEU B 1 118 ? 7.469 -17.719 -11.711 1 94.69 118 LEU B CA 1
ATOM 3048 C C . LEU B 1 118 ? 7.414 -18.438 -13.055 1 94.69 118 LEU B C 1
ATOM 3050 O O . LEU B 1 118 ? 8.398 -18.453 -13.797 1 94.69 118 LEU B O 1
ATOM 3054 N N . ASN B 1 119 ? 6.312 -19.031 -13.344 1 89.62 119 ASN B N 1
ATOM 3055 C CA . ASN B 1 119 ? 6.133 -19.812 -14.562 1 89.62 119 ASN B CA 1
ATOM 3056 C C . ASN B 1 119 ? 7.137 -20.969 -14.641 1 89.62 119 ASN B C 1
ATOM 3058 O O . ASN B 1 119 ? 7.766 -21.172 -15.68 1 89.62 119 ASN B O 1
ATOM 3062 N N . VAL B 1 120 ? 7.352 -21.609 -13.523 1 91.62 120 VAL B N 1
ATOM 3063 C CA . VAL B 1 120 ? 8.18 -22.797 -13.445 1 91.62 120 VAL B CA 1
ATOM 3064 C C . VAL B 1 120 ? 7.297 -24.016 -13.156 1 91.62 120 VAL B C 1
ATOM 3066 O O . VAL B 1 120 ? 6.195 -23.875 -12.625 1 91.62 120 VAL B O 1
ATOM 3069 N N . LYS B 1 121 ? 7.801 -25.156 -13.586 1 88.19 121 LYS B N 1
ATOM 3070 C CA . LYS B 1 121 ? 7.043 -26.375 -13.352 1 88.19 121 LYS B CA 1
ATOM 3071 C C . LYS B 1 121 ? 6.934 -26.688 -11.859 1 88.19 121 LYS B C 1
ATOM 3073 O O . LYS B 1 121 ? 7.875 -26.438 -11.102 1 88.19 121 LYS B O 1
ATOM 3078 N N . GLU B 1 122 ? 5.785 -27.219 -11.539 1 84.5 122 GLU B N 1
ATOM 3079 C CA . GLU B 1 122 ? 5.617 -27.641 -10.148 1 84.5 122 GLU B CA 1
ATOM 3080 C C . GLU B 1 122 ? 6.746 -28.578 -9.719 1 84.5 122 GLU B C 1
ATOM 3082 O O . GLU B 1 122 ? 7.105 -29.5 -10.453 1 84.5 122 GLU B O 1
ATOM 3087 N N . GLY B 1 123 ? 7.141 -28.328 -8.57 1 86.19 123 GLY B N 1
ATOM 3088 C CA . GLY B 1 123 ? 8.234 -29.141 -8.07 1 86.19 123 GLY B CA 1
ATOM 3089 C C . GLY B 1 123 ? 9.562 -28.828 -8.734 1 86.19 123 GLY B C 1
ATOM 3090 O O . GLY B 1 123 ? 10.562 -29.516 -8.477 1 86.19 123 GLY B O 1
ATOM 3091 N N . GLY B 1 124 ? 9.578 -27.844 -9.57 1 92 124 GLY B N 1
ATOM 3092 C CA . GLY B 1 124 ? 10.828 -27.438 -10.203 1 92 124 GLY B CA 1
ATOM 3093 C C . GLY B 1 124 ? 11.797 -26.797 -9.234 1 92 124 GLY B C 1
ATOM 3094 O O . GLY B 1 124 ? 11.453 -26.531 -8.078 1 92 124 GLY B O 1
ATOM 3095 N N . ILE B 1 125 ? 13.008 -26.594 -9.711 1 96.38 125 ILE B N 1
ATOM 3096 C CA . ILE B 1 125 ? 14.062 -26.031 -8.883 1 96.38 125 ILE B CA 1
ATOM 3097 C C . ILE B 1 125 ? 14.102 -24.516 -9.078 1 96.38 125 ILE B C 1
ATOM 3099 O O . ILE B 1 125 ? 14 -24.016 -10.203 1 96.38 125 ILE B O 1
ATOM 3103 N N . VAL B 1 126 ? 14.203 -23.797 -7.965 1 97.38 126 VAL B N 1
ATOM 3104 C CA . VAL B 1 126 ? 14.383 -22.344 -7.988 1 97.38 126 VAL B CA 1
ATOM 3105 C C . VAL B 1 126 ? 15.547 -21.953 -7.082 1 97.38 126 VAL B C 1
ATOM 3107 O O . VAL B 1 126 ? 16.078 -22.797 -6.355 1 97.38 126 VAL B O 1
ATOM 3110 N N . VAL B 1 127 ? 15.938 -20.719 -7.262 1 97.88 127 VAL B N 1
ATOM 3111 C CA . VAL B 1 127 ? 16.922 -20.156 -6.348 1 97.88 127 VAL B CA 1
ATOM 3112 C C . VAL B 1 127 ? 16.203 -19.312 -5.289 1 97.88 127 VAL B C 1
ATOM 3114 O O . VAL B 1 127 ? 15.336 -18.516 -5.609 1 97.88 127 VAL B O 1
ATOM 3117 N N . ARG B 1 128 ? 16.516 -19.562 -4.055 1 98 128 ARG B N 1
ATOM 3118 C CA . ARG B 1 128 ? 15.945 -18.797 -2.943 1 98 128 ARG B CA 1
ATOM 3119 C C . ARG B 1 128 ? 17.016 -17.953 -2.252 1 98 128 ARG B C 1
ATOM 3121 O O . ARG B 1 128 ? 18.078 -18.469 -1.902 1 98 128 ARG B O 1
ATOM 3128 N N . LEU B 1 129 ? 16.781 -16.688 -2.121 1 98.12 129 LEU B N 1
ATOM 3129 C CA . LEU B 1 129 ? 17.656 -15.734 -1.472 1 98.12 129 LEU B CA 1
ATOM 3130 C C . LEU B 1 129 ? 16.984 -15.102 -0.258 1 98.12 129 LEU B C 1
ATOM 3132 O O . LEU B 1 129 ? 15.867 -14.586 -0.363 1 98.12 129 LEU B O 1
ATOM 3136 N N . GLU B 1 130 ? 17.594 -15.211 0.893 1 97.94 130 GLU B N 1
ATOM 3137 C CA . GLU B 1 130 ? 17.125 -14.57 2.117 1 97.94 130 GLU B CA 1
ATOM 3138 C C . GLU B 1 130 ? 18.109 -13.492 2.574 1 97.94 130 GLU B C 1
ATOM 3140 O O . GLU B 1 130 ? 19.297 -13.75 2.707 1 97.94 130 GLU B O 1
ATOM 3145 N N . ARG B 1 131 ? 17.594 -12.336 2.826 1 98.25 131 ARG B N 1
ATOM 3146 C CA . ARG B 1 131 ? 18.469 -11.234 3.23 1 98.25 131 ARG B CA 1
ATOM 3147 C C . ARG B 1 131 ? 17.797 -10.375 4.301 1 98.25 131 ARG B C 1
ATOM 3149 O O . ARG B 1 131 ? 16.578 -10.219 4.305 1 98.25 131 ARG B O 1
ATOM 3156 N N . ILE B 1 132 ? 18.594 -9.836 5.176 1 98.56 132 ILE B N 1
ATOM 3157 C CA . ILE B 1 132 ? 18.188 -8.711 6.016 1 98.56 132 ILE B CA 1
ATOM 3158 C C . ILE B 1 132 ? 18.641 -7.398 5.363 1 98.56 132 ILE B C 1
ATOM 3160 O O . ILE B 1 132 ? 19.797 -7.246 5 1 98.56 132 ILE B O 1
ATOM 3164 N N . ARG B 1 133 ? 17.734 -6.539 5.125 1 97.5 133 ARG B N 1
ATOM 3165 C CA . ARG B 1 133 ? 18.031 -5.23 4.551 1 97.5 133 ARG B CA 1
ATOM 3166 C C . ARG B 1 133 ? 18.344 -4.211 5.645 1 97.5 133 ARG B C 1
ATOM 3168 O O . ARG B 1 133 ? 17.578 -4.078 6.605 1 97.5 133 ARG B O 1
ATOM 3175 N N . LEU B 1 134 ? 19.391 -3.496 5.422 1 96.75 134 LEU B N 1
ATOM 3176 C CA . LEU B 1 134 ? 19.891 -2.639 6.496 1 96.75 134 LEU B CA 1
ATOM 3177 C C . LEU B 1 134 ? 19.922 -1.181 6.055 1 96.75 134 LEU B C 1
ATOM 3179 O O . LEU B 1 134 ? 20.203 -0.885 4.891 1 96.75 134 LEU B O 1
ATOM 3183 N N . GLY B 1 135 ? 19.594 -0.309 6.918 1 93.31 135 GLY B N 1
ATOM 3184 C CA . GLY B 1 135 ? 19.859 1.121 6.855 1 93.31 135 GLY B CA 1
ATOM 3185 C C . GLY B 1 135 ? 20.703 1.622 8.008 1 93.31 135 GLY B C 1
ATOM 3186 O O . GLY B 1 135 ? 20.297 1.562 9.164 1 93.31 135 GLY B O 1
ATOM 3187 N N . ASN B 1 136 ? 21.828 2.16 7.727 1 91.75 136 ASN B N 1
ATOM 3188 C CA . ASN B 1 136 ? 22.797 2.543 8.75 1 91.75 136 ASN B CA 1
ATOM 3189 C C . ASN B 1 136 ? 23.062 1.397 9.719 1 91.75 136 ASN B C 1
ATOM 3191 O O . ASN B 1 136 ? 23.062 1.597 10.938 1 91.75 136 ASN B O 1
ATOM 3195 N N . GLY B 1 137 ? 23.078 0.25 9.203 1 93.5 137 GLY B N 1
ATOM 3196 C CA . GLY B 1 137 ? 23.438 -0.927 9.977 1 93.5 137 GLY B CA 1
ATOM 3197 C C . GLY B 1 137 ? 22.281 -1.501 10.773 1 93.5 137 GLY B C 1
ATOM 3198 O O . GLY B 1 137 ? 22.422 -2.549 11.406 1 93.5 137 GLY B O 1
ATOM 3199 N N . GLN B 1 138 ? 21.172 -0.867 10.75 1 95.56 138 GLN B N 1
ATOM 3200 C CA . GLN B 1 138 ? 20 -1.347 11.477 1 95.56 138 GLN B CA 1
ATOM 3201 C C . GLN B 1 138 ? 19.016 -2.031 10.531 1 95.56 138 GLN B C 1
ATOM 3203 O O . GLN B 1 138 ? 18.797 -1.568 9.414 1 95.56 138 GLN B O 1
ATOM 3208 N N . PRO B 1 139 ? 18.406 -3.104 10.992 1 97.81 139 PRO B N 1
ATOM 3209 C CA . PRO B 1 139 ? 17.438 -3.799 10.125 1 97.81 139 PRO B CA 1
ATOM 3210 C C . PRO B 1 139 ? 16.219 -2.943 9.789 1 97.81 139 PRO B C 1
ATOM 3212 O O . PRO B 1 139 ? 15.602 -2.363 10.68 1 97.81 139 PRO B O 1
ATOM 3215 N N . ILE B 1 140 ? 15.945 -2.934 8.523 1 96.38 140 ILE B N 1
ATOM 3216 C CA . ILE B 1 140 ? 14.773 -2.227 8.016 1 96.38 140 ILE B CA 1
ATOM 3217 C C . ILE B 1 140 ? 13.727 -3.232 7.535 1 96.38 140 ILE B C 1
ATOM 3219 O O . ILE B 1 140 ? 12.523 -3.025 7.719 1 96.38 140 ILE B O 1
ATOM 3223 N N . ALA B 1 141 ? 14.234 -4.281 6.938 1 97.81 141 ALA B N 1
ATOM 3224 C CA . ALA B 1 141 ? 13.352 -5.281 6.348 1 97.81 141 ALA B CA 1
ATOM 3225 C C . ALA B 1 141 ? 14.039 -6.637 6.242 1 97.81 141 ALA B C 1
ATOM 3227 O O . ALA B 1 141 ? 15.258 -6.73 6.395 1 97.81 141 ALA B O 1
ATOM 3228 N N . TYR B 1 142 ? 13.234 -7.648 6.148 1 98.25 142 TYR B N 1
ATOM 3229 C CA . TYR B 1 142 ? 13.648 -9.008 5.836 1 98.25 142 TYR B CA 1
ATOM 3230 C C . TYR B 1 142 ? 12.984 -9.5 4.555 1 98.25 142 TYR B C 1
ATOM 3232 O O . TYR B 1 142 ? 11.766 -9.406 4.398 1 98.25 142 TYR B O 1
ATOM 3240 N N . ASP B 1 143 ? 13.773 -9.945 3.576 1 96.38 143 ASP B N 1
ATOM 3241 C CA . ASP B 1 143 ? 13.172 -10.359 2.311 1 96.38 143 ASP B CA 1
ATOM 3242 C C . ASP B 1 143 ? 13.5 -11.82 2.002 1 96.38 143 ASP B C 1
ATOM 3244 O O . ASP B 1 143 ? 14.594 -12.297 2.314 1 96.38 143 ASP B O 1
ATOM 3248 N N . ILE B 1 144 ? 12.594 -12.508 1.504 1 97.69 144 ILE B N 1
ATOM 3249 C CA . ILE B 1 144 ? 12.719 -13.812 0.858 1 97.69 144 ILE B CA 1
ATOM 3250 C C . ILE B 1 144 ? 12.398 -13.688 -0.628 1 97.69 144 ILE B C 1
ATOM 3252 O O . ILE B 1 144 ? 11.305 -13.25 -0.996 1 97.69 144 ILE B O 1
ATOM 3256 N N . THR B 1 145 ? 13.359 -14.07 -1.46 1 98 145 THR B N 1
ATOM 3257 C CA . THR B 1 145 ? 13.203 -13.938 -2.904 1 98 145 THR B CA 1
ATOM 3258 C C . THR B 1 145 ? 13.375 -15.289 -3.594 1 98 145 THR B C 1
ATOM 3260 O O . THR B 1 145 ? 14.336 -16.016 -3.328 1 98 145 THR B O 1
ATOM 3263 N N . TRP B 1 146 ? 12.453 -15.641 -4.387 1 97.88 146 TRP B N 1
ATOM 3264 C CA . TRP B 1 146 ? 12.539 -16.828 -5.227 1 97.88 146 TRP B CA 1
ATOM 3265 C C . TRP B 1 146 ? 12.734 -16.453 -6.691 1 97.88 146 TRP B C 1
ATOM 3267 O O . TRP B 1 146 ? 11.984 -15.633 -7.23 1 97.88 146 TRP B O 1
ATOM 3277 N N . LEU B 1 147 ? 13.703 -17.047 -7.332 1 98.06 147 LEU B N 1
ATOM 3278 C CA . LEU B 1 147 ? 14.031 -16.781 -8.727 1 98.06 147 LEU B CA 1
ATOM 3279 C C . LEU B 1 147 ? 14.094 -18.094 -9.523 1 98.06 147 LEU B C 1
ATOM 3281 O O . LEU B 1 147 ? 14.609 -19.094 -9.039 1 98.06 147 LEU B O 1
ATOM 3285 N N . PRO B 1 148 ? 13.617 -17.984 -10.781 1 97.38 148 PRO B N 1
ATOM 3286 C CA . PRO B 1 148 ? 14 -19.078 -11.664 1 97.38 148 PRO B CA 1
ATOM 3287 C C . PRO B 1 148 ? 15.516 -19.297 -11.719 1 97.38 148 PRO B C 1
ATOM 3289 O O . PRO B 1 148 ? 16.281 -18.328 -11.586 1 97.38 148 PRO B O 1
ATOM 3292 N N . VAL B 1 149 ? 15.883 -20.5 -11.977 1 96.88 149 VAL B N 1
ATOM 3293 C CA . VAL B 1 149 ? 17.297 -20.875 -11.945 1 96.88 149 VAL B CA 1
ATOM 3294 C C . VAL B 1 149 ? 18.094 -19.969 -12.875 1 96.88 149 VAL B C 1
ATOM 3296 O O . VAL B 1 149 ? 19.203 -19.562 -12.555 1 96.88 149 VAL B O 1
ATOM 3299 N N . PHE B 1 150 ? 17.547 -19.641 -13.961 1 96 150 PHE B N 1
ATOM 3300 C CA . PHE B 1 150 ? 18.219 -18.797 -14.938 1 96 150 PHE B CA 1
ATOM 3301 C C . PHE B 1 150 ? 18.672 -17.5 -14.289 1 96 150 PHE B C 1
ATOM 3303 O O . PHE B 1 150 ? 19.859 -17.156 -14.328 1 96 150 PHE B O 1
ATOM 3310 N N . TYR B 1 151 ? 17.844 -16.781 -13.68 1 97.25 151 TYR B N 1
ATOM 3311 C CA . TYR B 1 151 ? 18.172 -15.516 -13.055 1 97.25 151 TYR B CA 1
ATOM 3312 C C . TYR B 1 151 ? 19.031 -15.719 -11.812 1 97.25 151 TYR B C 1
ATOM 3314 O O . TYR B 1 151 ? 19.906 -14.906 -11.508 1 97.25 151 TYR B O 1
ATOM 3322 N N . GLY B 1 152 ? 18.719 -16.766 -11.07 1 97.31 152 GLY B N 1
ATOM 3323 C CA . GLY B 1 152 ? 19.531 -17.094 -9.906 1 97.31 152 GLY B CA 1
ATOM 3324 C C . GLY B 1 152 ? 21 -17.25 -10.234 1 97.31 152 GLY B C 1
ATOM 3325 O O . GLY B 1 152 ? 21.859 -16.797 -9.484 1 97.31 152 GLY B O 1
ATOM 3326 N N . GLN B 1 153 ? 21.234 -17.891 -11.281 1 96.19 153 GLN B N 1
ATOM 3327 C CA . GLN B 1 153 ? 22.609 -18.125 -11.711 1 96.19 153 GLN B CA 1
ATOM 3328 C C . GLN B 1 153 ? 23.312 -16.812 -12.07 1 96.19 153 GLN B C 1
ATOM 3330 O O . GLN B 1 153 ? 24.516 -16.656 -11.852 1 96.19 153 GLN B O 1
ATOM 3335 N N . LEU B 1 154 ? 22.594 -15.914 -12.609 1 96.44 154 LEU B N 1
ATOM 3336 C CA . LEU B 1 154 ? 23.156 -14.641 -13.016 1 96.44 154 LEU B CA 1
ATOM 3337 C C . LEU B 1 154 ? 23.625 -13.836 -11.812 1 96.44 154 LEU B C 1
ATOM 3339 O O . LEU B 1 154 ? 24.609 -13.086 -11.898 1 96.44 154 LEU B O 1
ATOM 3343 N N . ILE B 1 155 ? 23 -14.023 -10.641 1 96.31 155 ILE B N 1
ATOM 3344 C CA . ILE B 1 155 ? 23.312 -13.141 -9.523 1 96.31 155 ILE B CA 1
ATOM 3345 C C . ILE B 1 155 ? 24.297 -13.836 -8.586 1 96.31 155 ILE B C 1
ATOM 3347 O O . ILE B 1 155 ? 24.875 -13.203 -7.707 1 96.31 155 ILE B O 1
ATOM 3351 N N . GLU B 1 156 ? 24.531 -15.195 -8.523 1 92.31 156 GLU B N 1
ATOM 3352 C CA . GLU B 1 156 ? 25.344 -15.992 -7.609 1 92.31 156 GLU B CA 1
ATOM 3353 C C . GLU B 1 156 ? 26.766 -15.469 -7.539 1 92.31 156 GLU B C 1
ATOM 3355 O O . GLU B 1 156 ? 27.406 -15.523 -6.484 1 92.31 156 GLU B O 1
ATOM 3360 N N . GLY B 1 157 ? 27.312 -14.75 -8.438 1 90.88 157 GLY B N 1
ATOM 3361 C CA . GLY B 1 157 ? 28.703 -14.297 -8.453 1 90.88 157 GLY B CA 1
ATOM 3362 C C . GLY B 1 157 ? 28.859 -12.867 -7.961 1 90.88 157 GLY B C 1
ATOM 3363 O O . GLY B 1 157 ? 29.984 -12.383 -7.805 1 90.88 157 GLY B O 1
ATOM 3364 N N . PHE B 1 158 ? 27.859 -12.352 -7.52 1 96 158 PHE B N 1
ATOM 3365 C CA . PHE B 1 158 ? 27.906 -10.953 -7.113 1 96 158 PHE B CA 1
ATOM 3366 C C . PHE B 1 158 ? 27.766 -10.82 -5.602 1 96 158 PHE B C 1
ATOM 3368 O O . PHE B 1 158 ? 27.25 -11.727 -4.945 1 96 158 PHE B O 1
ATOM 3375 N N . ASP B 1 159 ? 28.281 -9.727 -5.074 1 96.31 159 ASP B N 1
ATOM 3376 C CA . ASP B 1 159 ? 28.125 -9.43 -3.652 1 96.31 159 ASP B CA 1
ATOM 3377 C C . ASP B 1 159 ? 26.75 -8.812 -3.377 1 96.31 159 ASP B C 1
ATOM 3379 O O . ASP B 1 159 ? 26.609 -7.586 -3.373 1 96.31 159 ASP B O 1
ATOM 3383 N N . LEU B 1 160 ? 25.812 -9.648 -3.035 1 96.06 160 LEU B N 1
ATOM 3384 C CA . LEU B 1 160 ? 24.422 -9.234 -2.887 1 96.06 160 LEU B CA 1
ATOM 3385 C C . LEU B 1 160 ? 24.219 -8.492 -1.57 1 96.06 160 LEU B C 1
ATOM 3387 O O . LEU B 1 160 ? 23.094 -8.078 -1.26 1 96.06 160 LEU B O 1
ATOM 3391 N N . GLU B 1 161 ? 25.25 -8.281 -0.825 1 95.81 161 GLU B N 1
ATOM 3392 C CA . GLU B 1 161 ? 25.188 -7.445 0.369 1 95.81 161 GLU B CA 1
ATOM 3393 C C . GLU B 1 161 ? 25.453 -5.98 0.033 1 95.81 161 GLU B C 1
ATOM 3395 O O . GLU B 1 161 ? 25.125 -5.09 0.818 1 95.81 161 GLU B O 1
ATOM 3400 N N . GLU B 1 162 ? 26.031 -5.785 -1.146 1 92.94 162 GLU B N 1
ATOM 3401 C CA . GLU B 1 162 ? 26.406 -4.422 -1.515 1 92.94 162 GLU B CA 1
ATOM 3402 C C . GLU B 1 162 ? 25.703 -3.984 -2.795 1 92.94 162 GLU B C 1
ATOM 3404 O O . GLU B 1 162 ? 25.828 -2.834 -3.219 1 92.94 162 GLU B O 1
ATOM 3409 N N . THR B 1 163 ? 25.047 -4.918 -3.395 1 94.44 163 THR B N 1
ATOM 3410 C CA . THR B 1 163 ? 24.312 -4.602 -4.605 1 94.44 163 THR B CA 1
ATOM 3411 C C . THR B 1 163 ? 22.922 -5.23 -4.57 1 94.44 163 THR B C 1
ATOM 3413 O O . THR B 1 163 ? 22.562 -5.918 -3.609 1 94.44 163 THR B O 1
ATOM 3416 N N . THR B 1 164 ? 22.078 -4.883 -5.52 1 95.31 164 THR B N 1
ATOM 3417 C CA . THR B 1 164 ? 20.719 -5.41 -5.609 1 95.31 164 THR B CA 1
ATOM 3418 C C . THR B 1 164 ? 20.562 -6.289 -6.844 1 95.31 164 THR B C 1
ATOM 3420 O O . THR B 1 164 ? 21.344 -6.191 -7.789 1 95.31 164 THR B O 1
ATOM 3423 N N . ILE B 1 165 ? 19.547 -7.137 -6.824 1 96.5 165 ILE B N 1
ATOM 3424 C CA . ILE B 1 165 ? 19.219 -7.969 -7.977 1 96.5 165 ILE B CA 1
ATOM 3425 C C . ILE B 1 165 ? 18.938 -7.086 -9.188 1 96.5 165 ILE B C 1
ATOM 3427 O O . ILE B 1 165 ? 19.406 -7.371 -10.297 1 96.5 165 ILE B O 1
ATOM 3431 N N . PHE B 1 166 ? 18.281 -6 -8.945 1 94.25 166 PHE B N 1
ATOM 3432 C CA . PHE B 1 166 ? 17.953 -5.027 -9.977 1 94.25 166 PHE B CA 1
ATOM 3433 C C . PHE B 1 166 ? 19.219 -4.543 -10.688 1 94.25 166 PHE B C 1
ATOM 3435 O O . PHE B 1 166 ? 19.312 -4.613 -11.914 1 94.25 166 PHE B O 1
ATOM 3442 N N . LYS B 1 167 ? 20.141 -4.105 -9.938 1 94.44 167 LYS B N 1
ATOM 3443 C CA . LYS B 1 167 ? 21.359 -3.529 -10.477 1 94.44 167 LYS B CA 1
ATOM 3444 C C . LYS B 1 167 ? 22.172 -4.574 -11.242 1 94.44 167 LYS B C 1
ATOM 3446 O O . LYS B 1 167 ? 22.703 -4.289 -12.32 1 94.44 167 LYS B O 1
ATOM 3451 N N . VAL B 1 168 ? 22.25 -5.742 -10.688 1 96.75 168 VAL B N 1
ATOM 3452 C CA . VAL B 1 168 ? 23 -6.809 -11.352 1 96.75 168 VAL B CA 1
ATOM 3453 C C . VAL B 1 168 ? 22.375 -7.109 -12.703 1 96.75 168 VAL B C 1
ATOM 3455 O O . VAL B 1 168 ? 23.062 -7.117 -13.727 1 96.75 168 VAL B O 1
ATOM 3458 N N . LEU B 1 169 ? 21.031 -7.301 -12.75 1 97.06 169 LEU B N 1
ATOM 3459 C CA . LEU B 1 169 ? 20.359 -7.676 -13.992 1 97.06 169 LEU B CA 1
ATOM 3460 C C . LEU B 1 169 ? 20.438 -6.551 -15.016 1 97.06 169 LEU B C 1
ATOM 3462 O O . LEU B 1 169 ? 20.75 -6.793 -16.188 1 97.06 169 LEU B O 1
ATOM 3466 N N . GLU B 1 170 ? 20.25 -5.383 -14.578 1 95.25 170 GLU B N 1
ATOM 3467 C CA . GLU B 1 170 ? 20.188 -4.25 -15.492 1 95.25 170 GLU B CA 1
ATOM 3468 C C . GLU B 1 170 ? 21.578 -3.84 -15.953 1 95.25 170 GLU B C 1
ATOM 3470 O O . GLU B 1 170 ? 21.812 -3.65 -17.156 1 95.25 170 GLU B O 1
ATOM 3475 N N . ASN B 1 171 ? 22.516 -3.74 -15.062 1 94.5 171 ASN B N 1
ATOM 3476 C CA . ASN B 1 171 ? 23.828 -3.17 -15.367 1 94.5 171 ASN B CA 1
ATOM 3477 C C . ASN B 1 171 ? 24.766 -4.219 -15.953 1 94.5 171 ASN B C 1
ATOM 3479 O O . ASN B 1 171 ? 25.562 -3.912 -16.828 1 94.5 171 ASN B O 1
ATOM 3483 N N . GLU B 1 172 ? 24.688 -5.43 -15.523 1 95.69 172 GLU B N 1
ATOM 3484 C CA . GLU B 1 172 ? 25.656 -6.441 -15.93 1 95.69 172 GLU B CA 1
ATOM 3485 C C . GLU B 1 172 ? 25.125 -7.293 -17.078 1 95.69 172 GLU B C 1
ATOM 3487 O O . GLU B 1 172 ? 25.891 -7.793 -17.891 1 95.69 172 GLU B O 1
ATOM 3492 N N . PHE B 1 173 ? 23.828 -7.41 -17.172 1 96.94 173 PHE B N 1
ATOM 3493 C CA . PHE B 1 173 ? 23.297 -8.344 -18.156 1 96.94 173 PHE B CA 1
ATOM 3494 C C . PHE B 1 173 ? 22.312 -7.66 -19.078 1 96.94 173 PHE B C 1
ATOM 3496 O O . PHE B 1 173 ? 21.719 -8.305 -19.953 1 96.94 173 PHE B O 1
ATOM 3503 N N . GLU B 1 174 ? 21.969 -6.391 -18.859 1 96.25 174 GLU B N 1
ATOM 3504 C CA . GLU B 1 174 ? 21.062 -5.594 -19.688 1 96.25 174 GLU B CA 1
ATOM 3505 C C . GLU B 1 174 ? 19.672 -6.207 -19.719 1 96.25 174 GLU B C 1
ATOM 3507 O O . GLU B 1 174 ? 19.016 -6.215 -20.766 1 96.25 174 GLU B O 1
ATOM 3512 N N . ILE B 1 175 ? 19.312 -6.805 -18.703 1 96.69 175 ILE B N 1
ATOM 3513 C CA . ILE B 1 175 ? 17.953 -7.289 -18.516 1 96.69 175 ILE B CA 1
ATOM 3514 C C . ILE B 1 175 ? 17.156 -6.277 -17.703 1 96.69 175 ILE B C 1
ATOM 3516 O O . ILE B 1 175 ? 17.359 -6.141 -16.5 1 96.69 175 ILE B O 1
ATOM 3520 N N . PRO B 1 176 ? 16.266 -5.613 -18.297 1 95.88 176 PRO B N 1
ATOM 3521 C CA . PRO B 1 176 ? 15.508 -4.586 -17.578 1 95.88 176 PRO B CA 1
ATOM 3522 C C . PRO B 1 176 ? 14.43 -5.176 -16.672 1 95.88 176 PRO B C 1
ATOM 3524 O O . PRO B 1 176 ? 13.797 -6.172 -17.031 1 95.88 176 PRO B O 1
ATOM 3527 N N . VAL B 1 177 ? 14.242 -4.625 -15.516 1 95.12 177 VAL B N 1
ATOM 3528 C CA . VAL B 1 177 ? 13.055 -4.852 -14.703 1 95.12 177 VAL B CA 1
ATOM 3529 C C . VAL B 1 177 ? 11.992 -3.805 -15.031 1 95.12 177 VAL B C 1
ATOM 3531 O O . VAL B 1 177 ? 12.156 -2.625 -14.711 1 95.12 177 VAL B O 1
ATOM 3534 N N . GLU B 1 178 ? 10.93 -4.207 -15.57 1 93.19 178 GLU B N 1
ATOM 3535 C CA . GLU B 1 178 ? 10.008 -3.271 -16.203 1 93.19 178 GLU B CA 1
ATOM 3536 C C . GLU B 1 178 ? 8.852 -2.928 -15.273 1 93.19 178 GLU B C 1
ATOM 3538 O O . GLU B 1 178 ? 8.391 -1.785 -15.242 1 93.19 178 GLU B O 1
ATOM 3543 N N . LYS B 1 179 ? 8.391 -3.895 -14.656 1 92.19 179 LYS B N 1
ATOM 3544 C CA . LYS B 1 179 ? 7.207 -3.635 -13.844 1 92.19 179 LYS B CA 1
ATOM 3545 C C . LYS B 1 179 ? 7.18 -4.531 -12.609 1 92.19 179 LYS B C 1
ATOM 3547 O O . LYS B 1 179 ? 7.887 -5.539 -12.555 1 92.19 179 LYS B O 1
ATOM 3552 N N . GLY B 1 180 ? 6.504 -4.098 -11.664 1 92.19 180 GLY B N 1
ATOM 3553 C CA . GLY B 1 180 ? 6.266 -4.832 -10.438 1 92.19 180 GLY B CA 1
ATOM 3554 C C . GLY B 1 180 ? 4.812 -4.816 -10 1 92.19 180 GLY B C 1
ATOM 3555 O O . GLY B 1 180 ? 4.125 -3.805 -10.156 1 92.19 180 GLY B O 1
ATOM 3556 N N . CYS B 1 181 ? 4.359 -5.945 -9.516 1 90.25 181 CYS B N 1
ATOM 3557 C CA . CYS B 1 181 ? 3.029 -6.078 -8.93 1 90.25 181 CYS B CA 1
ATOM 3558 C C . CYS B 1 181 ? 3.117 -6.383 -7.438 1 90.25 181 CYS B C 1
ATOM 3560 O O . CYS B 1 181 ? 3.762 -7.352 -7.035 1 90.25 181 CYS B O 1
ATOM 3562 N N . TYR B 1 182 ? 2.383 -5.555 -6.711 1 92.56 182 TYR B N 1
ATOM 3563 C CA . TYR B 1 182 ? 2.545 -5.598 -5.262 1 92.56 182 TYR B CA 1
ATOM 3564 C C . TYR B 1 182 ? 1.236 -5.977 -4.578 1 92.56 182 TYR B C 1
ATOM 3566 O O . TYR B 1 182 ? 0.161 -5.543 -4.996 1 92.56 182 TYR B O 1
ATOM 3574 N N . ARG B 1 183 ? 1.328 -6.75 -3.615 1 91.44 183 ARG B N 1
ATOM 3575 C CA . ARG B 1 183 ? 0.255 -6.969 -2.652 1 91.44 183 ARG B CA 1
ATOM 3576 C C . ARG B 1 183 ? 0.703 -6.602 -1.24 1 91.44 183 ARG B C 1
ATOM 3578 O O . ARG B 1 183 ? 1.733 -7.086 -0.766 1 91.44 183 ARG B O 1
ATOM 3585 N N . LEU B 1 184 ? -0.074 -5.758 -0.604 1 94.12 184 LEU B N 1
ATOM 3586 C CA . LEU B 1 184 ? 0.271 -5.258 0.721 1 94.12 184 LEU B CA 1
ATOM 3587 C C . LEU B 1 184 ? -0.616 -5.887 1.789 1 94.12 184 LEU B C 1
ATOM 3589 O O . LEU B 1 184 ? -1.842 -5.902 1.654 1 94.12 184 LEU B O 1
ATOM 3593 N N . GLU B 1 185 ? 0.03 -6.375 2.824 1 94.25 185 GLU B N 1
ATOM 3594 C CA . GLU B 1 185 ? -0.641 -7.012 3.953 1 94.25 185 GLU B CA 1
ATOM 3595 C C . GLU B 1 185 ? 0.033 -6.652 5.273 1 94.25 185 GLU B C 1
ATOM 3597 O O . GLU B 1 185 ? 1.157 -6.145 5.285 1 94.25 185 GLU B O 1
ATOM 3602 N N . ALA B 1 186 ? -0.749 -6.863 6.301 1 96.12 186 ALA B N 1
ATOM 3603 C CA . ALA B 1 186 ? -0.166 -6.75 7.637 1 96.12 186 ALA B CA 1
ATOM 3604 C C . ALA B 1 186 ? 0.083 -8.133 8.242 1 96.12 186 ALA B C 1
ATOM 3606 O O . ALA B 1 186 ? -0.685 -9.07 8.008 1 96.12 186 ALA B O 1
ATOM 3607 N N . THR B 1 187 ? 1.136 -8.219 8.953 1 94.94 187 THR B N 1
ATOM 3608 C CA . THR B 1 187 ? 1.46 -9.477 9.617 1 94.94 187 THR B CA 1
ATOM 3609 C C . THR B 1 187 ? 2.172 -9.227 10.938 1 94.94 187 THR B C 1
ATOM 3611 O O . THR B 1 187 ? 2.346 -8.07 11.344 1 94.94 187 THR B O 1
ATOM 3614 N N . LEU B 1 188 ? 2.525 -10.398 11.641 1 95.69 188 LEU B N 1
ATOM 3615 C CA . LEU B 1 188 ? 3.227 -10.352 12.922 1 95.69 188 LEU B CA 1
ATOM 3616 C C . LEU B 1 188 ? 4.562 -11.086 12.836 1 95.69 188 LEU B C 1
ATOM 3618 O O . LEU B 1 188 ? 4.699 -12.039 12.07 1 95.69 188 LEU B O 1
ATOM 3622 N N . THR B 1 189 ? 5.465 -10.516 13.617 1 95.31 189 THR B N 1
ATOM 3623 C CA . THR B 1 189 ? 6.707 -11.273 13.75 1 95.31 189 THR B CA 1
ATOM 3624 C C . THR B 1 189 ? 6.48 -12.555 14.547 1 95.31 189 THR B C 1
ATOM 3626 O O . THR B 1 189 ? 5.832 -12.531 15.594 1 95.31 189 THR B O 1
ATOM 3629 N N . ASP B 1 190 ? 7.016 -13.617 13.992 1 94.81 190 ASP B N 1
ATOM 3630 C CA . ASP B 1 190 ? 7.273 -14.781 14.836 1 94.81 190 ASP B CA 1
ATOM 3631 C C .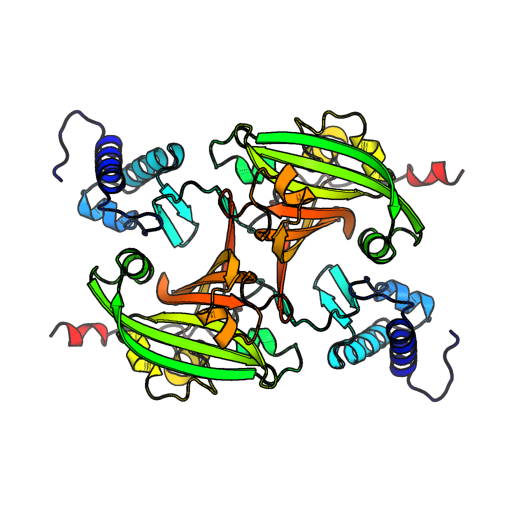 ASP B 1 190 ? 8.664 -14.711 15.461 1 94.81 190 ASP B C 1
ATOM 3633 O O . ASP B 1 190 ? 9.336 -13.68 15.375 1 94.81 190 ASP B O 1
ATOM 3637 N N . ALA B 1 191 ? 9.047 -15.719 16.109 1 95.75 191 ALA B N 1
ATOM 3638 C CA . ALA B 1 191 ? 10.328 -15.703 16.812 1 95.75 191 ALA B CA 1
ATOM 3639 C C . ALA B 1 191 ? 11.484 -15.492 15.844 1 95.75 191 ALA B C 1
ATOM 3641 O O . ALA B 1 191 ? 12.391 -14.703 16.109 1 95.75 191 ALA B O 1
ATOM 3642 N N . THR B 1 192 ? 11.438 -16.141 14.734 1 96.06 192 THR B N 1
ATOM 3643 C CA . THR B 1 192 ? 12.508 -16.062 13.742 1 96.06 192 THR B CA 1
ATOM 3644 C C . THR B 1 192 ? 12.586 -14.672 13.133 1 96.06 192 THR B C 1
ATOM 3646 O O . THR B 1 192 ? 13.656 -14.062 13.102 1 96.06 192 THR B O 1
ATOM 3649 N N . LEU B 1 193 ? 11.5 -14.18 12.711 1 96.44 193 LEU B N 1
ATOM 3650 C CA . LEU B 1 193 ? 11.438 -12.852 12.117 1 96.44 193 LEU B CA 1
ATOM 3651 C C . LEU B 1 193 ? 11.844 -11.781 13.125 1 96.44 193 LEU B C 1
ATOM 3653 O O . LEU B 1 193 ? 12.562 -10.844 12.781 1 96.44 193 LEU B O 1
ATOM 3657 N N . ALA B 1 194 ? 11.375 -11.938 14.336 1 97.56 194 ALA B N 1
ATOM 3658 C CA . ALA B 1 194 ? 11.711 -10.992 15.398 1 97.56 194 ALA B CA 1
ATOM 3659 C C . ALA B 1 194 ? 13.219 -10.922 15.609 1 97.56 194 ALA B C 1
ATOM 3661 O O . ALA B 1 194 ? 13.781 -9.836 15.781 1 97.56 194 ALA B O 1
ATOM 3662 N N . SER B 1 195 ? 13.805 -12.031 15.602 1 97.5 195 SER B N 1
ATOM 3663 C CA . SER B 1 195 ? 15.25 -12.102 15.773 1 97.5 195 SER B CA 1
ATOM 3664 C C . SER B 1 195 ? 15.977 -11.43 14.617 1 97.5 195 SER B C 1
ATOM 3666 O O . SER B 1 195 ? 16.891 -10.625 14.836 1 97.5 195 SER B O 1
ATOM 3668 N N . HIS B 1 196 ? 15.547 -11.703 13.352 1 97.44 196 HIS B N 1
ATOM 3669 C CA . HIS B 1 196 ? 16.172 -11.125 12.164 1 97.44 196 HIS B CA 1
ATOM 3670 C C . HIS B 1 196 ? 16.047 -9.602 12.172 1 97.44 196 HIS B C 1
ATOM 3672 O O . HIS B 1 196 ? 16.984 -8.898 11.789 1 97.44 196 HIS B O 1
ATOM 3678 N N . LEU B 1 197 ? 14.922 -9.109 12.656 1 98.31 197 LEU B N 1
ATOM 3679 C CA . LEU B 1 197 ? 14.617 -7.691 12.547 1 98.31 197 LEU B CA 1
ATOM 3680 C C . LEU B 1 197 ? 14.953 -6.969 13.852 1 98.31 197 LEU B C 1
ATOM 3682 O O . LEU B 1 197 ? 14.812 -5.746 13.938 1 98.31 197 LEU B O 1
ATOM 3686 N N . GLU B 1 198 ? 15.359 -7.758 14.867 1 97.69 198 GLU B N 1
ATOM 3687 C CA . GLU B 1 198 ? 15.75 -7.211 16.172 1 97.69 198 GLU B CA 1
ATOM 3688 C C . GLU B 1 198 ? 14.602 -6.43 16.797 1 97.69 198 GLU B C 1
ATOM 3690 O O . GLU B 1 198 ? 14.789 -5.289 17.234 1 97.69 198 GLU B O 1
ATOM 3695 N N . VAL B 1 199 ? 13.469 -7.043 16.797 1 97.38 199 VAL B N 1
ATOM 3696 C CA . VAL B 1 199 ? 12.273 -6.5 17.453 1 97.38 199 VAL B CA 1
ATOM 3697 C C . VAL B 1 199 ? 11.625 -7.574 18.312 1 97.38 199 VAL B C 1
ATOM 3699 O O . VAL B 1 199 ? 12.062 -8.727 18.312 1 97.38 199 VAL B O 1
ATOM 3702 N N . GLU B 1 200 ? 10.594 -7.211 19.031 1 96.31 200 GLU B N 1
ATOM 3703 C CA . GLU B 1 200 ? 9.875 -8.164 19.859 1 96.31 200 GLU B CA 1
ATOM 3704 C C . GLU B 1 200 ? 8.961 -9.055 19.031 1 96.31 200 GLU B C 1
ATOM 3706 O O . GLU B 1 200 ? 8.547 -8.672 17.938 1 96.31 200 GLU B O 1
ATOM 3711 N N . GLU B 1 201 ? 8.695 -10.211 19.578 1 95.81 201 GLU B N 1
ATOM 3712 C CA . GLU B 1 201 ? 7.684 -11.055 18.953 1 95.81 201 GLU B CA 1
ATOM 3713 C C . GLU B 1 201 ? 6.32 -10.359 18.953 1 95.81 201 GLU B C 1
ATOM 3715 O O . GLU B 1 201 ? 6.004 -9.586 19.844 1 95.81 201 GLU B O 1
ATOM 3720 N N . HIS B 1 202 ? 5.59 -10.578 17.906 1 94.19 202 HIS B N 1
ATOM 3721 C CA . HIS B 1 202 ? 4.25 -10.031 17.719 1 94.19 202 HIS B CA 1
ATOM 3722 C C . HIS B 1 202 ? 4.301 -8.539 17.406 1 94.19 202 HIS B C 1
ATOM 3724 O O . HIS B 1 202 ? 3.352 -7.805 17.688 1 94.19 202 HIS B O 1
ATOM 3730 N N . THR B 1 203 ? 5.414 -8.07 16.891 1 96.25 203 THR B N 1
ATOM 3731 C CA . THR B 1 203 ? 5.5 -6.73 16.328 1 96.25 203 THR B CA 1
ATOM 3732 C C . THR B 1 203 ? 4.824 -6.68 14.961 1 96.25 203 THR B C 1
ATOM 3734 O O . THR B 1 203 ? 5.047 -7.551 14.117 1 96.25 203 THR B O 1
ATOM 3737 N N . PRO B 1 204 ? 3.922 -5.754 14.766 1 96.5 204 PRO B N 1
ATOM 3738 C CA . PRO B 1 204 ? 3.291 -5.664 13.453 1 96.5 204 PRO B CA 1
ATOM 3739 C C . PRO B 1 204 ? 4.27 -5.25 12.352 1 96.5 204 PRO B C 1
ATOM 3741 O O . PRO B 1 204 ? 5.125 -4.387 12.578 1 96.5 204 PRO B O 1
ATOM 3744 N N . LEU B 1 205 ? 4.176 -5.891 11.211 1 97.44 205 LEU B N 1
ATOM 3745 C CA . LEU B 1 205 ? 4.996 -5.602 10.039 1 97.44 205 LEU B CA 1
ATOM 3746 C C . LEU B 1 205 ? 4.125 -5.406 8.797 1 97.44 205 LEU B C 1
ATOM 3748 O O . LEU B 1 205 ? 3.041 -5.984 8.703 1 97.44 205 LEU B O 1
ATOM 3752 N N . LEU B 1 206 ? 4.566 -4.609 7.957 1 97.06 206 LEU B N 1
ATOM 3753 C CA . LEU B 1 206 ? 3.998 -4.57 6.617 1 97.06 206 LEU B CA 1
ATOM 3754 C C . LEU B 1 206 ? 4.645 -5.617 5.719 1 97.06 206 LEU B C 1
ATOM 3756 O O . LEU B 1 206 ? 5.863 -5.613 5.531 1 97.06 206 LEU B O 1
ATOM 3760 N N . LEU B 1 207 ? 3.854 -6.512 5.273 1 96.88 207 LEU B N 1
ATOM 3761 C CA . LEU B 1 207 ? 4.297 -7.535 4.332 1 96.88 207 LEU B CA 1
ATOM 3762 C C . LEU B 1 207 ? 3.957 -7.137 2.898 1 96.88 207 LEU B C 1
ATOM 3764 O O . LEU B 1 207 ? 2.785 -6.938 2.566 1 96.88 207 LEU B O 1
ATOM 3768 N N . ILE B 1 208 ? 4.965 -7.039 2.08 1 95.81 208 ILE B N 1
ATOM 3769 C CA . ILE B 1 208 ? 4.773 -6.723 0.669 1 95.81 208 ILE B CA 1
ATOM 3770 C C . ILE B 1 208 ? 5.203 -7.906 -0.19 1 95.81 208 ILE B C 1
ATOM 3772 O O . ILE B 1 208 ? 6.375 -8.289 -0.184 1 95.81 208 ILE B O 1
ATOM 3776 N N . ASN B 1 209 ? 4.258 -8.484 -0.871 1 94.12 209 ASN B N 1
ATOM 3777 C CA . ASN B 1 209 ? 4.516 -9.484 -1.902 1 94.12 209 ASN B CA 1
ATOM 3778 C C . ASN B 1 209 ? 4.664 -8.844 -3.279 1 94.12 209 ASN B C 1
ATOM 3780 O O . ASN B 1 209 ? 3.818 -8.047 -3.695 1 94.12 209 ASN B O 1
ATOM 3784 N N . ARG B 1 210 ? 5.73 -9.227 -3.893 1 93.88 210 ARG B N 1
ATOM 3785 C CA . ARG B 1 210 ? 5.984 -8.578 -5.176 1 93.88 210 ARG B CA 1
ATOM 3786 C C . ARG B 1 210 ? 6.391 -9.602 -6.234 1 93.88 210 ARG B C 1
ATOM 3788 O O . ARG B 1 210 ? 7.199 -10.492 -5.969 1 93.88 210 ARG B O 1
ATOM 3795 N N . ILE B 1 211 ? 5.801 -9.5 -7.367 1 93.88 211 ILE B N 1
ATOM 3796 C CA . ILE B 1 211 ? 6.316 -10.156 -8.562 1 93.88 211 ILE B CA 1
ATOM 3797 C C . ILE B 1 211 ? 6.902 -9.109 -9.508 1 93.88 211 ILE B C 1
ATOM 3799 O O . ILE B 1 211 ? 6.242 -8.125 -9.836 1 93.88 211 ILE B O 1
ATOM 3803 N N . SER B 1 212 ? 8.125 -9.312 -9.891 1 95.31 212 SER B N 1
ATOM 3804 C CA . SER B 1 212 ? 8.797 -8.406 -10.812 1 95.31 212 SER B CA 1
ATOM 3805 C C . SER B 1 212 ? 8.938 -9.031 -12.195 1 95.31 212 SER B C 1
ATOM 3807 O O . SER B 1 212 ? 9.227 -10.227 -12.32 1 95.31 212 SER B O 1
ATOM 3809 N N . TYR B 1 213 ? 8.789 -8.188 -13.164 1 94.38 213 TYR B N 1
ATOM 3810 C CA . TYR B 1 213 ? 8.766 -8.688 -14.531 1 94.38 213 TYR B CA 1
ATOM 3811 C C . TYR B 1 213 ? 9.781 -7.953 -15.398 1 94.38 213 TYR B C 1
ATOM 3813 O O . TYR B 1 213 ? 10.062 -6.773 -15.172 1 94.38 213 TYR B O 1
ATOM 3821 N N . THR B 1 214 ? 10.297 -8.664 -16.359 1 95.5 214 THR B N 1
ATOM 3822 C CA . THR B 1 214 ? 11.086 -8.055 -17.422 1 95.5 214 THR B CA 1
ATOM 3823 C C . THR B 1 214 ? 10.281 -8.008 -18.719 1 95.5 214 THR B C 1
ATOM 3825 O O . THR B 1 214 ? 9.055 -8.102 -18.703 1 95.5 214 THR B O 1
ATOM 3828 N N . ILE B 1 215 ? 10.93 -7.77 -19.781 1 91.5 215 ILE B N 1
ATOM 3829 C CA . ILE B 1 215 ? 10.305 -7.633 -21.094 1 91.5 215 ILE B CA 1
ATOM 3830 C C . ILE B 1 215 ? 9.492 -8.883 -21.422 1 91.5 215 ILE B C 1
ATOM 3832 O O . ILE B 1 215 ? 9.93 -10 -21.141 1 91.5 215 ILE B O 1
ATOM 3836 N N . GLY B 1 216 ? 8.32 -8.656 -21.984 1 87.56 216 GLY B N 1
ATOM 3837 C CA . GLY B 1 216 ? 7.473 -9.758 -22.406 1 87.56 216 GLY B CA 1
ATOM 3838 C C . GLY B 1 216 ? 6.691 -10.375 -21.266 1 87.56 216 GLY B C 1
ATOM 3839 O O . GLY B 1 216 ? 6.332 -11.555 -21.312 1 87.56 216 GLY B O 1
ATOM 3840 N N . ASP B 1 217 ? 6.641 -9.695 -20.172 1 87.56 217 ASP B N 1
ATOM 3841 C CA . ASP B 1 217 ? 5.906 -10.133 -18.984 1 87.56 217 ASP B CA 1
ATOM 3842 C C . ASP B 1 217 ? 6.484 -11.43 -18.422 1 87.56 217 ASP B C 1
ATOM 3844 O O . ASP B 1 217 ? 5.738 -12.297 -17.953 1 87.56 217 ASP B O 1
ATOM 3848 N N . LYS B 1 218 ? 7.707 -11.578 -18.594 1 92.38 218 LYS B N 1
ATOM 3849 C CA . LYS B 1 218 ? 8.406 -12.711 -17.984 1 92.38 218 LYS B CA 1
ATOM 3850 C C . LYS B 1 218 ? 8.766 -12.422 -16.531 1 92.38 218 LYS B C 1
ATOM 3852 O O . LYS B 1 218 ? 9.445 -11.438 -16.234 1 92.38 218 LYS B O 1
ATOM 3857 N N . PRO B 1 219 ? 8.328 -13.312 -15.656 1 94.94 219 PRO B N 1
ATOM 3858 C CA . PRO B 1 219 ? 8.656 -13.055 -14.25 1 94.94 219 PRO B CA 1
ATOM 3859 C C . PRO B 1 219 ? 10.141 -13.258 -13.945 1 94.94 219 PRO B C 1
ATOM 3861 O O . PRO B 1 219 ? 10.734 -14.242 -14.383 1 94.94 219 PRO B O 1
ATOM 3864 N N . ILE B 1 220 ? 10.727 -12.352 -13.234 1 96.94 220 ILE B N 1
ATOM 3865 C CA . ILE B 1 220 ? 12.125 -12.438 -12.805 1 96.94 220 ILE B CA 1
ATOM 3866 C C . ILE B 1 220 ? 12.203 -13.102 -11.43 1 96.94 220 ILE B C 1
ATOM 3868 O O . ILE B 1 220 ? 13 -14.016 -11.227 1 96.94 220 ILE B O 1
ATOM 3872 N N . TYR B 1 221 ? 11.367 -12.609 -10.516 1 97 221 TYR B N 1
ATOM 3873 C CA . TYR B 1 221 ? 11.344 -13.211 -9.188 1 97 221 TYR B CA 1
ATOM 3874 C C . TYR B 1 221 ? 10.055 -12.867 -8.453 1 97 221 TYR B C 1
ATOM 3876 O O . TYR B 1 221 ? 9.312 -11.969 -8.867 1 97 221 TYR B O 1
ATOM 3884 N N . PHE B 1 222 ? 9.758 -13.688 -7.5 1 96.38 222 PHE B N 1
ATOM 3885 C CA . PHE B 1 222 ? 8.773 -13.414 -6.461 1 96.38 222 PHE B CA 1
ATOM 3886 C C . PHE B 1 222 ? 9.461 -13.109 -5.133 1 96.38 222 PHE B C 1
ATOM 3888 O O . PHE B 1 222 ? 10.414 -13.789 -4.754 1 96.38 222 PHE B O 1
ATOM 3895 N N . GLN B 1 223 ? 8.969 -12.055 -4.484 1 97.62 223 GLN B N 1
ATOM 3896 C CA . GLN B 1 223 ? 9.625 -11.617 -3.254 1 97.62 223 GLN B CA 1
ATOM 3897 C C . GLN B 1 223 ? 8.602 -11.32 -2.16 1 97.62 223 GLN B C 1
ATOM 3899 O O . GLN B 1 223 ? 7.578 -10.695 -2.418 1 97.62 223 GLN B O 1
ATOM 3904 N N . LYS B 1 224 ? 8.805 -11.906 -0.995 1 96.81 224 LYS B N 1
ATOM 3905 C CA . LYS B 1 224 ? 8.164 -11.477 0.244 1 96.81 224 LYS B CA 1
ATOM 3906 C C . LYS B 1 224 ? 9.086 -10.578 1.06 1 96.81 224 LYS B C 1
ATOM 3908 O O . LYS B 1 224 ? 10.188 -10.977 1.428 1 96.81 224 LYS B O 1
ATOM 3913 N N . ARG B 1 225 ? 8.664 -9.398 1.296 1 97.44 225 ARG B N 1
ATOM 3914 C CA . ARG B 1 225 ? 9.461 -8.492 2.117 1 97.44 225 ARG B CA 1
ATOM 3915 C C . ARG B 1 225 ? 8.68 -8.031 3.344 1 97.44 225 ARG B C 1
ATOM 3917 O O . ARG B 1 225 ? 7.566 -7.52 3.219 1 97.44 225 ARG B O 1
ATOM 3924 N N . PHE B 1 226 ? 9.25 -8.211 4.473 1 98 226 PHE B N 1
ATOM 3925 C CA . PHE B 1 226 ? 8.695 -7.82 5.762 1 98 226 PHE B CA 1
ATOM 3926 C C . PHE B 1 226 ? 9.336 -6.531 6.258 1 98 226 PHE B C 1
ATOM 3928 O O . PHE B 1 226 ? 10.516 -6.52 6.629 1 98 226 PHE B O 1
ATOM 3935 N N . TYR B 1 227 ? 8.609 -5.465 6.34 1 97.5 227 TYR B N 1
ATOM 3936 C CA . TYR B 1 227 ? 9.148 -4.152 6.676 1 97.5 227 TYR B CA 1
ATOM 3937 C C . TYR B 1 227 ? 8.828 -3.781 8.117 1 97.5 227 TYR B C 1
ATOM 3939 O O . TYR B 1 227 ? 7.695 -3.963 8.57 1 97.5 227 TYR B O 1
ATOM 3947 N N . ARG B 1 228 ? 9.828 -3.24 8.703 1 96.69 228 ARG B N 1
ATOM 3948 C CA . ARG B 1 228 ? 9.602 -2.613 10 1 96.69 228 ARG B CA 1
ATOM 3949 C C . ARG B 1 228 ? 8.836 -1.305 9.852 1 96.69 228 ARG B C 1
ATOM 3951 O O . ARG B 1 228 ? 9.281 -0.392 9.156 1 96.69 228 ARG B O 1
ATOM 3958 N N . ASN B 1 229 ? 7.777 -1.259 10.633 1 93.38 229 ASN B N 1
ATOM 3959 C CA . ASN B 1 229 ? 6.906 -0.092 10.547 1 93.38 229 ASN B CA 1
ATOM 3960 C C . ASN B 1 229 ? 7.559 1.143 11.156 1 93.38 229 ASN B C 1
ATOM 3962 O O . ASN B 1 229 ? 7.199 2.271 10.82 1 93.38 229 ASN B O 1
ATOM 3966 N N . ASP B 1 230 ? 8.398 0.965 12.102 1 93.5 230 ASP B N 1
ATOM 3967 C CA . ASP B 1 230 ? 9.031 2.092 12.781 1 93.5 230 ASP B CA 1
ATOM 3968 C C . ASP B 1 230 ? 10.172 2.672 11.945 1 93.5 230 ASP B C 1
ATOM 3970 O O . ASP B 1 230 ? 10.742 3.707 12.297 1 93.5 230 ASP B O 1
ATOM 3974 N N . LYS B 1 231 ? 10.477 2.068 10.781 1 92.69 231 LYS B N 1
ATOM 3975 C CA . LYS B 1 231 ? 11.602 2.512 9.961 1 92.69 231 LYS B CA 1
ATOM 3976 C C . LYS B 1 231 ? 11.117 3.059 8.617 1 92.69 231 LYS B C 1
ATOM 3978 O O . LYS B 1 231 ? 11.719 3.99 8.07 1 92.69 231 LYS B O 1
ATOM 3983 N N . ILE B 1 232 ? 10.055 2.523 8.125 1 90.12 232 ILE B N 1
ATOM 3984 C CA . ILE B 1 232 ? 9.648 2.914 6.781 1 90.12 232 ILE B CA 1
ATOM 3985 C C . ILE B 1 232 ? 8.125 2.85 6.668 1 90.12 232 ILE B C 1
ATOM 3987 O O . ILE B 1 232 ? 7.488 1.982 7.27 1 90.12 232 ILE B O 1
ATOM 3991 N N . VAL B 1 233 ? 7.562 3.771 5.883 1 89.38 233 VAL B N 1
ATOM 3992 C CA . VAL B 1 233 ? 6.145 3.783 5.539 1 89.38 233 VAL B CA 1
ATOM 3993 C C . VAL B 1 233 ? 5.98 3.934 4.031 1 89.38 233 VAL B C 1
ATOM 3995 O O . VAL B 1 233 ? 6.887 4.406 3.344 1 89.38 233 VAL B O 1
ATOM 3998 N N . PHE B 1 234 ? 4.812 3.506 3.582 1 90.5 234 PHE B N 1
ATOM 3999 C CA . PHE B 1 234 ? 4.562 3.52 2.145 1 90.5 234 PHE B CA 1
ATOM 4000 C C . PHE B 1 234 ? 3.398 4.441 1.805 1 90.5 234 PHE B C 1
ATOM 4002 O O . PHE B 1 234 ? 2.398 4.48 2.527 1 90.5 234 PHE B O 1
ATOM 4009 N N . GLU B 1 235 ? 3.6 5.117 0.692 1 89.69 235 GLU B N 1
ATOM 4010 C CA . GLU B 1 235 ? 2.605 6.109 0.292 1 89.69 235 GLU B CA 1
ATOM 4011 C C . GLU B 1 235 ? 2.178 5.906 -1.159 1 89.69 235 GLU B C 1
ATOM 4013 O O . GLU B 1 235 ? 2.979 5.477 -1.994 1 89.69 235 GLU B O 1
ATOM 4018 N N . VAL B 1 236 ? 0.902 6.215 -1.43 1 89.25 236 VAL B N 1
ATOM 4019 C CA . VAL B 1 236 ? 0.316 6.121 -2.764 1 89.25 236 VAL B CA 1
ATOM 4020 C C . VAL B 1 236 ? -0.581 7.328 -3.021 1 89.25 236 VAL B C 1
ATOM 4022 O O . VAL B 1 236 ? -1.287 7.789 -2.121 1 89.25 236 VAL B O 1
ATOM 4025 N N . ARG B 1 237 ? -0.505 7.805 -4.203 1 88.56 237 ARG B N 1
ATOM 4026 C CA . ARG B 1 237 ? -1.429 8.836 -4.66 1 88.56 237 ARG B CA 1
ATOM 4027 C C . ARG B 1 237 ? -2.33 8.312 -5.773 1 88.56 237 ARG B C 1
ATOM 4029 O O . ARG B 1 237 ? -1.861 7.637 -6.691 1 88.56 237 ARG B O 1
ATOM 4036 N N . THR B 1 238 ? -3.576 8.594 -5.621 1 88.81 238 THR B N 1
ATOM 4037 C CA . THR B 1 238 ? -4.535 8.109 -6.605 1 88.81 238 THR B CA 1
ATOM 4038 C C . THR B 1 238 ? -5.484 9.2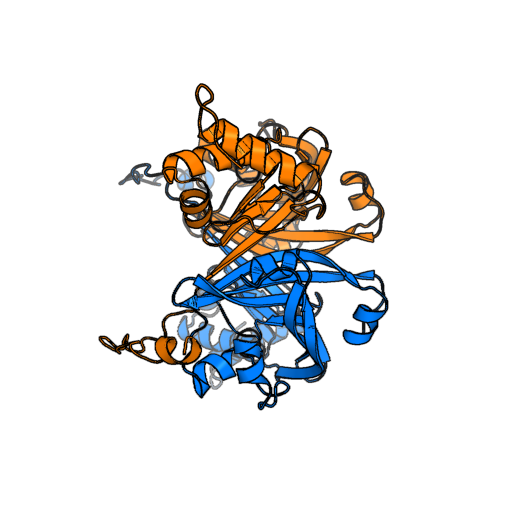27 -7.035 1 88.81 238 THR B C 1
ATOM 4040 O O . THR B 1 238 ? -5.758 10.141 -6.258 1 88.81 238 THR B O 1
ATOM 4043 N N . GLN B 1 239 ? -5.863 9.211 -8.25 1 89.12 239 GLN B N 1
ATOM 4044 C CA . GLN B 1 239 ? -6.824 10.156 -8.805 1 89.12 239 GLN B CA 1
ATOM 4045 C C . GLN B 1 239 ? -8.156 9.477 -9.117 1 89.12 239 GLN B C 1
ATOM 4047 O O . GLN B 1 239 ? -8.195 8.266 -9.336 1 89.12 239 GLN B O 1
ATOM 4052 N N . ARG B 1 240 ? -9.148 10.305 -9.07 1 85.69 240 ARG B N 1
ATOM 4053 C CA . ARG B 1 240 ? -10.477 9.797 -9.391 1 85.69 240 ARG B CA 1
ATOM 4054 C C . ARG B 1 240 ? -10.617 9.523 -10.883 1 85.69 240 ARG B C 1
ATOM 4056 O O . ARG B 1 240 ? -10.125 10.289 -11.711 1 85.69 240 ARG B O 1
ATOM 4063 N N . GLY B 1 241 ? -10.875 8.375 -11.414 1 71.94 241 GLY B N 1
ATOM 4064 C CA . GLY B 1 241 ? -11.055 8.07 -12.828 1 71.94 241 GLY B CA 1
ATOM 4065 C C . GLY B 1 241 ? -12.094 8.938 -13.5 1 71.94 241 GLY B C 1
ATOM 4066 O O . GLY B 1 241 ? -13.008 9.445 -12.844 1 71.94 241 GLY B O 1
ATOM 4067 N N . GLY B 1 242 ? -11.859 10.008 -14.586 1 54.56 242 GLY B N 1
ATOM 4068 C CA . GLY B 1 242 ? -12.742 10.836 -15.383 1 54.56 242 GLY B CA 1
ATOM 4069 C C . GLY B 1 242 ? -14.07 10.172 -15.695 1 54.56 242 GLY B C 1
ATOM 4070 O O . GLY B 1 242 ? -14.102 9.055 -16.219 1 54.56 242 GLY B O 1
ATOM 4071 N N . SER B 1 243 ? -15.102 10.219 -14.969 1 43.47 243 SER B N 1
ATOM 4072 C CA . SER B 1 243 ? -16.312 10.195 -15.789 1 43.47 243 SER B CA 1
ATOM 4073 C C . SER B 1 243 ? -16.125 11.031 -17.062 1 43.47 243 SER B C 1
ATOM 4075 O O . SER B 1 243 ? -15.508 12.094 -17.016 1 43.47 243 SER B O 1
ATOM 4077 N N . ASP B 1 244 ? -15.953 10.555 -18.25 1 36.44 244 ASP B N 1
ATOM 4078 C CA . ASP B 1 244 ? -16.312 11.367 -19.422 1 36.44 244 ASP B CA 1
ATOM 4079 C C . ASP B 1 244 ? -17.328 12.438 -19.047 1 36.44 244 ASP B C 1
ATOM 4081 O O . ASP B 1 244 ? -18.375 12.547 -19.672 1 36.44 244 ASP B O 1
ATOM 4085 N N . ARG B 1 245 ? -17.812 12.695 -18.016 1 35.47 245 ARG B N 1
ATOM 4086 C CA . ARG B 1 245 ? -18.703 13.852 -18.031 1 35.47 245 ARG B CA 1
ATOM 4087 C C . ARG B 1 245 ? -17.969 15.094 -18.531 1 35.47 245 ARG B C 1
ATOM 4089 O O . ARG B 1 245 ? -16.844 15.367 -18.109 1 35.47 245 ARG B O 1
ATOM 4096 N N . LYS B 1 246 ? -18.391 15.734 -19.562 1 33.25 246 LYS B N 1
ATOM 4097 C CA . LYS B 1 246 ? -18.125 17.047 -20.141 1 33.25 246 LYS B CA 1
ATOM 4098 C C . LYS B 1 246 ? -17.75 18.062 -19.047 1 33.25 246 LYS B C 1
ATOM 4100 O O . LYS B 1 246 ? -18.453 18.203 -18.047 1 33.25 246 LYS B O 1
ATOM 4105 N N . ARG B 1 247 ? -16.594 18.375 -18.797 1 31.06 247 ARG B N 1
ATOM 4106 C CA . ARG B 1 247 ? -16.156 19.531 -18.031 1 31.06 247 ARG B CA 1
ATOM 4107 C C . ARG B 1 247 ? -17.188 20.656 -18.094 1 31.06 247 ARG B C 1
ATOM 4109 O O . ARG B 1 247 ? -17.5 21.156 -19.188 1 31.06 247 ARG B O 1
ATOM 4116 N N . PRO B 1 248 ? -18.156 20.703 -17.266 1 30.34 248 PRO B N 1
ATOM 4117 C CA . PRO B 1 248 ? -18.812 21.969 -17.594 1 30.34 248 PRO B CA 1
ATOM 4118 C C . PRO B 1 248 ? -17.812 23.109 -17.812 1 30.34 248 PRO B C 1
ATOM 4120 O O . PRO B 1 248 ? -16.797 23.172 -17.125 1 30.34 248 PRO B O 1
ATOM 4123 N N . GLU B 1 249 ? -17.625 23.625 -19.125 1 27.66 249 GLU B N 1
ATOM 4124 C CA . GLU B 1 249 ? -16.969 24.906 -19.375 1 27.66 249 GLU B CA 1
ATOM 4125 C C . GLU B 1 249 ? -17.047 25.812 -18.156 1 27.66 249 GLU B C 1
ATOM 4127 O O . GLU B 1 249 ? -16.016 26.281 -17.656 1 27.66 249 GLU B O 1
ATOM 4132 N N . ASN B 1 250 ? -17.812 27.016 -18.375 1 25.56 250 ASN B N 1
ATOM 4133 C CA . ASN B 1 250 ? -17.938 28.344 -17.812 1 25.56 250 ASN B CA 1
ATOM 4134 C C . ASN B 1 250 ? -18.562 28.297 -16.422 1 25.56 250 ASN B C 1
ATOM 4136 O O . ASN B 1 250 ? -19.625 28.875 -16.188 1 25.56 250 ASN B O 1
ATOM 4140 N N . ALA B 1 251 ? -18.828 27.266 -15.859 1 27.64 251 ALA B N 1
ATOM 4141 C CA . ALA B 1 251 ? -19.688 27.688 -14.758 1 27.64 251 ALA B CA 1
ATOM 4142 C C . ALA B 1 251 ? -18.953 28.656 -13.836 1 27.64 251 ALA B C 1
ATOM 4144 O O . ALA B 1 251 ? -17.859 28.359 -13.344 1 27.64 251 ALA B O 1
ATOM 4145 N N . GLN B 1 252 ? -19.312 29.953 -13.734 1 22.92 252 GLN B N 1
ATOM 4146 C CA . GLN B 1 252 ? -19.078 31.125 -12.891 1 22.92 252 GLN B CA 1
ATOM 4147 C C . GLN B 1 252 ? -19.062 30.75 -11.414 1 22.92 252 GLN B C 1
ATOM 4149 O O . GLN B 1 252 ? -20.109 30.406 -10.844 1 22.92 252 GLN B O 1
ATOM 4154 N N . VAL B 1 253 ? -18.266 30.062 -10.945 1 29.05 253 VAL B N 1
ATOM 4155 C CA . VAL B 1 253 ? -18.047 30 -9.5 1 29.05 253 VAL B CA 1
ATOM 4156 C C . VAL B 1 253 ? -18.062 31.406 -8.914 1 29.05 253 VAL B C 1
ATOM 4158 O O . VAL B 1 253 ? -17.031 32.094 -8.922 1 29.05 253 VAL B O 1
ATOM 4161 N N . ASN B 1 254 ? -18.859 32.344 -9.43 1 25.38 254 ASN B N 1
ATOM 4162 C CA . ASN B 1 254 ? -18.922 33.688 -8.898 1 25.38 254 ASN B CA 1
ATOM 4163 C C . ASN B 1 254 ? -19.016 33.688 -7.371 1 25.38 254 ASN B C 1
ATOM 4165 O O . ASN B 1 254 ? -18.109 34.156 -6.684 1 25.38 254 ASN B O 1
ATOM 4169 N N . GLU B 1 255 ? -20.391 34.031 -6.785 1 25.42 255 GLU B N 1
ATOM 4170 C CA . GLU B 1 255 ? -20.891 34.938 -5.738 1 25.42 255 GLU B CA 1
ATOM 4171 C C . GLU B 1 255 ? -20.906 34.25 -4.379 1 25.42 255 GLU B C 1
ATOM 4173 O O . GLU B 1 255 ? -21.25 34.844 -3.369 1 25.42 255 GLU B O 1
ATOM 4178 N N . PHE B 1 256 ? -20.797 32.969 -4.359 1 25.92 256 PHE B N 1
ATOM 4179 C CA . PHE B 1 256 ? -21.203 32.469 -3.039 1 25.92 256 PHE B CA 1
ATOM 4180 C C . PHE B 1 256 ? -20.125 32.781 -2.006 1 25.92 256 PHE B C 1
ATOM 4182 O O . PHE B 1 256 ? -20.391 32.781 -0.803 1 25.92 256 PHE B O 1
ATOM 4189 N N . THR B 1 257 ? -18.922 33 -2.398 1 25.55 257 THR B N 1
ATOM 4190 C CA . THR B 1 257 ? -17.922 33.344 -1.398 1 25.55 257 THR B CA 1
ATOM 4191 C C . THR B 1 257 ? -18.219 34.719 -0.809 1 25.55 257 THR B C 1
ATOM 4193 O O . THR B 1 257 ? -17.547 35.156 0.134 1 25.55 257 THR B O 1
ATOM 4196 N N . ALA B 1 258 ? -19.016 35.625 -1.486 1 27.45 258 ALA B N 1
ATOM 4197 C CA . ALA B 1 258 ? -19.156 36.969 -0.96 1 27.45 258 ALA B CA 1
ATOM 4198 C C . ALA B 1 258 ? -19.891 36.969 0.382 1 27.45 258 ALA B C 1
ATOM 4200 O O . ALA B 1 258 ? -19.641 37.812 1.233 1 27.45 258 ALA B O 1
ATOM 4201 N N . ARG B 1 259 ? -20.938 36.125 0.542 1 26.27 259 ARG B N 1
ATOM 4202 C CA . ARG B 1 259 ? -21.828 36.5 1.645 1 26.27 259 ARG B CA 1
ATOM 4203 C C . ARG B 1 259 ? -21.203 36.125 2.988 1 26.27 259 ARG B C 1
ATOM 4205 O O . ARG B 1 259 ? -21.688 36.562 4.039 1 26.27 259 ARG B O 1
ATOM 4212 N N . ILE B 1 260 ? -20.406 35.156 2.986 1 24.14 260 ILE B N 1
ATOM 4213 C CA . ILE B 1 260 ? -20.125 34.906 4.402 1 24.14 260 ILE B CA 1
ATOM 4214 C C . ILE B 1 260 ? -19.172 36 4.926 1 24.14 260 ILE B C 1
ATOM 4216 O O . ILE B 1 260 ? -18.859 36.031 6.117 1 24.14 260 ILE B O 1
ATOM 4220 N N . ASN B 1 261 ? -18.5 36.719 4.004 1 24.12 261 ASN B N 1
ATOM 4221 C CA . ASN B 1 261 ? -17.75 37.781 4.641 1 24.12 261 ASN B CA 1
ATOM 4222 C C . ASN B 1 261 ? -18.656 38.906 5.133 1 24.12 261 ASN B C 1
ATOM 4224 O O . ASN B 1 261 ? -18.188 39.875 5.727 1 24.12 261 ASN B O 1
ATOM 4228 N N . ALA B 1 262 ? -19.938 39.031 4.609 1 25.44 262 ALA B N 1
ATOM 4229 C CA . ALA B 1 262 ? -20.656 40.156 5.148 1 25.44 262 ALA B CA 1
ATOM 4230 C C . ALA B 1 262 ? -21.281 39.844 6.504 1 25.44 262 ALA B C 1
ATOM 4232 O O . ALA B 1 262 ? -21.781 38.719 6.707 1 25.44 262 ALA B O 1
#

pLDDT: mean 87.43, std 17.96, range [22.92, 98.56]

Radius of gyration: 25.81 Å; Cα contacts (8 Å, |Δi|>4): 1013; chains: 2; bounding box: 57×75×57 Å